Protein 3T4N (pdb70)

Structure (mmCIF, N/CA/C/O backbone):
data_3T4N
#
_entry.id   3T4N
#
_cell.length_a   88.599
_cell.length_b   251.214
_cell.length_c   79.589
_cell.angle_alpha   90.00
_cell.angle_beta   90.00
_cell.angle_gamma   90.00
#
_symmetry.space_group_name_H-M   'C 2 2 21'
#
loop_
_entity.id
_entity.type
_entity.pdbx_description
1 polymer 'Carbon catabolite-derepressing protein kinase'
2 polymer 'SNF1 protein kinase subunit beta-2'
3 polymer 'Nuclear protein SNF4'
4 non-polymer "ADENOSINE-5'-DIPHOSPHATE"
5 water water
#
loop_
_atom_site.group_PDB
_atom_site.id
_atom_site.type_symbol
_atom_site.label_atom_id
_atom_site.label_alt_id
_atom_site.label_comp_id
_atom_site.label_asym_id
_atom_site.label_entity_id
_atom_site.label_seq_id
_atom_site.pdbx_PDB_ins_code
_atom_site.Cartn_x
_atom_site.Cartn_y
_atom_site.Cartn_z
_atom_site.occupancy
_atom_site.B_iso_or_equiv
_atom_site.auth_seq_id
_atom_site.auth_comp_id
_atom_site.auth_asym_id
_atom_site.auth_atom_id
_atom_site.pdbx_PDB_model_num
ATOM 1 N N . SER A 1 11 ? -48.253 79.329 -4.916 1.00 37.69 465 SER A N 1
ATOM 2 C CA . SER A 1 11 ? -47.188 78.303 -5.130 1.00 37.55 465 SER A CA 1
ATOM 3 C C . SER A 1 11 ? -46.507 78.474 -6.485 1.00 37.34 465 SER A C 1
ATOM 4 O O . SER A 1 11 ? -47.179 78.634 -7.511 1.00 37.22 465 SER A O 1
ATOM 7 N N . THR A 1 12 ? -45.173 78.450 -6.478 1.00 36.82 466 THR A N 1
ATOM 8 C CA . THR A 1 12 ? -44.394 78.423 -7.714 1.00 35.92 466 THR A CA 1
ATOM 9 C C . THR A 1 12 ? -43.581 77.125 -7.814 1.00 35.44 466 THR A C 1
ATOM 10 O O . THR A 1 12 ? -42.500 77.095 -8.410 1.00 35.51 466 THR A O 1
ATOM 14 N N . VAL A 1 13 ? -44.107 76.059 -7.216 1.00 34.52 467 VAL A N 1
ATOM 15 C CA . VAL A 1 13 ? -43.521 74.728 -7.323 1.00 33.96 467 VAL A CA 1
ATOM 16 C C . VAL A 1 13 ? -44.097 74.046 -8.569 1.00 33.82 467 VAL A C 1
ATOM 17 O O . VAL A 1 13 ? -45.319 73.906 -8.691 1.00 33.93 467 VAL A O 1
ATOM 21 N N . SER A 1 14 ? -43.229 73.643 -9.496 1.00 33.02 468 SER A N 1
ATOM 22 C CA . SER A 1 14 ? -43.689 73.028 -10.751 1.00 32.79 468 SER A CA 1
ATOM 23 C C . SER A 1 14 ? -42.813 71.872 -11.170 1.00 31.67 468 SER A C 1
ATOM 24 O O . SER A 1 14 ? -41.701 71.713 -10.679 1.00 31.92 468 SER A O 1
ATOM 27 N N . ILE A 1 15 ? -43.328 71.089 -12.110 1.00 30.57 469 ILE A N 1
ATOM 28 C CA . ILE A 1 15 ? -42.539 70.130 -12.851 1.00 29.38 469 ILE A CA 1
ATOM 29 C C . ILE A 1 15 ? -41.992 70.827 -14.091 1.00 28.38 469 ILE A C 1
ATOM 30 O O . ILE A 1 15 ? -42.750 71.408 -14.864 1.00 29.29 469 ILE A O 1
ATOM 35 N N . LEU A 1 16 ? -40.675 70.788 -14.260 1.00 26.69 470 LEU A N 1
ATOM 36 C CA . LEU A 1 16 ? -40.002 71.361 -15.431 1.00 25.06 470 LEU A CA 1
ATOM 37 C C . LEU A 1 16 ? -40.392 70.614 -16.708 1.00 23.87 470 LEU A C 1
ATOM 38 O O . LEU A 1 16 ? -40.044 69.448 -16.871 1.00 23.50 470 LEU A O 1
ATOM 43 N N . PRO A 1 17 ? -41.135 71.280 -17.608 1.00 23.47 471 PRO A N 1
ATOM 44 C CA . PRO A 1 17 ? -41.674 70.623 -18.812 1.00 23.39 471 PRO A CA 1
ATOM 45 C C . PRO A 1 17 ? -40.575 70.002 -19.687 1.00 23.55 471 PRO A C 1
ATOM 46 O O . PRO A 1 17 ? -40.717 68.865 -20.147 1.00 23.60 471 PRO A O 1
ATOM 50 N N . THR A 1 18 ? -39.471 70.719 -19.881 1.00 23.21 472 THR A N 1
ATOM 51 C CA . THR A 1 18 ? -38.357 70.180 -20.675 1.00 23.73 472 THR A CA 1
ATOM 52 C C . THR A 1 18 ? -37.686 68.939 -20.070 1.00 23.83 472 THR A C 1
ATOM 53 O O . THR A 1 18 ? -36.909 68.274 -20.747 1.00 23.29 472 THR A O 1
ATOM 57 N N . SER A 1 19 ? -38.008 68.611 -18.811 1.00 23.95 473 SER A N 1
ATOM 58 C CA . SER A 1 19 ? -37.432 67.429 -18.156 1.00 23.71 473 SER A CA 1
ATOM 59 C C . SER A 1 19 ? -38.240 66.178 -18.441 1.00 23.84 473 SER A C 1
ATOM 60 O O . SER A 1 19 ? -37.777 65.057 -18.217 1.00 24.13 473 SER A O 1
ATOM 63 N N . LEU A 1 20 ? -39.460 66.350 -18.925 1.00 23.96 474 LEU A N 1
ATOM 64 C CA . LEU A 1 20 ? -40.261 65.175 -19.276 1.00 24.25 474 LEU A CA 1
ATOM 65 C C . LEU A 1 20 ? -39.726 64.525 -20.552 1.00 24.49 474 LEU A C 1
ATOM 66 O O . LEU A 1 20 ? -39.322 65.226 -21.482 1.00 24.03 474 LEU A O 1
ATOM 71 N N . PRO A 1 21 ? -39.684 63.183 -20.579 1.00 25.13 475 PRO A N 1
ATOM 72 C CA . PRO A 1 21 ? -39.021 62.479 -21.672 1.00 26.03 475 PRO A CA 1
ATOM 73 C C . PRO A 1 21 ? -39.609 62.823 -23.038 1.00 26.99 475 PRO A C 1
ATOM 74 O O . PRO A 1 21 ? -38.852 62.984 -24.013 1.00 27.15 475 PRO A O 1
ATOM 78 N N . GLN A 1 22 ? -40.936 62.963 -23.095 1.00 27.45 476 GLN A N 1
ATOM 79 C CA . GLN A 1 22 ? -41.626 63.308 -24.340 1.00 27.83 476 GLN A CA 1
ATOM 80 C C . GLN A 1 22 ? -41.145 64.637 -24.905 1.00 28.18 476 GLN A C 1
ATOM 81 O O . GLN A 1 22 ? -40.968 64.770 -26.113 1.00 28.34 476 GLN A O 1
ATOM 87 N N . ILE A 1 23 ? -40.959 65.632 -24.041 1.00 28.69 477 ILE A N 1
ATOM 88 C CA . ILE A 1 23 ? -40.530 66.941 -24.515 1.00 29.01 477 ILE A CA 1
ATOM 89 C C . ILE A 1 23 ? -39.032 66.942 -24.820 1.00 29.99 477 ILE A C 1
ATOM 90 O O . ILE A 1 23 ? -38.588 67.595 -25.765 1.00 30.07 477 ILE A O 1
ATOM 95 N N . HIS A 1 24 ? -38.259 66.202 -24.026 1.00 30.68 478 HIS A N 1
ATOM 96 C CA . HIS A 1 24 ? -36.821 66.152 -24.219 1.00 31.58 478 HIS A CA 1
ATOM 97 C C . HIS A 1 24 ? -36.478 65.496 -25.554 1.00 32.61 478 HIS A C 1
ATOM 98 O O . HIS A 1 24 ? -35.691 66.034 -26.320 1.00 32.58 478 HIS A O 1
ATOM 105 N N . ARG A 1 25 ? -37.087 64.341 -25.810 1.00 34.07 479 ARG A N 1
ATOM 106 C CA . ARG A 1 25 ? -36.987 63.636 -27.086 1.00 35.61 479 ARG A CA 1
ATOM 107 C C . ARG A 1 25 ? -37.410 64.508 -28.269 1.00 36.22 479 ARG A C 1
ATOM 108 O O . ARG A 1 25 ? -36.709 64.555 -29.290 1.00 36.32 479 ARG A O 1
ATOM 116 N N . ALA A 1 26 ? -38.541 65.197 -28.130 1.00 36.66 480 ALA A N 1
ATOM 117 C CA . ALA A 1 26 ? -39.046 66.058 -29.203 1.00 37.38 480 ALA A CA 1
ATOM 118 C C . ALA A 1 26 ? -38.074 67.191 -29.525 1.00 37.98 480 ALA A C 1
ATOM 119 O O . ALA A 1 26 ? -37.868 67.515 -30.687 1.00 38.04 480 ALA A O 1
ATOM 121 N N . ASN A 1 27 ? -37.489 67.790 -28.491 1.00 38.94 481 ASN A N 1
ATOM 122 C CA . ASN A 1 27 ? -36.515 68.863 -28.667 1.00 39.97 481 ASN A CA 1
ATOM 123 C C . ASN A 1 27 ? -35.210 68.377 -29.308 1.00 40.81 481 ASN A C 1
ATOM 124 O O . ASN A 1 27 ? -34.588 69.097 -30.091 1.00 40.68 481 ASN A O 1
ATOM 129 N N . MET A 1 28 ? -34.809 67.157 -28.969 1.00 42.03 482 MET A N 1
ATOM 130 C CA . MET A 1 28 ? -33.629 66.544 -29.565 1.00 43.64 482 MET A CA 1
ATOM 131 C C . MET A 1 28 ? -33.877 66.220 -31.041 1.00 44.94 482 MET A C 1
ATOM 132 O O . MET A 1 28 ? -33.007 66.451 -31.875 1.00 45.26 482 MET A O 1
ATOM 137 N N . LEU A 1 29 ? -35.067 65.700 -31.350 1.00 46.80 483 LEU A N 1
ATOM 138 C CA . LEU A 1 29 ? -35.509 65.469 -32.733 1.00 48.58 483 LEU A CA 1
ATOM 139 C C . LEU A 1 29 ? -35.493 66.739 -33.574 1.00 49.69 483 LEU A C 1
ATOM 140 O O . LEU A 1 29 ? -34.963 66.743 -34.678 1.00 49.86 483 LEU A O 1
ATOM 145 N N . ALA A 1 30 ? -36.087 67.806 -33.046 1.00 51.33 484 ALA A N 1
ATOM 146 C CA . ALA A 1 30 ? -36.090 69.105 -33.712 1.00 53.14 484 ALA A CA 1
ATOM 147 C C . ALA A 1 30 ? -34.672 69.623 -33.970 1.00 54.45 484 ALA A C 1
ATOM 148 O O . ALA A 1 30 ? -34.423 70.255 -34.997 1.00 54.77 484 ALA A O 1
ATOM 150 N N . GLN A 1 31 ? -33.752 69.347 -33.045 1.00 56.12 485 GLN A N 1
ATOM 151 C CA . GLN A 1 31 ? -32.340 69.716 -33.210 1.00 57.80 485 GLN A CA 1
ATOM 152 C C . GLN A 1 31 ? -31.685 68.988 -34.380 1.00 58.73 485 GLN A C 1
ATOM 153 O O . GLN A 1 31 ? -30.789 69.531 -35.024 1.00 59.12 485 GLN A O 1
ATOM 159 N N . GLY A 1 32 ? -32.134 67.763 -34.645 1.00 59.80 486 GLY A N 1
ATOM 160 C CA . GLY A 1 32 ? -31.612 66.962 -35.748 1.00 61.15 486 GLY A CA 1
ATOM 161 C C . GLY A 1 32 ? -30.787 65.775 -35.290 1.00 62.30 486 GLY A C 1
ATOM 162 O O . GLY A 1 32 ? -30.453 64.896 -36.094 1.00 62.49 486 GLY A O 1
ATOM 163 N N . SER A 1 33 ? -30.458 65.751 -33.997 1.00 63.17 487 SER A N 1
ATOM 164 C CA . SER A 1 33 ? -29.688 64.662 -33.391 1.00 64.01 487 SER A CA 1
ATOM 165 C C . SER A 1 33 ? -30.220 63.290 -33.814 1.00 64.37 487 SER A C 1
ATOM 166 O O . SER A 1 33 ? -31.428 63.051 -33.750 1.00 64.66 487 SER A O 1
ATOM 169 N N . PRO A 1 34 ? -29.320 62.394 -34.266 1.00 64.78 488 PRO A N 1
ATOM 170 C CA . PRO A 1 34 ? -29.701 61.062 -34.747 1.00 65.07 488 PRO A CA 1
ATOM 171 C C . PRO A 1 34 ? -30.258 60.172 -33.641 1.00 65.36 488 PRO A C 1
ATOM 172 O O . PRO A 1 34 ? -31.149 59.355 -33.894 1.00 65.64 488 PRO A O 1
ATOM 176 N N . ALA A 1 35 ? -29.730 60.344 -32.430 1.00 65.43 489 ALA A N 1
ATOM 177 C CA . ALA A 1 35 ? -30.079 59.524 -31.276 1.00 65.45 489 ALA A CA 1
ATOM 178 C C . ALA A 1 35 ? -31.560 59.610 -30.904 1.00 65.50 489 ALA A C 1
ATOM 179 O O . ALA A 1 35 ? -32.101 58.704 -30.267 1.00 65.46 489 ALA A O 1
ATOM 181 N N . ALA A 1 36 ? -32.202 60.701 -31.309 1.00 65.64 490 ALA A N 1
ATOM 182 C CA . ALA A 1 36 ? -33.610 60.950 -31.002 1.00 65.88 490 ALA A CA 1
ATOM 183 C C . ALA A 1 36 ? -34.533 59.886 -31.587 1.00 66.00 490 ALA A C 1
ATOM 184 O O . ALA A 1 36 ? -35.545 59.519 -30.980 1.00 65.91 490 ALA A O 1
ATOM 186 N N . SER A 1 37 ? -34.172 59.394 -32.768 1.00 66.21 491 SER A N 1
ATOM 187 C CA . SER A 1 37 ? -34.948 58.362 -33.438 1.00 66.38 491 SER A CA 1
ATOM 188 C C . SER A 1 37 ? -34.422 56.968 -33.110 1.00 66.31 491 SER A C 1
ATOM 189 O O . SER A 1 37 ? -35.190 56.008 -33.098 1.00 66.56 491 SER A O 1
ATOM 192 N N . LYS A 1 38 ? -33.124 56.871 -32.823 1.00 66.15 492 LYS A N 1
ATOM 193 C CA . LYS A 1 38 ? -32.446 55.577 -32.675 1.00 66.05 492 LYS A CA 1
ATOM 194 C C . LYS A 1 38 ? -32.415 55.022 -31.246 1.00 65.97 492 LYS A C 1
ATOM 195 O O . LYS A 1 38 ? -32.479 53.804 -31.050 1.00 65.90 492 LYS A O 1
ATOM 201 N N . ILE A 1 39 ? -32.315 55.907 -30.257 1.00 65.83 493 ILE A N 1
ATOM 202 C CA . ILE A 1 39 ? -32.254 55.482 -28.857 1.00 65.71 493 ILE A CA 1
ATOM 203 C C . ILE A 1 39 ? -33.645 55.467 -28.213 1.00 65.76 493 ILE A C 1
ATOM 204 O O . ILE A 1 39 ? -34.289 56.507 -28.055 1.00 65.60 493 ILE A O 1
ATOM 209 N N . SER A 1 40 ? -34.097 54.271 -27.851 1.00 65.92 494 SER A N 1
ATOM 210 C CA . SER A 1 40 ? -35.426 54.092 -27.282 1.00 66.35 494 SER A CA 1
ATOM 211 C C . SER A 1 40 ? -35.379 54.071 -25.754 1.00 66.56 494 SER A C 1
ATOM 212 O O . SER A 1 40 ? -34.405 53.585 -25.170 1.00 66.37 494 SER A O 1
ATOM 215 N N . PRO A 1 41 ? -36.435 54.595 -25.103 1.00 66.88 495 PRO A N 1
ATOM 216 C CA . PRO A 1 41 ? -36.512 54.580 -23.648 1.00 67.21 495 PRO A CA 1
ATOM 217 C C . PRO A 1 41 ? -36.367 53.168 -23.103 1.00 67.61 495 PRO A C 1
ATOM 218 O O . PRO A 1 41 ? -36.706 52.199 -23.786 1.00 67.58 495 PRO A O 1
ATOM 222 N N . LEU A 1 42 ? -35.849 53.052 -21.887 1.00 68.20 496 LEU A N 1
ATOM 223 C CA . LEU A 1 42 ? -35.775 51.757 -21.242 1.00 68.84 496 LEU A CA 1
ATOM 224 C C . LEU A 1 42 ? -37.183 51.304 -20.880 1.00 69.24 496 LEU A C 1
ATOM 225 O O . LEU A 1 42 ? -37.985 52.077 -20.347 1.00 69.22 496 LEU A O 1
ATOM 230 N N . VAL A 1 43 ? -37.480 50.053 -21.211 1.00 69.75 497 VAL A N 1
ATOM 231 C CA . VAL A 1 43 ? -38.747 49.440 -20.862 1.00 70.15 497 VAL A CA 1
ATOM 232 C C . VAL A 1 43 ? -38.450 48.279 -19.924 1.00 70.51 497 VAL A C 1
ATOM 233 O O . VAL A 1 43 ? -37.758 47.326 -20.293 1.00 70.57 497 VAL A O 1
ATOM 237 N N . THR A 1 44 ? -38.946 48.390 -18.697 1.00 70.94 498 THR A N 1
ATOM 238 C CA . THR A 1 44 ? -38.796 47.331 -17.711 1.00 71.50 498 THR A CA 1
ATOM 239 C C . THR A 1 44 ? -40.135 46.616 -17.555 1.00 71.74 498 THR A C 1
ATOM 240 O O . THR A 1 44 ? -41.110 47.198 -17.065 1.00 71.76 498 THR A O 1
ATOM 244 N N . LYS A 1 45 ? -40.176 45.359 -17.995 1.00 71.96 499 LYS A N 1
ATOM 245 C CA . LYS A 1 45 ? -41.388 44.548 -17.922 1.00 72.17 499 LYS A CA 1
ATOM 246 C C . LYS A 1 45 ? -41.588 44.026 -16.500 1.00 71.99 499 LYS A C 1
ATOM 247 O O . LYS A 1 45 ? -41.179 42.908 -16.176 1.00 72.20 499 LYS A O 1
ATOM 253 N N . LYS A 1 46 ? -42.209 44.848 -15.655 1.00 71.70 500 LYS A N 1
ATOM 254 C CA . LYS A 1 46 ? -42.485 44.488 -14.264 1.00 71.39 500 LYS A CA 1
ATOM 255 C C . LYS A 1 46 ? -43.613 43.455 -14.192 1.00 71.03 500 LYS A C 1
ATOM 256 O O . LYS A 1 46 ? -44.763 43.788 -13.884 1.00 71.14 500 LYS A O 1
ATOM 262 N N . SER A 1 47 ? -43.268 42.203 -14.491 1.00 70.37 501 SER A N 1
ATOM 263 C CA . SER A 1 47 ? -44.233 41.105 -14.514 1.00 69.67 501 SER A CA 1
ATOM 264 C C . SER A 1 47 ? -44.563 40.629 -13.100 1.00 68.91 501 SER A C 1
ATOM 265 O O . SER A 1 47 ? -43.668 40.474 -12.262 1.00 69.00 501 SER A O 1
ATOM 268 N N . LYS A 1 48 ? -45.849 40.403 -12.842 1.00 67.75 502 LYS A N 1
ATOM 269 C CA . LYS A 1 48 ? -46.296 39.952 -11.527 1.00 66.64 502 LYS A CA 1
ATOM 270 C C . LYS A 1 48 ? -46.029 38.467 -11.303 1.00 65.48 502 LYS A C 1
ATOM 271 O O . LYS A 1 48 ? -46.519 37.606 -12.045 1.00 65.46 502 LYS A O 1
ATOM 277 N N . THR A 1 49 ? -45.236 38.189 -10.273 1.00 63.81 503 THR A N 1
ATOM 278 C CA . THR A 1 49 ? -44.837 36.834 -9.920 1.00 62.11 503 THR A CA 1
ATOM 279 C C . THR A 1 49 ? -45.952 36.140 -9.151 1.00 60.79 503 THR A C 1
ATOM 280 O O . THR A 1 49 ? -46.580 36.741 -8.280 1.00 60.52 503 THR A O 1
ATOM 284 N N . ARG A 1 50 ? -46.205 34.878 -9.489 1.00 59.26 504 ARG A N 1
ATOM 285 C CA . ARG A 1 50 ? -47.080 34.044 -8.679 1.00 57.82 504 ARG A CA 1
ATOM 286 C C . ARG A 1 50 ? -46.247 33.366 -7.594 1.00 56.35 504 ARG A C 1
ATOM 287 O O . ARG A 1 50 ? -45.345 32.577 -7.884 1.00 56.08 504 ARG A O 1
ATOM 295 N N . TRP A 1 51 ? -46.547 33.708 -6.346 1.00 54.56 505 TRP A N 1
ATOM 296 C CA . TRP A 1 51 ? -45.852 33.149 -5.199 1.00 52.87 505 TRP A CA 1
ATOM 297 C C . TRP A 1 51 ? -46.611 31.933 -4.689 1.00 51.85 505 TRP A C 1
ATOM 298 O O . TRP A 1 51 ? -47.834 31.862 -4.813 1.00 51.55 505 TRP A O 1
ATOM 309 N N . HIS A 1 52 ? -45.875 30.976 -4.133 1.00 50.58 506 HIS A N 1
ATOM 310 C CA . HIS A 1 52 ? -46.469 29.788 -3.526 1.00 49.85 506 HIS A CA 1
ATOM 311 C C . HIS A 1 52 ? -45.773 29.502 -2.214 1.00 49.16 506 HIS A C 1
ATOM 312 O O . HIS A 1 52 ? -44.620 29.878 -2.018 1.00 48.86 506 HIS A O 1
ATOM 319 N N . PHE A 1 53 ? -46.470 28.817 -1.321 1.00 48.63 507 PHE A N 1
ATOM 320 C CA . PHE A 1 53 ? -45.812 28.210 -0.184 1.00 48.48 507 PHE A CA 1
ATOM 321 C C . PHE A 1 53 ? -45.152 26.912 -0.632 1.00 48.56 507 PHE A C 1
ATOM 322 O O . PHE A 1 53 ? -45.753 26.118 -1.357 1.00 48.30 507 PHE A O 1
ATOM 330 N N . GLY A 1 54 ? -43.901 26.730 -0.218 1.00 48.86 508 GLY A N 1
ATOM 331 C CA . GLY A 1 54 ? -43.133 25.518 -0.494 1.00 49.26 508 GLY A CA 1
ATOM 332 C C . GLY A 1 54 ? -43.051 25.125 -1.955 1.00 49.59 508 GLY A C 1
ATOM 333 O O . GLY A 1 54 ? -43.042 25.984 -2.840 1.00 49.48 508 GLY A O 1
ATOM 334 N N . ILE A 1 55 ? -42.991 23.819 -2.205 1.00 50.00 509 ILE A N 1
ATOM 335 C CA . ILE A 1 55 ? -42.904 23.299 -3.571 1.00 50.52 509 ILE A CA 1
ATOM 336 C C . ILE A 1 55 ? -43.929 22.208 -3.855 1.00 50.82 509 ILE A C 1
ATOM 337 O O . ILE A 1 55 ? -44.353 21.484 -2.952 1.00 50.77 509 ILE A O 1
ATOM 342 N N . ARG A 1 56 ? -44.320 22.102 -5.119 1.00 51.34 510 ARG A N 1
ATOM 343 C CA . ARG A 1 56 ? -45.291 21.106 -5.548 1.00 51.95 510 ARG A CA 1
ATOM 344 C C . ARG A 1 56 ? -44.605 19.913 -6.197 1.00 52.22 510 ARG A C 1
ATOM 345 O O . ARG A 1 56 ? -43.559 20.055 -6.837 1.00 52.21 510 ARG A O 1
ATOM 353 N N . SER A 1 57 ? -45.202 18.738 -6.017 1.00 52.51 511 SER A N 1
ATOM 354 C CA . SER A 1 57 ? -44.763 17.524 -6.703 1.00 52.88 511 SER A CA 1
ATOM 355 C C . SER A 1 57 ? -45.952 16.668 -7.118 1.00 53.14 511 SER A C 1
ATOM 356 O O . SER A 1 57 ? -46.955 16.587 -6.401 1.00 52.92 511 SER A O 1
ATOM 359 N N . ARG A 1 58 ? -45.827 16.035 -8.283 1.00 53.65 512 ARG A N 1
ATOM 360 C CA . ARG A 1 58 ? -46.850 15.120 -8.781 1.00 54.16 512 ARG A CA 1
ATOM 361 C C . ARG A 1 58 ? -46.625 13.676 -8.323 1.00 53.86 512 ARG A C 1
ATOM 362 O O . ARG A 1 58 ? -47.558 12.869 -8.322 1.00 54.28 512 ARG A O 1
ATOM 370 N N . SER A 1 59 ? -45.394 13.354 -7.927 1.00 53.47 513 SER A N 1
ATOM 371 C CA . SER A 1 59 ? -45.084 12.052 -7.320 1.00 52.93 513 SER A CA 1
ATOM 372 C C . SER A 1 59 ? -45.912 11.828 -6.049 1.00 52.47 513 SER A C 1
ATOM 373 O O . SER A 1 59 ? -46.426 12.785 -5.456 1.00 52.76 513 SER A O 1
ATOM 376 N N . TYR A 1 60 ? -46.022 10.566 -5.638 1.00 51.50 514 TYR A N 1
ATOM 377 C CA . TYR A 1 60 ? -46.875 10.162 -4.518 1.00 50.40 514 TYR A CA 1
ATOM 378 C C . TYR A 1 60 ? -46.130 10.173 -3.180 1.00 49.54 514 TYR A C 1
ATOM 379 O O . TYR A 1 60 ? -44.899 10.222 -3.163 1.00 49.36 514 TYR A O 1
ATOM 388 N N . PRO A 1 61 ? -46.876 10.139 -2.054 1.00 48.82 515 PRO A N 1
ATOM 389 C CA . PRO A 1 61 ? -46.329 10.462 -0.732 1.00 48.31 515 PRO A CA 1
ATOM 390 C C . PRO A 1 61 ? -44.998 9.793 -0.368 1.00 47.98 515 PRO A C 1
ATOM 391 O O . PRO A 1 61 ? -44.036 10.498 -0.055 1.00 47.91 515 PRO A O 1
ATOM 395 N N . LEU A 1 62 ? -44.938 8.462 -0.423 1.00 47.43 516 LEU A N 1
ATOM 396 C CA . LEU A 1 62 ? -43.726 7.726 -0.044 1.00 46.86 516 LEU A CA 1
ATOM 397 C C . LEU A 1 62 ? -42.559 8.059 -0.968 1.00 46.44 516 LEU A C 1
ATOM 398 O O . LEU A 1 62 ? -41.417 8.178 -0.525 1.00 46.17 516 LEU A O 1
ATOM 403 N N . ASP A 1 63 ? -42.861 8.217 -2.253 1.00 46.15 517 ASP A N 1
ATOM 404 C CA . ASP A 1 63 ? -41.872 8.628 -3.237 1.00 46.05 517 ASP A CA 1
ATOM 405 C C . ASP A 1 63 ? -41.321 10.024 -2.909 1.00 46.20 517 ASP A C 1
ATOM 406 O O . ASP A 1 63 ? -40.100 10.213 -2.856 1.00 46.27 517 ASP A O 1
ATOM 411 N N . VAL A 1 64 ? -42.218 10.984 -2.669 1.00 46.21 518 VAL A N 1
ATOM 412 C CA . VAL A 1 64 ? -41.821 12.370 -2.367 1.00 46.37 518 VAL A CA 1
ATOM 413 C C . VAL A 1 64 ? -41.030 12.458 -1.060 1.00 46.51 518 VAL A C 1
ATOM 414 O O . VAL A 1 64 ? -39.970 13.090 -1.010 1.00 46.42 518 VAL A O 1
ATOM 418 N N . MET A 1 65 ? -41.545 11.811 -0.014 1.00 46.71 519 MET A N 1
ATOM 419 C CA . MET A 1 65 ? -40.880 11.785 1.291 1.00 47.01 519 MET A CA 1
ATOM 420 C C . MET A 1 65 ? -39.489 11.169 1.216 1.00 47.19 519 MET A C 1
ATOM 421 O O . MET A 1 65 ? -38.560 11.645 1.869 1.00 47.40 519 MET A O 1
ATOM 426 N N . GLY A 1 66 ? -39.358 10.115 0.413 1.00 47.38 520 GLY A N 1
ATOM 427 C CA . GLY A 1 66 ? -38.086 9.429 0.223 1.00 47.49 520 GLY A CA 1
ATOM 428 C C . GLY A 1 66 ? -37.046 10.332 -0.402 1.00 47.65 520 GLY A C 1
ATOM 429 O O . GLY A 1 66 ? -35.901 10.371 0.048 1.00 47.65 520 GLY A O 1
ATOM 430 N N . GLU A 1 67 ? -37.454 11.068 -1.434 1.00 47.83 521 GLU A N 1
ATOM 431 C CA . GLU A 1 67 ? -36.574 12.019 -2.116 1.00 48.08 521 GLU A CA 1
ATOM 432 C C . GLU A 1 67 ? -36.072 13.125 -1.187 1.00 47.72 521 GLU A C 1
ATOM 433 O O . GLU A 1 67 ? -34.896 13.493 -1.231 1.00 47.83 521 GLU A O 1
ATOM 439 N N . ILE A 1 68 ? -36.962 13.640 -0.342 1.00 47.39 522 ILE A N 1
ATOM 440 C CA . ILE A 1 68 ? -36.606 14.703 0.598 1.00 47.14 522 ILE A CA 1
ATOM 441 C C . ILE A 1 68 ? -35.565 14.202 1.597 1.00 47.09 522 ILE A C 1
ATOM 442 O O . ILE A 1 68 ? -34.516 14.828 1.772 1.00 46.92 522 ILE A O 1
ATOM 447 N N . TYR A 1 69 ? -35.850 13.062 2.228 1.00 47.09 523 TYR A N 1
ATOM 448 C CA . TYR A 1 69 ? -34.917 12.438 3.169 1.00 47.08 523 TYR A CA 1
ATOM 449 C C . TYR A 1 69 ? -33.561 12.148 2.533 1.00 47.59 523 TYR A C 1
ATOM 450 O O . TYR A 1 69 ? -32.519 12.374 3.160 1.00 47.87 523 TYR A O 1
ATOM 459 N N . ILE A 1 70 ? -33.581 11.660 1.291 1.00 48.00 524 ILE A N 1
ATOM 460 C CA . ILE A 1 70 ? -32.362 11.436 0.514 1.00 48.68 524 ILE A CA 1
ATOM 461 C C . ILE A 1 70 ? -31.564 12.739 0.389 1.00 49.03 524 ILE A C 1
ATOM 462 O O . ILE A 1 70 ? -30.396 12.790 0.779 1.00 49.03 524 ILE A O 1
ATOM 467 N N . ALA A 1 71 ? -32.213 13.786 -0.124 1.00 49.48 525 ALA A N 1
ATOM 468 C CA . ALA A 1 71 ? -31.605 15.117 -0.240 1.00 50.05 525 ALA A CA 1
ATOM 469 C C . ALA A 1 71 ? -31.101 15.638 1.108 1.00 50.46 525 ALA A C 1
ATOM 470 O O . ALA A 1 71 ? -29.979 16.131 1.205 1.00 50.54 525 ALA A O 1
ATOM 472 N N . LEU A 1 72 ? -31.929 15.505 2.143 1.00 51.09 526 LEU A N 1
ATOM 473 C CA . LEU A 1 72 ? -31.550 15.854 3.514 1.00 51.68 526 LEU A CA 1
ATOM 474 C C . LEU A 1 72 ? -30.266 15.160 3.954 1.00 52.24 526 LEU A C 1
ATOM 475 O O . LEU A 1 72 ? -29.396 15.790 4.557 1.00 52.26 526 LEU A O 1
ATOM 480 N N . LYS A 1 73 ? -30.155 13.866 3.649 1.00 52.97 527 LYS A N 1
ATOM 481 C CA . LYS A 1 73 ? -28.992 13.077 4.054 1.00 53.76 527 LYS A CA 1
ATOM 482 C C . LYS A 1 73 ? -27.715 13.539 3.369 1.00 54.26 527 LYS A C 1
ATOM 483 O O . LYS A 1 73 ? -26.680 13.653 4.021 1.00 54.59 527 LYS A O 1
ATOM 489 N N . ASN A 1 74 ? -27.792 13.807 2.067 1.00 54.91 528 ASN A N 1
ATOM 490 C CA . ASN A 1 74 ? -26.629 14.260 1.297 1.00 55.64 528 ASN A CA 1
ATOM 491 C C . ASN A 1 74 ? -26.165 15.669 1.668 1.00 55.77 528 ASN A C 1
ATOM 492 O O . ASN A 1 74 ? -24.990 16.009 1.500 1.00 55.91 528 ASN A O 1
ATOM 497 N N . LEU A 1 75 ? -27.090 16.484 2.170 1.00 55.89 529 LEU A N 1
ATOM 498 C CA . LEU A 1 75 ? -26.772 17.860 2.558 1.00 56.00 529 LEU A CA 1
ATOM 499 C C . LEU A 1 75 ? -26.217 17.959 3.980 1.00 56.10 529 LEU A C 1
ATOM 500 O O . LEU A 1 75 ? -25.640 18.982 4.354 1.00 56.24 529 LEU A O 1
ATOM 505 N N . GLY A 1 76 ? -26.388 16.894 4.761 1.00 56.13 530 GLY A N 1
ATOM 506 C CA . GLY A 1 76 ? -25.796 16.806 6.095 1.00 56.15 530 GLY A CA 1
ATOM 507 C C . GLY A 1 76 ? -26.745 17.066 7.249 1.00 56.25 530 GLY A C 1
ATOM 508 O O . GLY A 1 76 ? -26.308 17.358 8.363 1.00 56.15 530 GLY A O 1
ATOM 509 N N . ALA A 1 77 ? -28.043 16.955 6.990 1.00 56.47 531 ALA A N 1
ATOM 510 C CA . ALA A 1 77 ? -29.047 17.148 8.031 1.00 56.92 531 ALA A CA 1
ATOM 511 C C . ALA A 1 77 ? -29.267 15.873 8.842 1.00 57.20 531 ALA A C 1
ATOM 512 O O . ALA A 1 77 ? -28.945 14.772 8.392 1.00 57.31 531 ALA A O 1
ATOM 514 N N . GLU A 1 78 ? -29.800 16.046 10.046 1.00 57.57 532 GLU A N 1
ATOM 515 C CA . GLU A 1 78 ? -30.239 14.941 10.891 1.00 57.88 532 GLU A CA 1
ATOM 516 C C . GLU A 1 78 ? -31.698 15.183 11.262 1.00 58.01 532 GLU A C 1
ATOM 517 O O . GLU A 1 78 ? -32.152 16.323 11.274 1.00 58.07 532 GLU A O 1
ATOM 523 N N . TRP A 1 79 ? -32.431 14.115 11.551 1.00 58.32 533 TRP A N 1
ATOM 524 C CA . TRP A 1 79 ? -33.868 14.214 11.806 1.00 58.66 533 TRP A CA 1
ATOM 525 C C . TRP A 1 79 ? -34.301 13.266 12.910 1.00 59.17 533 TRP A C 1
ATOM 526 O O . TRP A 1 79 ? -33.611 12.291 13.207 1.00 59.20 533 TRP A O 1
ATOM 537 N N . ALA A 1 80 ? -35.449 13.561 13.511 1.00 59.93 534 ALA A N 1
ATOM 538 C CA . ALA A 1 80 ? -36.032 12.697 14.528 1.00 60.67 534 ALA A CA 1
ATOM 539 C C . ALA A 1 80 ? -36.738 11.503 13.886 1.00 61.34 534 ALA A C 1
ATOM 540 O O . ALA A 1 80 ? -37.090 11.531 12.703 1.00 61.33 534 ALA A O 1
ATOM 542 N N . LYS A 1 81 ? -36.917 10.449 14.677 1.00 62.20 535 LYS A N 1
ATOM 543 C CA . LYS A 1 81 ? -37.699 9.285 14.277 1.00 62.95 535 LYS A CA 1
ATOM 544 C C . LYS A 1 81 ? -39.186 9.651 14.333 1.00 63.12 535 LYS A C 1
ATOM 545 O O . LYS A 1 81 ? -39.687 10.053 15.387 1.00 63.22 535 LYS A O 1
ATOM 551 N N . PRO A 1 82 ? -39.887 9.551 13.189 1.00 63.42 536 PRO A N 1
ATOM 552 C CA . PRO A 1 82 ? -41.324 9.812 13.174 1.00 63.81 536 PRO A CA 1
ATOM 553 C C . PRO A 1 82 ? -42.150 8.600 13.607 1.00 64.36 536 PRO A C 1
ATOM 554 O O . PRO A 1 82 ? -41.863 7.470 13.200 1.00 64.47 536 PRO A O 1
ATOM 558 N N . SER A 1 83 ? -43.166 8.843 14.430 1.00 64.94 537 SER A N 1
ATOM 559 C CA . SER A 1 83 ? -44.103 7.798 14.828 1.00 65.45 537 SER A CA 1
ATOM 560 C C . SER A 1 83 ? -45.148 7.596 13.731 1.00 65.72 537 SER A C 1
ATOM 561 O O . SER A 1 83 ? -45.164 8.330 12.738 1.00 65.90 537 SER A O 1
ATOM 564 N N . GLU A 1 84 ? -46.020 6.607 13.918 1.00 65.90 538 GLU A N 1
ATOM 565 C CA . GLU A 1 84 ? -47.051 6.274 12.933 1.00 66.05 538 GLU A CA 1
ATOM 566 C C . GLU A 1 84 ? -48.081 7.385 12.743 1.00 65.78 538 GLU A C 1
ATOM 567 O O . GLU A 1 84 ? -48.717 7.470 11.692 1.00 65.91 538 GLU A O 1
ATOM 573 N N . GLU A 1 85 ? -48.236 8.230 13.761 1.00 65.54 539 GLU A N 1
ATOM 574 C CA . GLU A 1 85 ? -49.210 9.324 13.732 1.00 65.25 539 GLU A CA 1
ATOM 575 C C . GLU A 1 85 ? -48.693 10.615 13.067 1.00 65.00 539 GLU A C 1
ATOM 576 O O . GLU A 1 85 ? -49.475 11.540 12.820 1.00 65.07 539 GLU A O 1
ATOM 578 N N . ASP A 1 86 ? -47.389 10.676 12.787 1.00 64.44 540 ASP A N 1
ATOM 579 C CA . ASP A 1 86 ? -46.788 11.844 12.127 1.00 63.95 540 ASP A CA 1
ATOM 580 C C . ASP A 1 86 ? -45.735 11.467 11.072 1.00 63.42 540 ASP A C 1
ATOM 581 O O . ASP A 1 86 ? -44.627 12.014 11.050 1.00 63.42 540 ASP A O 1
ATOM 586 N N . LEU A 1 87 ? -46.102 10.544 10.187 1.00 62.66 541 LEU A N 1
ATOM 587 C CA . LEU A 1 87 ? -45.189 10.038 9.159 1.00 61.87 541 LEU A CA 1
ATOM 588 C C . LEU A 1 87 ? -44.822 11.080 8.101 1.00 61.36 541 LEU A C 1
ATOM 589 O O . LEU A 1 87 ? -43.732 11.031 7.529 1.00 61.13 541 LEU A O 1
ATOM 594 N N . TRP A 1 88 ? -45.733 12.016 7.850 1.00 60.80 542 TRP A N 1
ATOM 595 C CA . TRP A 1 88 ? -45.563 13.009 6.786 1.00 60.28 542 TRP A CA 1
ATOM 596 C C . TRP A 1 88 ? -44.990 14.328 7.306 1.00 59.85 542 TRP A C 1
ATOM 597 O O . TRP A 1 88 ? -45.153 15.385 6.688 1.00 59.83 542 TRP A O 1
ATOM 608 N N . THR A 1 89 ? -44.303 14.238 8.441 1.00 59.30 543 THR A N 1
ATOM 609 C CA . THR A 1 89 ? -43.666 15.376 9.080 1.00 58.81 543 THR A CA 1
ATOM 610 C C . THR A 1 89 ? -42.209 15.039 9.343 1.00 58.48 543 THR A C 1
ATOM 611 O O . THR A 1 89 ? -41.899 14.043 9.998 1.00 58.51 543 THR A O 1
ATOM 615 N N . ILE A 1 90 ? -41.318 15.873 8.826 1.00 58.08 544 ILE A N 1
ATOM 616 C CA . ILE A 1 90 ? -39.903 15.728 9.098 1.00 57.75 544 ILE A CA 1
ATOM 617 C C . ILE A 1 90 ? -39.513 16.785 10.114 1.00 57.94 544 ILE A C 1
ATOM 618 O O . ILE A 1 90 ? -39.681 17.982 9.873 1.00 57.96 544 ILE A O 1
ATOM 623 N N . LYS A 1 91 ? -39.025 16.329 11.261 1.00 58.11 545 LYS A N 1
ATOM 624 C CA . LYS A 1 91 ? -38.502 17.210 12.292 1.00 58.42 545 LYS A CA 1
ATOM 625 C C . LYS A 1 91 ? -36.988 17.116 12.233 1.00 58.51 545 LYS A C 1
ATOM 626 O O . LYS A 1 91 ? -36.387 16.210 12.812 1.00 58.55 545 LYS A O 1
ATOM 632 N N . LEU A 1 92 ? -36.384 18.054 11.508 1.00 58.81 546 LEU A N 1
ATOM 633 C CA . LEU A 1 92 ? -34.970 17.979 11.159 1.00 58.99 546 LEU A CA 1
ATOM 634 C C . LEU A 1 92 ? -34.113 19.036 11.846 1.00 59.29 546 LEU A C 1
ATOM 635 O O . LEU A 1 92 ? -34.618 20.047 12.334 1.00 59.18 546 LEU A O 1
ATOM 640 N N . ARG A 1 93 ? -32.808 18.781 11.859 1.00 59.75 547 ARG A N 1
ATOM 641 C CA . ARG A 1 93 ? -31.823 19.678 12.439 1.00 60.32 547 ARG A CA 1
ATOM 642 C C . ARG A 1 93 ? -30.604 19.744 11.518 1.00 60.68 547 ARG A C 1
ATOM 643 O O . ARG A 1 93 ? -30.189 18.733 10.948 1.00 60.68 547 ARG A O 1
ATOM 651 N N . TRP A 1 94 ? -30.033 20.938 11.386 1.00 61.20 548 TRP A N 1
ATOM 652 C CA . TRP A 1 94 ? -29.052 21.221 10.346 1.00 61.77 548 TRP A CA 1
ATOM 653 C C . TRP A 1 94 ? -27.988 22.199 10.860 1.00 62.39 548 TRP A C 1
ATOM 654 O O . TRP A 1 94 ? -28.310 23.199 11.507 1.00 62.46 548 TRP A O 1
ATOM 665 N N . LYS A 1 95 ? -26.727 21.909 10.550 1.00 63.16 549 LYS A N 1
ATOM 666 C CA . LYS A 1 95 ? -25.578 22.627 11.111 1.00 63.91 549 LYS A CA 1
ATOM 667 C C . LYS A 1 95 ? -25.429 24.096 10.679 1.00 64.34 549 LYS A C 1
ATOM 668 O O . LYS A 1 95 ? -25.395 24.987 11.528 1.00 64.53 549 LYS A O 1
ATOM 674 N N . TYR A 1 96 ? -25.342 24.338 9.371 1.00 64.73 550 TYR A N 1
ATOM 675 C CA . TYR A 1 96 ? -24.919 25.639 8.815 1.00 64.99 550 TYR A CA 1
ATOM 676 C C . TYR A 1 96 ? -23.494 25.984 9.245 1.00 65.07 550 TYR A C 1
ATOM 677 O O . TYR A 1 96 ? -22.525 25.526 8.641 1.00 65.18 550 TYR A O 1
ATOM 686 N N . ILE A 1 108 ? -23.140 30.286 21.540 1.00 68.36 562 ILE A N 1
ATOM 687 C CA . ILE A 1 108 ? -23.770 30.454 20.229 1.00 68.21 562 ILE A CA 1
ATOM 688 C C . ILE A 1 108 ? -24.476 29.171 19.749 1.00 67.94 562 ILE A C 1
ATOM 689 O O . ILE A 1 108 ? -23.825 28.143 19.530 1.00 68.01 562 ILE A O 1
ATOM 694 N N . PRO A 1 109 ? -25.819 29.226 19.614 1.00 67.52 563 PRO A N 1
ATOM 695 C CA . PRO A 1 109 ? -26.600 28.146 19.001 1.00 66.94 563 PRO A CA 1
ATOM 696 C C . PRO A 1 109 ? -26.242 27.956 17.527 1.00 66.30 563 PRO A C 1
ATOM 697 O O . PRO A 1 109 ? -26.291 28.911 16.747 1.00 66.28 563 PRO A O 1
ATOM 701 N N . ASP A 1 110 ? -25.886 26.727 17.163 1.00 65.54 564 ASP A N 1
ATOM 702 C CA . ASP A 1 110 ? -25.356 26.428 15.836 1.00 64.74 564 ASP A CA 1
ATOM 703 C C . ASP A 1 110 ? -26.312 25.605 14.970 1.00 63.76 564 ASP A C 1
ATOM 704 O O . ASP A 1 110 ? -26.298 25.720 13.747 1.00 63.73 564 ASP A O 1
ATOM 709 N N . LEU A 1 111 ? -27.134 24.775 15.604 1.00 62.37 565 LEU A N 1
ATOM 710 C CA . LEU A 1 111 ? -28.027 23.874 14.877 1.00 60.96 565 LEU A CA 1
ATOM 711 C C . LEU A 1 111 ? -29.356 24.545 14.536 1.00 59.73 565 LEU A C 1
ATOM 712 O O . LEU A 1 111 ? -30.076 24.995 15.426 1.00 59.50 565 LEU A O 1
ATOM 717 N N . MET A 1 112 ? -29.676 24.607 13.247 1.00 58.24 566 MET A N 1
ATOM 718 C CA . MET A 1 112 ? -30.953 25.160 12.801 1.00 56.99 566 MET A CA 1
ATOM 719 C C . MET A 1 112 ? -32.030 24.079 12.749 1.00 56.06 566 MET A C 1
ATOM 720 O O . MET A 1 112 ? -31.797 22.982 12.238 1.00 55.70 566 MET A O 1
ATOM 725 N N . LYS A 1 113 ? -33.206 24.404 13.278 1.00 54.97 567 LYS A N 1
ATOM 726 C CA . LYS A 1 113 ? -34.339 23.489 13.272 1.00 54.13 567 LYS A CA 1
ATOM 727 C C . LYS A 1 113 ? -35.344 23.847 12.182 1.00 53.50 567 LYS A C 1
ATOM 728 O O . LYS A 1 113 ? -35.667 25.022 11.967 1.00 53.27 567 LYS A O 1
ATOM 734 N N . MET A 1 114 ? -35.824 22.815 11.497 1.00 52.56 568 MET A N 1
ATOM 735 C CA . MET A 1 114 ? -36.844 22.953 10.475 1.00 51.94 568 MET A CA 1
ATOM 736 C C . MET A 1 114 ? -37.927 21.910 10.693 1.00 51.34 568 MET A C 1
ATOM 737 O O . MET A 1 114 ? -37.678 20.846 11.262 1.00 51.01 568 MET A O 1
ATOM 742 N N . VAL A 1 115 ? -39.133 22.230 10.239 1.00 50.70 569 VAL A N 1
ATOM 743 C CA . VAL A 1 115 ? -40.206 21.259 10.165 1.00 50.03 569 VAL A CA 1
ATOM 744 C C . VAL A 1 115 ? -40.668 21.214 8.716 1.00 49.88 569 VAL A C 1
ATOM 745 O O . VAL A 1 115 ? -41.095 22.231 8.159 1.00 49.48 569 VAL A O 1
ATOM 749 N N . ILE A 1 116 ? -40.536 20.041 8.100 1.00 49.57 570 ILE A N 1
ATOM 750 C CA . ILE A 1 116 ? -41.047 19.819 6.752 1.00 49.35 570 ILE A CA 1
ATOM 751 C C . ILE A 1 116 ? -42.328 19.003 6.834 1.00 49.40 570 ILE A C 1
ATOM 752 O O . ILE A 1 116 ? -42.378 17.972 7.500 1.00 49.57 570 ILE A O 1
ATOM 757 N N . GLN A 1 117 ? -43.366 19.478 6.158 1.00 49.40 571 GLN A N 1
ATOM 758 C CA . GLN A 1 117 ? -44.665 18.837 6.208 1.00 49.53 571 GLN A CA 1
ATOM 759 C C . GLN A 1 117 ? -45.202 18.600 4.802 1.00 49.62 571 GLN A C 1
ATOM 760 O O . GLN A 1 117 ? -45.138 19.485 3.946 1.00 49.51 571 GLN A O 1
ATOM 766 N N . LEU A 1 118 ? -45.723 17.396 4.572 1.00 49.84 572 LEU A N 1
ATOM 767 C CA . LEU A 1 118 ? -46.328 17.052 3.293 1.00 50.03 572 LEU A CA 1
ATOM 768 C C . LEU A 1 118 ? -47.842 17.222 3.343 1.00 50.26 572 LEU A C 1
ATOM 769 O O . LEU A 1 118 ? -48.508 16.754 4.272 1.00 50.06 572 LEU A O 1
ATOM 774 N N . PHE A 1 119 ? -48.373 17.902 2.333 1.00 50.58 573 PHE A N 1
ATOM 775 C CA . PHE A 1 119 ? -49.805 18.095 2.205 1.00 51.20 573 PHE A CA 1
ATOM 776 C C . PHE A 1 119 ? -50.289 17.588 0.865 1.00 52.03 573 PHE A C 1
ATOM 777 O O . PHE A 1 119 ? -49.552 17.604 -0.124 1.00 52.13 573 PHE A O 1
ATOM 785 N N . GLN A 1 120 ? -51.541 17.148 0.842 1.00 53.07 574 GLN A N 1
ATOM 786 C CA . GLN A 1 120 ? -52.211 16.821 -0.401 1.00 54.32 574 GLN A CA 1
ATOM 787 C C . GLN A 1 120 ? -53.036 18.020 -0.863 1.00 55.05 574 GLN A C 1
ATOM 788 O O . GLN A 1 120 ? -53.884 18.523 -0.120 1.00 55.11 574 GLN A O 1
ATOM 794 N N . ILE A 1 121 ? -52.771 18.483 -2.080 1.00 56.16 575 ILE A N 1
ATOM 795 C CA . ILE A 1 121 ? -53.601 19.506 -2.707 1.00 57.39 575 ILE A CA 1
ATOM 796 C C . ILE A 1 121 ? -54.780 18.796 -3.362 1.00 58.29 575 ILE A C 1
ATOM 797 O O . ILE A 1 121 ? -55.910 18.874 -2.876 1.00 58.62 575 ILE A O 1
ATOM 802 N N . GLU A 1 122 ? -54.488 18.097 -4.458 1.00 59.26 576 GLU A N 1
ATOM 803 C CA . GLU A 1 122 ? -55.465 17.304 -5.193 1.00 60.28 576 GLU A CA 1
ATOM 804 C C . GLU A 1 122 ? -55.012 15.843 -5.239 1.00 60.52 576 GLU A C 1
ATOM 805 O O . GLU A 1 122 ? -53.987 15.484 -4.651 1.00 60.74 576 GLU A O 1
ATOM 811 N N . THR A 1 123 ? -55.773 15.012 -5.948 1.00 60.76 577 THR A N 1
ATOM 812 C CA . THR A 1 123 ? -55.509 13.571 -6.051 1.00 60.74 577 THR A CA 1
ATOM 813 C C . THR A 1 123 ? -54.046 13.230 -6.376 1.00 60.59 577 THR A C 1
ATOM 814 O O . THR A 1 123 ? -53.420 12.421 -5.679 1.00 60.78 577 THR A O 1
ATOM 818 N N . ASN A 1 124 ? -53.515 13.858 -7.423 1.00 60.27 578 ASN A N 1
ATOM 819 C CA . ASN A 1 124 ? -52.172 13.565 -7.928 1.00 59.95 578 ASN A CA 1
ATOM 820 C C . ASN A 1 124 ? -51.163 14.679 -7.591 1.00 59.38 578 ASN A C 1
ATOM 821 O O . ASN A 1 124 ? -50.009 14.638 -8.029 1.00 59.35 578 ASN A O 1
ATOM 826 N N . ASN A 1 125 ? -51.598 15.656 -6.795 1.00 58.51 579 ASN A N 1
ATOM 827 C CA . ASN A 1 125 ? -50.800 16.856 -6.519 1.00 57.50 579 ASN A CA 1
ATOM 828 C C . ASN A 1 125 ? -50.474 17.039 -5.037 1.00 56.46 579 ASN A C 1
ATOM 829 O O . ASN A 1 125 ? -51.369 17.074 -4.191 1.00 56.12 579 ASN A O 1
ATOM 834 N N . TYR A 1 126 ? -49.186 17.164 -4.732 1.00 55.39 580 TYR A N 1
ATOM 835 C CA . TYR A 1 126 ? -48.740 17.323 -3.348 1.00 54.53 580 TYR A CA 1
ATOM 836 C C . TYR A 1 126 ? -47.873 18.566 -3.146 1.00 53.89 580 TYR A C 1
ATOM 837 O O . TYR A 1 126 ? -47.115 18.957 -4.031 1.00 53.81 580 TYR A O 1
ATOM 846 N N . LEU A 1 127 ? -48.005 19.184 -1.975 1.00 53.11 581 LEU A N 1
ATOM 847 C CA . LEU A 1 127 ? -47.231 20.370 -1.621 1.00 52.10 581 LEU A CA 1
ATOM 848 C C . LEU A 1 127 ? -46.322 20.086 -0.433 1.00 51.66 581 LEU A C 1
ATOM 849 O O . LEU A 1 127 ? -46.771 19.600 0.610 1.00 51.35 581 LEU A O 1
ATOM 854 N N . VAL A 1 128 ? -45.043 20.403 -0.603 1.00 51.21 582 VAL A N 1
ATOM 855 C CA . VAL A 1 128 ? -44.059 20.255 0.454 1.00 50.88 582 VAL A CA 1
ATOM 856 C C . VAL A 1 128 ? -43.907 21.599 1.160 1.00 50.76 582 VAL A C 1
ATOM 857 O O . VAL A 1 128 ? -43.602 22.611 0.530 1.00 50.73 582 VAL A O 1
ATOM 861 N N . ASP A 1 129 ? -44.133 21.593 2.468 1.00 50.62 583 ASP A N 1
ATOM 862 C CA . ASP A 1 129 ? -44.118 22.802 3.282 1.00 50.54 583 ASP A CA 1
ATOM 863 C C . ASP A 1 129 ? -42.864 22.823 4.153 1.00 50.47 583 ASP A C 1
ATOM 864 O O . ASP A 1 129 ? -42.545 21.835 4.813 1.00 50.40 583 ASP A O 1
ATOM 869 N N . PHE A 1 130 ? -42.153 23.947 4.142 1.00 50.30 584 PHE A N 1
ATOM 870 C CA . PHE A 1 130 ? -40.943 24.108 4.948 1.00 50.31 584 PHE A CA 1
ATOM 871 C C . PHE A 1 130 ? -41.170 25.199 5.986 1.00 50.67 584 PHE A C 1
ATOM 872 O O . PHE A 1 130 ? -41.661 26.276 5.655 1.00 50.79 584 PHE A O 1
ATOM 880 N N . LYS A 1 131 ? -40.802 24.926 7.233 1.00 51.21 585 LYS A N 1
ATOM 881 C CA . LYS A 1 131 ? -41.020 25.871 8.324 1.00 51.89 585 LYS A CA 1
ATOM 882 C C . LYS A 1 131 ? -39.786 26.013 9.210 1.00 52.32 585 LYS A C 1
ATOM 883 O O . LYS A 1 131 ? -39.282 25.027 9.752 1.00 52.31 585 LYS A O 1
ATOM 889 N N . PHE A 1 132 ? -39.307 27.247 9.351 1.00 52.91 586 PHE A N 1
ATOM 890 C CA . PHE A 1 132 ? -38.223 27.549 10.278 1.00 53.43 586 PHE A CA 1
ATOM 891 C C . PHE A 1 132 ? -38.715 27.378 11.707 1.00 53.76 586 PHE A C 1
ATOM 892 O O . PHE A 1 132 ? -39.779 27.881 12.066 1.00 53.80 586 PHE A O 1
ATOM 900 N N . ASP A 1 133 ? -37.924 26.684 12.519 1.00 54.35 587 ASP A N 1
ATOM 901 C CA . ASP A 1 133 ? -38.367 26.275 13.848 1.00 55.05 587 ASP A CA 1
ATOM 902 C C . ASP A 1 133 ? -37.392 26.669 14.967 1.00 55.26 587 ASP A C 1
ATOM 903 O O . ASP A 1 133 ? -37.542 26.244 16.115 1.00 55.41 587 ASP A O 1
ATOM 908 N N . GLY A 1 134 ? -36.405 27.492 14.632 1.00 55.56 588 GLY A N 1
ATOM 909 C CA . GLY A 1 134 ? -35.480 28.020 15.629 1.00 55.93 588 GLY A CA 1
ATOM 910 C C . GLY A 1 134 ? -34.082 27.444 15.570 1.00 56.21 588 GLY A C 1
ATOM 911 O O . GLY A 1 134 ? -33.715 26.752 14.618 1.00 56.28 588 GLY A O 1
ATOM 912 N N . TRP A 1 135 ? -33.302 27.739 16.603 1.00 56.57 589 TRP A N 1
ATOM 913 C CA . TRP A 1 135 ? -31.930 27.272 16.704 1.00 57.14 589 TRP A CA 1
ATOM 914 C C . TRP A 1 135 ? -31.708 26.474 17.991 1.00 57.77 589 TRP A C 1
ATOM 915 O O . TRP A 1 135 ? -32.417 26.666 18.982 1.00 57.62 589 TRP A O 1
ATOM 926 N N . GLU A 1 136 ? -30.724 25.576 17.955 1.00 58.72 590 GLU A N 1
ATOM 927 C CA . GLU A 1 136 ? -30.316 24.787 19.120 1.00 59.75 590 GLU A CA 1
ATOM 928 C C . GLU A 1 136 ? -28.796 24.727 19.264 1.00 60.27 590 GLU A C 1
ATOM 929 O O . GLU A 1 136 ? -28.058 25.048 18.326 1.00 60.44 590 GLU A O 1
ATOM 935 N N . SER A 1 137 ? -28.335 24.314 20.442 1.00 61.00 591 SER A N 1
ATOM 936 C CA . SER A 1 137 ? -26.902 24.178 20.713 1.00 61.55 591 SER A CA 1
ATOM 937 C C . SER A 1 137 ? -26.463 22.718 20.643 1.00 61.66 591 SER A C 1
ATOM 938 O O . SER A 1 137 ? -27.257 21.806 20.885 1.00 61.94 591 SER A O 1
ATOM 941 N N . SER A 1 154 ? -40.194 37.526 17.343 1.00 51.20 608 SER A N 1
ATOM 942 C CA . SER A 1 154 ? -40.205 38.978 17.539 1.00 50.95 608 SER A CA 1
ATOM 943 C C . SER A 1 154 ? -39.024 39.682 16.863 1.00 50.41 608 SER A C 1
ATOM 944 O O . SER A 1 154 ? -39.162 40.808 16.380 1.00 50.63 608 SER A O 1
ATOM 947 N N . THR A 1 155 ? -37.863 39.030 16.856 1.00 49.72 609 THR A N 1
ATOM 948 C CA . THR A 1 155 ? -36.654 39.600 16.256 1.00 49.16 609 THR A CA 1
ATOM 949 C C . THR A 1 155 ? -35.747 38.490 15.750 1.00 48.49 609 THR A C 1
ATOM 950 O O . THR A 1 155 ? -34.952 37.932 16.515 1.00 48.54 609 THR A O 1
ATOM 954 N N . PHE A 1 156 ? -35.870 38.170 14.464 1.00 47.53 610 PHE A N 1
ATOM 955 C CA . PHE A 1 156 ? -35.012 37.159 13.856 1.00 46.69 610 PHE A CA 1
ATOM 956 C C . PHE A 1 156 ? -34.897 37.262 12.328 1.00 45.57 610 PHE A C 1
ATOM 957 O O . PHE A 1 156 ? -35.775 37.805 11.646 1.00 45.30 610 PHE A O 1
ATOM 965 N N . SER A 1 157 ? -33.796 36.722 11.820 1.00 43.96 611 SER A N 1
ATOM 966 C CA . SER A 1 157 ? -33.512 36.676 10.398 1.00 42.79 611 SER A CA 1
ATOM 967 C C . SER A 1 157 ? -33.878 35.301 9.857 1.00 41.75 611 SER A C 1
ATOM 968 O O . SER A 1 157 ? -33.461 34.280 10.404 1.00 41.64 611 SER A O 1
ATOM 971 N N . ALA A 1 158 ? -34.666 35.285 8.787 1.00 40.67 612 ALA A N 1
ATOM 972 C CA . ALA A 1 158 ? -34.991 34.046 8.083 1.00 39.63 612 ALA A CA 1
ATOM 973 C C . ALA A 1 158 ? -33.928 33.679 7.033 1.00 39.05 612 ALA A C 1
ATOM 974 O O . ALA A 1 158 ? -33.995 32.610 6.430 1.00 38.96 612 ALA A O 1
ATOM 976 N N . TYR A 1 159 ? -32.944 34.552 6.827 1.00 38.30 613 TYR A N 1
ATOM 977 C CA . TYR A 1 159 ? -31.987 34.374 5.720 1.00 38.11 613 TYR A CA 1
ATOM 978 C C . TYR A 1 159 ? -31.157 33.071 5.739 1.00 37.72 613 TYR A C 1
ATOM 979 O O . TYR A 1 159 ? -31.059 32.409 4.709 1.00 37.48 613 TYR A O 1
ATOM 988 N N . PRO A 1 160 ? -30.591 32.690 6.903 1.00 37.63 614 PRO A N 1
ATOM 989 C CA . PRO A 1 160 ? -29.944 31.370 6.970 1.00 37.81 614 PRO A CA 1
ATOM 990 C C . PRO A 1 160 ? -30.893 30.243 6.541 1.00 37.78 614 PRO A C 1
ATOM 991 O O . PRO A 1 160 ? -30.508 29.379 5.747 1.00 37.93 614 PRO A O 1
ATOM 995 N N . PHE A 1 161 ? -32.130 30.281 7.038 1.00 37.72 615 PHE A N 1
ATOM 996 C CA . PHE A 1 161 ? -33.172 29.331 6.637 1.00 37.44 615 PHE A CA 1
ATOM 997 C C . PHE A 1 161 ? -33.486 29.420 5.139 1.00 37.45 615 PHE A C 1
ATOM 998 O O . PHE A 1 161 ? -33.632 28.398 4.469 1.00 37.47 615 PHE A O 1
ATOM 1006 N N . LEU A 1 162 ? -33.582 30.641 4.617 1.00 37.32 616 LEU A N 1
ATOM 1007 C CA . LEU A 1 162 ? -33.857 30.839 3.195 1.00 37.40 616 LEU A CA 1
ATOM 1008 C C . LEU A 1 162 ? -32.763 30.244 2.310 1.00 37.53 616 LEU A C 1
ATOM 1009 O O . LEU A 1 162 ? -33.053 29.632 1.282 1.00 36.96 616 LEU A O 1
ATOM 1014 N N . HIS A 1 163 ? -31.514 30.429 2.728 1.00 38.24 617 HIS A N 1
ATOM 1015 C CA . HIS A 1 163 ? -30.364 29.925 1.992 1.00 39.15 617 HIS A CA 1
ATOM 1016 C C . HIS A 1 163 ? -30.302 28.395 1.992 1.00 39.53 617 HIS A C 1
ATOM 1017 O O . HIS A 1 163 ? -30.060 27.787 0.949 1.00 39.60 617 HIS A O 1
ATOM 1024 N N . LEU A 1 164 ? -30.525 27.782 3.154 1.00 40.25 618 LEU A N 1
ATOM 1025 C CA . LEU A 1 164 ? -30.512 26.318 3.274 1.00 40.89 618 LEU A CA 1
ATOM 1026 C C . LEU A 1 164 ? -31.639 25.663 2.489 1.00 41.35 618 LEU A C 1
ATOM 1027 O O . LEU A 1 164 ? -31.433 24.625 1.856 1.00 41.30 618 LEU A O 1
ATOM 1032 N N . THR A 1 165 ? -32.824 26.265 2.522 1.00 41.85 619 THR A N 1
ATOM 1033 C CA . THR A 1 165 ? -33.935 25.762 1.716 1.00 42.70 619 THR A CA 1
ATOM 1034 C C . THR A 1 165 ? -33.630 25.880 0.219 1.00 43.39 619 THR A C 1
ATOM 1035 O O . THR A 1 165 ? -34.017 25.016 -0.566 1.00 43.40 619 THR A O 1
ATOM 1039 N N . THR A 1 166 ? -32.913 26.934 -0.166 1.00 44.19 620 THR A N 1
ATOM 1040 C CA . THR A 1 166 ? -32.452 27.078 -1.547 1.00 45.15 620 THR A CA 1
ATOM 1041 C C . THR A 1 166 ? -31.546 25.901 -1.942 1.00 45.79 620 THR A C 1
ATOM 1042 O O . THR A 1 166 ? -31.714 25.329 -3.017 1.00 45.86 620 THR A O 1
ATOM 1046 N N . LYS A 1 167 ? -30.606 25.545 -1.064 1.00 46.69 621 LYS A N 1
ATOM 1047 C CA . LYS A 1 167 ? -29.767 24.356 -1.239 1.00 47.87 621 LYS A CA 1
ATOM 1048 C C . LYS A 1 167 ? -30.606 23.089 -1.396 1.00 48.29 621 LYS A C 1
ATOM 1049 O O . LYS A 1 167 ? -30.387 22.303 -2.315 1.00 48.40 621 LYS A O 1
ATOM 1055 N N . LEU A 1 168 ? -31.566 22.914 -0.491 1.00 48.98 622 LEU A N 1
ATOM 1056 C CA . LEU A 1 168 ? -32.451 21.754 -0.480 1.00 49.75 622 LEU A CA 1
ATOM 1057 C C . LEU A 1 168 ? -33.313 21.647 -1.739 1.00 50.37 622 LEU A C 1
ATOM 1058 O O . LEU A 1 168 ? -33.413 20.571 -2.319 1.00 50.41 622 LEU A O 1
ATOM 1063 N N . ILE A 1 169 ? -33.927 22.757 -2.149 1.00 51.26 623 ILE A N 1
ATOM 1064 C CA . ILE A 1 169 ? -34.760 22.797 -3.356 1.00 52.25 623 ILE A CA 1
ATOM 1065 C C . ILE A 1 169 ? -33.940 22.419 -4.596 1.00 53.23 623 ILE A C 1
ATOM 1066 O O . ILE A 1 169 ? -34.417 21.690 -5.468 1.00 53.15 623 ILE A O 1
ATOM 1071 N N . MET A 1 170 ? -32.705 22.909 -4.658 1.00 54.43 624 MET A N 1
ATOM 1072 C CA . MET A 1 170 ? -31.809 22.597 -5.765 1.00 55.92 624 MET A CA 1
ATOM 1073 C C . MET A 1 170 ? -31.407 21.128 -5.778 1.00 56.79 624 MET A C 1
ATOM 1074 O O . MET A 1 170 ? -31.474 20.478 -6.819 1.00 57.11 624 MET A O 1
ATOM 1079 N N . GLU A 1 171 ? -31.007 20.613 -4.619 1.00 57.86 625 GLU A N 1
ATOM 1080 C CA . GLU A 1 171 ? -30.698 19.197 -4.455 1.00 59.08 625 GLU A CA 1
ATOM 1081 C C . GLU A 1 171 ? -31.869 18.318 -4.907 1.00 59.72 625 GLU A C 1
ATOM 1082 O O . GLU A 1 171 ? -31.662 17.281 -5.534 1.00 59.93 625 GLU A O 1
ATOM 1088 N N . LEU A 1 172 ? -33.092 18.745 -4.601 1.00 60.58 626 LEU A N 1
ATOM 1089 C CA . LEU A 1 172 ? -34.296 18.044 -5.047 1.00 61.50 626 LEU A CA 1
ATOM 1090 C C . LEU A 1 172 ? -34.480 18.090 -6.563 1.00 62.27 626 LEU A C 1
ATOM 1091 O O . LEU A 1 172 ? -34.985 17.135 -7.161 1.00 62.35 626 LEU A O 1
ATOM 1096 N N . ALA A 1 173 ? -34.070 19.199 -7.176 1.00 63.20 627 ALA A N 1
ATOM 1097 C CA . ALA A 1 173 ? -34.161 19.365 -8.623 1.00 64.17 627 ALA A CA 1
ATOM 1098 C C . ALA A 1 173 ? -33.117 18.518 -9.354 1.00 64.87 627 ALA A C 1
ATOM 1099 O O . ALA A 1 173 ? -33.434 17.870 -10.355 1.00 64.95 627 ALA A O 1
ATOM 1101 N N . VAL A 1 174 ? -31.885 18.525 -8.840 1.00 65.74 628 VAL A N 1
ATOM 1102 C CA . VAL A 1 174 ? -30.774 17.735 -9.391 1.00 66.59 628 VAL A CA 1
ATOM 1103 C C . VAL A 1 174 ? -31.113 16.239 -9.425 1.00 67.15 628 VAL A C 1
ATOM 1104 O O . VAL A 1 174 ? -30.853 15.558 -10.422 1.00 67.39 628 VAL A O 1
ATOM 1108 N N . ASN A 1 175 ? -31.709 15.745 -8.340 1.00 67.71 629 ASN A N 1
ATOM 1109 C CA . ASN A 1 175 ? -32.063 14.331 -8.209 1.00 68.24 629 ASN A CA 1
ATOM 1110 C C . ASN A 1 175 ? -33.228 13.883 -9.101 1.00 68.59 629 ASN A C 1
ATOM 1111 O O . ASN A 1 175 ? -33.496 12.683 -9.221 1.00 68.75 629 ASN A O 1
ATOM 1116 N N . SER A 1 176 ? -33.912 14.844 -9.721 1.0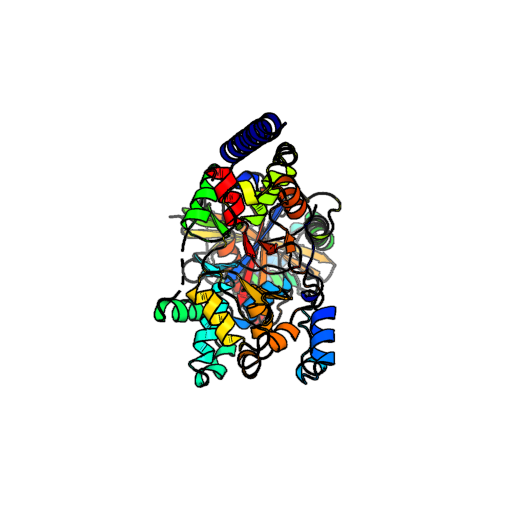0 68.90 630 SER A N 1
ATOM 1117 C CA . SER A 1 176 ? -35.012 14.548 -10.641 1.00 69.27 630 SER A CA 1
ATOM 1118 C C . SER A 1 176 ? -34.626 14.829 -12.093 1.00 69.36 630 SER A C 1
ATOM 1119 O O . SER A 1 176 ? -33.717 14.198 -12.641 1.00 69.43 630 SER A O 1
ATOM 1122 N N . MET B 2 1 ? -35.753 14.945 22.201 1.00 69.30 303 MET B N 1
ATOM 1123 C CA . MET B 2 1 ? -35.773 14.113 20.961 1.00 69.28 303 MET B CA 1
ATOM 1124 C C . MET B 2 1 ? -34.382 13.639 20.552 1.00 68.78 303 MET B C 1
ATOM 1125 O O . MET B 2 1 ? -33.394 14.367 20.704 1.00 68.78 303 MET B O 1
ATOM 1130 N N . GLU B 2 2 ? -34.321 12.414 20.034 1.00 68.12 304 GLU B N 1
ATOM 1131 C CA . GLU B 2 2 ? -33.091 11.858 19.477 1.00 67.36 304 GLU B CA 1
ATOM 1132 C C . GLU B 2 2 ? -33.025 12.130 17.977 1.00 66.80 304 GLU B C 1
ATOM 1133 O O . GLU B 2 2 ? -34.049 12.105 17.288 1.00 66.73 304 GLU B O 1
ATOM 1135 N N . TYR B 2 3 ? -31.815 12.387 17.485 1.00 66.02 305 TYR B N 1
ATOM 1136 C CA . TYR B 2 3 ? -31.589 12.711 16.080 1.00 65.24 305 TYR B CA 1
ATOM 1137 C C . TYR B 2 3 ? -30.557 11.786 15.445 1.00 64.66 305 TYR B C 1
ATOM 1138 O O . TYR B 2 3 ? -29.545 11.447 16.066 1.00 64.59 305 TYR B O 1
ATOM 1147 N N . THR B 2 4 ? -30.817 11.390 14.202 1.00 63.81 306 THR B N 1
ATOM 1148 C CA . THR B 2 4 ? -29.895 10.546 13.445 1.00 63.11 306 THR B CA 1
ATOM 1149 C C . THR B 2 4 ? -29.996 10.800 11.938 1.00 62.47 306 THR B C 1
ATOM 1150 O O . THR B 2 4 ? -30.920 11.474 11.473 1.00 62.30 306 THR B O 1
ATOM 1154 N N . THR B 2 5 ? -29.046 10.251 11.186 1.00 61.69 307 THR B N 1
ATOM 1155 C CA . THR B 2 5 ? -29.060 10.348 9.728 1.00 61.05 307 THR B CA 1
ATOM 1156 C C . THR B 2 5 ? -29.596 9.070 9.079 1.00 60.52 307 THR B C 1
ATOM 1157 O O . THR B 2 5 ? -29.260 8.757 7.932 1.00 60.48 307 THR B O 1
ATOM 1161 N N . ASP B 2 6 ? -30.429 8.339 9.816 1.00 59.87 308 ASP B N 1
ATOM 1162 C CA . ASP B 2 6 ? -31.062 7.130 9.298 1.00 59.32 308 ASP B CA 1
ATOM 1163 C C . ASP B 2 6 ? -32.455 7.439 8.762 1.00 58.67 308 ASP B C 1
ATOM 1164 O O . ASP B 2 6 ? -33.383 7.724 9.529 1.00 58.41 308 ASP B O 1
ATOM 1169 N N . ILE B 2 7 ? -32.586 7.388 7.440 1.00 58.00 309 ILE B N 1
ATOM 1170 C CA . ILE B 2 7 ? -33.873 7.568 6.782 1.00 57.34 309 ILE B CA 1
ATOM 1171 C C . ILE B 2 7 ? -34.841 6.520 7.326 1.00 57.09 309 ILE B C 1
ATOM 1172 O O . ILE B 2 7 ? -34.546 5.324 7.275 1.00 57.24 309 ILE B O 1
ATOM 1177 N N . PRO B 2 8 ? -35.986 6.966 7.874 1.00 56.80 310 PRO B N 1
ATOM 1178 C CA . PRO B 2 8 ? -36.985 6.061 8.434 1.00 56.54 310 PRO B CA 1
ATOM 1179 C C . PRO B 2 8 ? -37.314 4.911 7.479 1.00 56.41 310 PRO B C 1
ATOM 1180 O O . PRO B 2 8 ? -37.512 5.134 6.274 1.00 56.40 310 PRO B O 1
ATOM 1184 N N . ALA B 2 9 ? -37.366 3.697 8.029 1.00 55.92 311 ALA B N 1
ATOM 1185 C CA . ALA B 2 9 ? -37.590 2.472 7.252 1.00 55.42 311 ALA B CA 1
ATOM 1186 C C . ALA B 2 9 ? -38.852 2.514 6.388 1.00 55.02 311 ALA B C 1
ATOM 1187 O O . ALA B 2 9 ? -38.877 1.940 5.301 1.00 54.78 311 ALA B O 1
ATOM 1189 N N . VAL B 2 10 ? -39.883 3.207 6.870 1.00 54.83 312 VAL B N 1
ATOM 1190 C CA . VAL B 2 10 ? -41.140 3.391 6.125 1.00 54.66 312 VAL B CA 1
ATOM 1191 C C . VAL B 2 10 ? -40.949 3.958 4.704 1.00 54.63 312 VAL B C 1
ATOM 1192 O O . VAL B 2 10 ? -41.808 3.772 3.835 1.00 54.58 312 VAL B O 1
ATOM 1196 N N . PHE B 2 11 ? -39.820 4.625 4.468 1.00 54.52 313 PHE B N 1
ATOM 1197 C CA . PHE B 2 11 ? -39.548 5.241 3.165 1.00 54.56 313 PHE B CA 1
ATOM 1198 C C . PHE B 2 11 ? -38.496 4.501 2.334 1.00 54.85 313 PHE B C 1
ATOM 1199 O O . PHE B 2 11 ? -38.302 4.814 1.156 1.00 54.91 313 PHE B O 1
ATOM 1207 N N . THR B 2 12 ? -37.826 3.529 2.948 1.00 55.17 314 THR B N 1
ATOM 1208 C CA . THR B 2 12 ? -36.818 2.720 2.259 1.00 55.47 314 THR B CA 1
ATOM 1209 C C . THR B 2 12 ? -37.214 1.246 2.146 1.00 55.66 314 THR B C 1
ATOM 1210 O O . THR B 2 12 ? -36.719 0.538 1.274 1.00 55.77 314 THR B O 1
ATOM 1214 N N . ASP B 2 13 ? -38.096 0.794 3.035 1.00 55.77 315 ASP B N 1
ATOM 1215 C CA . ASP B 2 13 ? -38.471 -0.618 3.125 1.00 55.84 315 ASP B CA 1
ATOM 1216 C C . ASP B 2 13 ? -39.973 -0.811 2.898 1.00 55.83 315 ASP B C 1
ATOM 1217 O O . ASP B 2 13 ? -40.783 -0.395 3.729 1.00 55.80 315 ASP B O 1
ATOM 1222 N N . PRO B 2 14 ? -40.351 -1.452 1.774 1.00 55.76 316 PRO B N 1
ATOM 1223 C CA . PRO B 2 14 ? -41.760 -1.695 1.455 1.00 55.87 316 PRO B CA 1
ATOM 1224 C C . PRO B 2 14 ? -42.516 -2.515 2.506 1.00 56.02 316 PRO B C 1
ATOM 1225 O O . PRO B 2 14 ? -43.749 -2.501 2.517 1.00 55.91 316 PRO B O 1
ATOM 1229 N N . SER B 2 15 ? -41.783 -3.204 3.380 1.00 56.44 317 SER B N 1
ATOM 1230 C CA . SER B 2 15 ? -42.375 -4.056 4.418 1.00 56.86 317 SER B CA 1
ATOM 1231 C C . SER B 2 15 ? -43.050 -3.261 5.529 1.00 57.04 317 SER B C 1
ATOM 1232 O O . SER B 2 15 ? -44.015 -3.732 6.131 1.00 57.10 317 SER B O 1
ATOM 1235 N N . VAL B 2 16 ? -42.535 -2.062 5.799 1.00 57.37 318 VAL B N 1
ATOM 1236 C CA . VAL B 2 16 ? -43.017 -1.230 6.907 1.00 57.57 318 VAL B CA 1
ATOM 1237 C C . VAL B 2 16 ? -44.416 -0.664 6.649 1.00 57.92 318 VAL B C 1
ATOM 1238 O O . VAL B 2 16 ? -45.309 -0.825 7.483 1.00 57.77 318 VAL B O 1
ATOM 1242 N N . MET B 2 17 ? -44.600 -0.005 5.503 1.00 58.42 319 MET B N 1
ATOM 1243 C CA . MET B 2 17 ? -45.907 0.544 5.134 1.00 59.05 319 MET B CA 1
ATOM 1244 C C . MET B 2 17 ? -46.920 -0.571 4.899 1.00 59.35 319 MET B C 1
ATOM 1245 O O . MET B 2 17 ? -48.074 -0.465 5.328 1.00 59.33 319 MET B O 1
ATOM 1250 N N . GLU B 2 18 ? -46.480 -1.630 4.218 1.00 59.90 320 GLU B N 1
ATOM 1251 C CA . GLU B 2 18 ? -47.291 -2.836 4.039 1.00 60.39 320 GLU B CA 1
ATOM 1252 C C . GLU B 2 18 ? -47.836 -3.307 5.384 1.00 60.85 320 GLU B C 1
ATOM 1253 O O . GLU B 2 18 ? -49.039 -3.516 5.532 1.00 60.69 320 GLU B O 1
ATOM 1259 N N . ARG B 2 19 ? -46.939 -3.454 6.356 1.00 61.67 321 ARG B N 1
ATOM 1260 C CA . ARG B 2 19 ? -47.304 -3.826 7.719 1.00 62.82 321 ARG B CA 1
ATOM 1261 C C . ARG B 2 19 ? -48.434 -2.945 8.267 1.00 63.29 321 ARG B C 1
ATOM 1262 O O . ARG B 2 19 ? -49.404 -3.462 8.825 1.00 63.37 321 ARG B O 1
ATOM 1270 N N . TYR B 2 20 ? -48.314 -1.628 8.087 1.00 63.90 322 TYR B N 1
ATOM 1271 C CA . TYR B 2 20 ? -49.338 -0.687 8.551 1.00 64.54 322 TYR B CA 1
ATOM 1272 C C . TYR B 2 20 ? -50.675 -0.892 7.848 1.00 65.02 322 TYR B C 1
ATOM 1273 O O . TYR B 2 20 ? -51.721 -0.876 8.494 1.00 65.29 322 TYR B O 1
ATOM 1282 N N . TYR B 2 21 ? -50.634 -1.086 6.531 1.00 65.61 323 TYR B N 1
ATOM 1283 C CA . TYR B 2 21 ? -51.848 -1.215 5.722 1.00 66.34 323 TYR B CA 1
ATOM 1284 C C . TYR B 2 21 ? -52.622 -2.502 6.004 1.00 66.96 323 TYR B C 1
ATOM 1285 O O . TYR B 2 21 ? -53.845 -2.529 5.874 1.00 67.06 323 TYR B O 1
ATOM 1287 N N . TYR B 2 22 ? -51.907 -3.559 6.388 1.00 67.76 324 TYR B N 1
ATOM 1288 C CA . TYR B 2 22 ? -52.530 -4.858 6.671 1.00 68.43 324 TYR B CA 1
ATOM 1289 C C . TYR B 2 22 ? -53.097 -4.964 8.086 1.00 69.05 324 TYR B C 1
ATOM 1290 O O . TYR B 2 22 ? -54.027 -5.737 8.328 1.00 69.13 324 TYR B O 1
ATOM 1299 N N . THR B 2 23 ? -52.540 -4.185 9.010 1.00 69.74 325 THR B N 1
ATOM 1300 C CA . THR B 2 23 ? -52.971 -4.219 10.409 1.00 70.47 325 THR B CA 1
ATOM 1301 C C . THR B 2 23 ? -54.042 -3.164 10.731 1.00 71.04 325 THR B C 1
ATOM 1302 O O . THR B 2 23 ? -54.114 -2.660 11.857 1.00 71.07 325 THR B O 1
ATOM 1306 N N . LEU B 2 24 ? -54.877 -2.851 9.738 1.00 71.69 326 LEU B N 1
ATOM 1307 C CA . LEU B 2 24 ? -55.960 -1.870 9.886 1.00 72.30 326 LEU B CA 1
ATOM 1308 C C . LEU B 2 24 ? -57.099 -2.376 10.777 1.00 72.61 326 LEU B C 1
ATOM 1309 O O . LEU B 2 24 ? -57.322 -3.587 10.886 1.00 72.78 326 LEU B O 1
ATOM 1314 N N . ASP B 2 25 ? -57.812 -1.441 11.404 1.00 72.84 327 ASP B N 1
ATOM 1315 C CA . ASP B 2 25 ? -58.947 -1.771 12.264 1.00 73.03 327 ASP B CA 1
ATOM 1316 C C . ASP B 2 25 ? -60.125 -0.830 12.020 1.00 73.19 327 ASP B C 1
ATOM 1317 O O . ASP B 2 25 ? -61.036 -1.144 11.249 1.00 73.33 327 ASP B O 1
ATOM 1319 N N . THR B 2 33 ? -56.656 5.584 10.078 1.00 73.60 335 THR B N 1
ATOM 1320 C CA . THR B 2 33 ? -56.964 5.555 8.651 1.00 73.51 335 THR B CA 1
ATOM 1321 C C . THR B 2 33 ? -56.302 6.735 7.939 1.00 73.24 335 THR B C 1
ATOM 1322 O O . THR B 2 33 ? -55.653 6.560 6.902 1.00 73.25 335 THR B O 1
ATOM 1326 N N . SER B 2 34 ? -56.466 7.928 8.508 1.00 72.77 336 SER B N 1
ATOM 1327 C CA . SER B 2 34 ? -55.893 9.149 7.947 1.00 72.34 336 SER B CA 1
ATOM 1328 C C . SER B 2 34 ? -54.367 9.225 8.086 1.00 71.86 336 SER B C 1
ATOM 1329 O O . SER B 2 34 ? -53.732 10.021 7.401 1.00 71.87 336 SER B O 1
ATOM 1332 N N . TRP B 2 35 ? -53.789 8.400 8.962 1.00 71.29 337 TRP B N 1
ATOM 1333 C CA . TRP B 2 35 ? -52.332 8.340 9.152 1.00 70.75 337 TRP B CA 1
ATOM 1334 C C . TRP B 2 35 ? -51.575 7.983 7.878 1.00 70.06 337 TRP B C 1
ATOM 1335 O O . TRP B 2 35 ? -50.448 8.440 7.668 1.00 69.95 337 TRP B O 1
ATOM 1346 N N . LEU B 2 36 ? -52.197 7.151 7.045 1.00 69.24 338 LEU B N 1
ATOM 1347 C CA . LEU B 2 36 ? -51.544 6.559 5.876 1.00 68.41 338 LEU B CA 1
ATOM 1348 C C . LEU B 2 36 ? -51.537 7.489 4.665 1.00 67.74 338 LEU B C 1
ATOM 1349 O O . LEU B 2 36 ? -50.820 7.247 3.689 1.00 67.72 338 LEU B O 1
ATOM 1354 N N . THR B 2 37 ? -52.348 8.541 4.737 1.00 66.79 339 THR B N 1
ATOM 1355 C CA . THR B 2 37 ? -52.390 9.582 3.717 1.00 65.84 339 THR B CA 1
ATOM 1356 C C . THR B 2 37 ? -51.977 10.915 4.356 1.00 64.97 339 THR B C 1
ATOM 1357 O O . THR B 2 37 ? -52.404 11.225 5.469 1.00 64.89 339 THR B O 1
ATOM 1361 N N . PRO B 2 38 ? -51.118 11.696 3.670 1.00 64.12 340 PRO B N 1
ATOM 1362 C CA . PRO B 2 38 ? -50.793 13.034 4.168 1.00 63.40 340 PRO B CA 1
ATOM 1363 C C . PRO B 2 38 ? -52.038 13.927 4.213 1.00 62.62 340 PRO B C 1
ATOM 1364 O O . PRO B 2 38 ? -52.929 13.764 3.375 1.00 62.34 340 PRO B O 1
ATOM 1368 N N . PRO B 2 39 ? -52.102 14.859 5.189 1.00 62.01 341 PRO B N 1
ATOM 1369 C CA . PRO B 2 39 ? -53.278 15.720 5.374 1.00 61.51 341 PRO B CA 1
ATOM 1370 C C . PRO B 2 39 ? -53.539 16.641 4.186 1.00 60.99 341 PRO B C 1
ATOM 1371 O O . PRO B 2 39 ? -52.615 16.954 3.436 1.00 60.70 341 PRO B O 1
ATOM 1375 N N . GLN B 2 40 ? -54.795 17.057 4.023 1.00 60.63 342 GLN B N 1
ATOM 1376 C CA . GLN B 2 40 ? -55.166 18.054 3.016 1.00 60.41 342 GLN B CA 1
ATOM 1377 C C . GLN B 2 40 ? -54.502 19.399 3.293 1.00 59.87 342 GLN B C 1
ATOM 1378 O O . GLN B 2 40 ? -54.205 19.728 4.442 1.00 59.62 342 GLN B O 1
ATOM 1384 N N . LEU B 2 41 ? -54.271 20.167 2.231 1.00 59.40 343 LEU B N 1
ATOM 1385 C CA . LEU B 2 41 ? -53.683 21.493 2.359 1.00 59.05 343 LEU B CA 1
ATOM 1386 C C . LEU B 2 41 ? -54.632 22.429 3.108 1.00 58.77 343 LEU B C 1
ATOM 1387 O O . LEU B 2 41 ? -55.796 22.555 2.733 1.00 58.83 343 LEU B O 1
ATOM 1392 N N . PRO B 2 42 ? -54.142 23.072 4.182 1.00 58.62 344 PRO B N 1
ATOM 1393 C CA . PRO B 2 42 ? -54.949 24.057 4.895 1.00 58.64 344 PRO B CA 1
ATOM 1394 C C . PRO B 2 42 ? -55.290 25.244 3.989 1.00 58.58 344 PRO B C 1
ATOM 1395 O O . PRO B 2 42 ? -54.502 25.577 3.102 1.00 58.35 344 PRO B O 1
ATOM 1399 N N . PRO B 2 43 ? -56.466 25.869 4.197 1.00 58.69 345 PRO B N 1
ATOM 1400 C CA . PRO B 2 43 ? -56.858 27.035 3.400 1.00 58.71 345 PRO B CA 1
ATOM 1401 C C . PRO B 2 43 ? -55.832 28.173 3.457 1.00 58.65 345 PRO B C 1
ATOM 1402 O O . PRO B 2 43 ? -55.643 28.873 2.463 1.00 58.37 345 PRO B O 1
ATOM 1406 N N . GLN B 2 44 ? -55.165 28.325 4.602 1.00 58.78 346 GLN B N 1
ATOM 1407 C CA . GLN B 2 44 ? -54.185 29.397 4.817 1.00 59.14 346 GLN B CA 1
ATOM 1408 C C . GLN B 2 44 ? -52.953 29.319 3.909 1.00 59.12 346 GLN B C 1
ATOM 1409 O O . GLN B 2 44 ? -52.269 30.322 3.719 1.00 59.16 346 GLN B O 1
ATOM 1415 N N . LEU B 2 45 ? -52.673 28.139 3.355 1.00 59.08 347 LEU B N 1
ATOM 1416 C CA . LEU B 2 45 ? -51.482 27.944 2.526 1.00 59.09 347 LEU B CA 1
ATOM 1417 C C . LEU B 2 45 ? -51.753 27.973 1.020 1.00 59.31 347 LEU B C 1
ATOM 1418 O O . LEU B 2 45 ? -50.844 27.733 0.222 1.00 59.35 347 LEU B O 1
ATOM 1423 N N . GLU B 2 46 ? -52.991 28.269 0.629 1.00 59.55 348 GLU B N 1
ATOM 1424 C CA . GLU B 2 46 ? -53.342 28.345 -0.790 1.00 60.04 348 GLU B CA 1
ATOM 1425 C C . GLU B 2 46 ? -52.789 29.618 -1.424 1.00 60.04 348 GLU B C 1
ATOM 1426 O O . GLU B 2 46 ? -52.789 30.680 -0.794 1.00 59.95 348 GLU B O 1
ATOM 1432 N N . ASN B 2 47 ? -52.322 29.503 -2.669 1.00 60.16 349 ASN B N 1
ATOM 1433 C CA . ASN B 2 47 ? -51.628 30.602 -3.355 1.00 60.23 349 ASN B CA 1
ATOM 1434 C C . ASN B 2 47 ? -52.495 31.839 -3.623 1.00 60.15 349 ASN B C 1
ATOM 1435 O O . ASN B 2 47 ? -51.982 32.965 -3.658 1.00 60.16 349 ASN B O 1
ATOM 1440 N N . VAL B 2 48 ? -53.799 31.623 -3.803 1.00 59.92 350 VAL B N 1
ATOM 1441 C CA . VAL B 2 48 ? -54.750 32.725 -3.989 1.00 59.62 350 VAL B CA 1
ATOM 1442 C C . VAL B 2 48 ? -54.716 33.699 -2.797 1.00 59.24 350 VAL B C 1
ATOM 1443 O O . VAL B 2 48 ? -54.671 34.913 -2.996 1.00 59.24 350 VAL B O 1
ATOM 1447 N N . ILE B 2 49 ? -54.697 33.156 -1.578 1.00 58.72 351 ILE B N 1
ATOM 1448 C CA . ILE B 2 49 ? -54.596 33.957 -0.350 1.00 58.12 351 ILE B CA 1
ATOM 1449 C C . ILE B 2 49 ? -53.229 34.639 -0.214 1.00 57.68 351 ILE B C 1
ATOM 1450 O O . ILE B 2 49 ? -53.152 35.809 0.169 1.00 57.35 351 ILE B O 1
ATOM 1455 N N . LEU B 2 50 ? -52.161 33.904 -0.529 1.00 57.13 352 LEU B N 1
ATOM 1456 C CA . LEU B 2 50 ? -50.802 34.444 -0.459 1.00 56.57 352 LEU B CA 1
ATOM 1457 C C . LEU B 2 50 ? -50.586 35.606 -1.430 1.00 56.36 352 LEU B C 1
ATOM 1458 O O . LEU B 2 50 ? -50.010 36.626 -1.054 1.00 56.20 352 LEU B O 1
ATOM 1463 N N . ASN B 2 51 ? -51.058 35.451 -2.666 1.00 56.17 353 ASN B N 1
ATOM 1464 C CA . ASN B 2 51 ? -50.893 36.493 -3.682 1.00 56.16 353 ASN B CA 1
ATOM 1465 C C . ASN B 2 51 ? -51.845 37.678 -3.520 1.00 56.35 353 ASN B C 1
ATOM 1466 O O . ASN B 2 51 ? -51.526 38.791 -3.952 1.00 56.39 353 ASN B O 1
ATOM 1471 N N . LYS B 2 52 ? -53.002 37.432 -2.899 1.00 56.45 354 LYS B N 1
ATOM 1472 C CA . LYS B 2 52 ? -53.903 38.505 -2.471 1.00 56.70 354 LYS B CA 1
ATOM 1473 C C . LYS B 2 52 ? -53.205 39.391 -1.450 1.00 56.57 354 LYS B C 1
ATOM 1474 O O . LYS B 2 52 ? -53.302 40.615 -1.517 1.00 56.53 354 LYS B O 1
ATOM 1480 N N . TYR B 2 53 ? -52.509 38.754 -0.508 1.00 56.46 355 TYR B N 1
ATOM 1481 C CA . TYR B 2 53 ? -51.712 39.451 0.500 1.00 56.55 355 TYR B CA 1
ATOM 1482 C C . TYR B 2 53 ? -50.669 40.376 -0.147 1.00 56.68 355 TYR B C 1
ATOM 1483 O O . TYR B 2 53 ? -50.517 41.531 0.264 1.00 56.64 355 TYR B O 1
ATOM 1492 N N . TYR B 2 54 ? -49.970 39.852 -1.155 1.00 56.79 356 TYR B N 1
ATOM 1493 C CA . TYR B 2 54 ? -49.002 40.614 -1.943 1.00 57.12 356 TYR B CA 1
ATOM 1494 C C . TYR B 2 54 ? -49.636 41.777 -2.708 1.00 57.54 356 TYR B C 1
ATOM 1495 O O . TYR B 2 54 ? -49.060 42.867 -2.777 1.00 57.35 356 TYR B O 1
ATOM 1504 N N . ALA B 2 55 ? -50.811 41.528 -3.289 1.00 58.13 357 ALA B N 1
ATOM 1505 C CA . ALA B 2 55 ? -51.520 42.523 -4.100 1.00 58.69 357 ALA B CA 1
ATOM 1506 C C . ALA B 2 55 ? -52.088 43.668 -3.259 1.00 58.95 357 ALA B C 1
ATOM 1507 O O . ALA B 2 55 ? -52.109 44.817 -3.707 1.00 58.92 357 ALA B O 1
ATOM 1509 N N . THR B 2 56 ? -52.544 43.345 -2.048 1.00 59.41 358 THR B N 1
ATOM 1510 C CA . THR B 2 56 ? -53.065 44.339 -1.100 1.00 59.83 358 THR B CA 1
ATOM 1511 C C . THR B 2 56 ? -51.974 45.328 -0.655 1.00 60.16 358 THR B C 1
ATOM 1512 O O . THR B 2 56 ? -52.249 46.520 -0.475 1.00 60.17 358 THR B O 1
ATOM 1516 N N . GLN B 2 57 ? -50.749 44.825 -0.485 1.00 60.49 359 GLN B N 1
ATOM 1517 C CA . GLN B 2 57 ? -49.578 45.665 -0.210 1.00 60.88 359 GLN B CA 1
ATOM 1518 C C . GLN B 2 57 ? -49.266 46.588 -1.389 1.00 61.43 359 GLN B C 1
ATOM 1519 O O . GLN B 2 57 ? -48.964 47.769 -1.197 1.00 61.33 359 GLN B O 1
ATOM 1525 N N . ASP B 2 58 ? -49.346 46.036 -2.600 1.00 62.05 360 ASP B N 1
ATOM 1526 C CA . ASP B 2 58 ? -49.123 46.789 -3.836 1.00 62.87 360 ASP B CA 1
ATOM 1527 C C . ASP B 2 58 ? -50.224 47.832 -4.089 1.00 63.39 360 ASP B C 1
ATOM 1528 O O . ASP B 2 58 ? -49.936 48.956 -4.510 1.00 63.42 360 ASP B O 1
ATOM 1533 N N . GLN B 2 59 ? -51.475 47.451 -3.822 1.00 64.01 361 GLN B N 1
ATOM 1534 C CA . GLN B 2 59 ? -52.624 48.354 -3.956 1.00 64.81 361 GLN B CA 1
ATOM 1535 C C . GLN B 2 59 ? -52.526 49.569 -3.030 1.00 65.25 361 GLN B C 1
ATOM 1536 O O . GLN B 2 59 ? -52.949 50.665 -3.396 1.00 65.37 361 GLN B O 1
ATOM 1538 N N . PHE B 2 60 ? -51.972 49.367 -1.837 1.00 65.90 362 PHE B N 1
ATOM 1539 C CA . PHE B 2 60 ? -51.765 50.455 -0.882 1.00 66.52 362 PHE B CA 1
ATOM 1540 C C . PHE B 2 60 ? -50.594 51.353 -1.296 1.00 66.98 362 PHE B C 1
ATOM 1541 O O . PHE B 2 60 ? -50.736 52.575 -1.373 1.00 66.95 362 PHE B O 1
ATOM 1549 N N . ASN B 2 61 ? -49.445 50.734 -1.561 1.00 67.62 363 ASN B N 1
ATOM 1550 C CA . ASN B 2 61 ? -48.203 51.457 -1.847 1.00 68.29 363 ASN B CA 1
ATOM 1551 C C . ASN B 2 61 ? -48.142 52.148 -3.215 1.00 68.62 363 ASN B C 1
ATOM 1552 O O . ASN B 2 61 ? -47.370 53.092 -3.397 1.00 68.71 363 ASN B O 1
ATOM 1557 N N . GLU B 2 62 ? -48.945 51.678 -4.167 1.00 69.01 364 GLU B N 1
ATOM 1558 C CA . GLU B 2 62 ? -48.905 52.210 -5.533 1.00 69.46 364 GLU B CA 1
ATOM 1559 C C . GLU B 2 62 ? -50.210 52.879 -5.984 1.00 69.73 364 GLU B C 1
ATOM 1560 O O . GLU B 2 62 ? -50.209 53.667 -6.932 1.00 69.83 364 GLU B O 1
ATOM 1562 N N . ASN B 2 63 ? -51.312 52.567 -5.303 1.00 70.04 365 ASN B N 1
ATOM 1563 C CA . ASN B 2 63 ? -52.635 53.060 -5.703 1.00 70.31 365 ASN B CA 1
ATOM 1564 C C . ASN B 2 63 ? -53.491 53.637 -4.565 1.00 70.28 365 ASN B C 1
ATOM 1565 O O . ASN B 2 63 ? -54.675 53.932 -4.763 1.00 70.37 365 ASN B O 1
ATOM 1570 N N . ASN B 2 64 ? -52.887 53.801 -3.386 1.00 70.14 366 ASN B N 1
ATOM 1571 C CA . ASN B 2 64 ? -53.570 54.339 -2.193 1.00 70.06 366 ASN B CA 1
ATOM 1572 C C . ASN B 2 64 ? -54.968 53.773 -1.900 1.00 69.80 366 ASN B C 1
ATOM 1573 O O . ASN B 2 64 ? -55.822 54.458 -1.321 1.00 69.92 366 ASN B O 1
ATOM 1578 N N . SER B 2 65 ? -55.187 52.523 -2.298 1.00 69.28 367 SER B N 1
ATOM 1579 C CA . SER B 2 65 ? -56.442 51.831 -2.032 1.00 68.77 367 SER B CA 1
ATOM 1580 C C . SER B 2 65 ? -56.303 50.920 -0.817 1.00 68.23 367 SER B C 1
ATOM 1581 O O . SER B 2 65 ? -55.226 50.369 -0.560 1.00 68.29 367 SER B O 1
ATOM 1584 N N . GLY B 2 66 ? -57.397 50.779 -0.072 1.00 67.48 368 GLY B N 1
ATOM 1585 C CA . GLY B 2 66 ? -57.452 49.903 1.098 1.00 66.37 368 GLY B CA 1
ATOM 1586 C C . GLY B 2 66 ? -56.445 50.246 2.179 1.00 65.62 368 GLY B C 1
ATOM 1587 O O . GLY B 2 66 ? -56.103 51.414 2.382 1.00 65.65 368 GLY B O 1
ATOM 1588 N N . ALA B 2 67 ? -55.975 49.211 2.873 1.00 64.67 369 ALA B N 1
ATOM 1589 C CA . ALA B 2 67 ? -55.003 49.358 3.951 1.00 63.53 369 ALA B CA 1
ATOM 1590 C C . ALA B 2 67 ? -54.112 48.122 4.034 1.00 62.74 369 ALA B C 1
ATOM 1591 O O . ALA B 2 67 ? -54.583 46.994 3.847 1.00 62.49 369 ALA B O 1
ATOM 1593 N N . LEU B 2 68 ? -52.827 48.349 4.309 1.00 61.62 370 LEU B N 1
ATOM 1594 C CA . LEU B 2 68 ? -51.836 47.280 4.482 1.00 60.48 370 LEU B CA 1
ATOM 1595 C C . LEU B 2 68 ? -52.396 46.059 5.223 1.00 59.64 370 LEU B C 1
ATOM 1596 O O . LEU B 2 68 ? -52.984 46.197 6.300 1.00 59.64 370 LEU B O 1
ATOM 1601 N N . PRO B 2 69 ? -52.222 44.861 4.635 1.00 58.77 371 PRO B N 1
ATOM 1602 C CA . PRO B 2 69 ? -52.781 43.619 5.175 1.00 58.02 371 PRO B CA 1
ATOM 1603 C C . PRO B 2 69 ? -51.955 43.004 6.306 1.00 57.07 371 PRO B C 1
ATOM 1604 O O . PRO B 2 69 ? -50.727 43.071 6.291 1.00 57.05 371 PRO B O 1
ATOM 1608 N N . ILE B 2 70 ? -52.638 42.411 7.276 1.00 55.98 372 ILE B N 1
ATOM 1609 C CA . ILE B 2 70 ? -51.983 41.620 8.309 1.00 54.97 372 ILE B CA 1
ATOM 1610 C C . ILE B 2 70 ? -52.026 40.153 7.871 1.00 54.18 372 ILE B C 1
ATOM 1611 O O . ILE B 2 70 ? -53.104 39.630 7.562 1.00 54.05 372 ILE B O 1
ATOM 1616 N N . PRO B 2 71 ? -50.856 39.486 7.833 1.00 53.26 373 PRO B N 1
ATOM 1617 C CA . PRO B 2 71 ? -50.839 38.080 7.444 1.00 52.59 373 PRO B CA 1
ATOM 1618 C C . PRO B 2 71 ? -51.430 37.178 8.523 1.00 51.95 373 PRO B C 1
ATOM 1619 O O . PRO B 2 71 ? -51.378 37.512 9.710 1.00 51.65 373 PRO B O 1
ATOM 1623 N N . ASN B 2 72 ? -51.991 36.046 8.104 1.00 51.39 374 ASN B N 1
ATOM 1624 C CA . ASN B 2 72 ? -52.409 35.011 9.042 1.00 50.89 374 ASN B CA 1
ATOM 1625 C C . ASN B 2 72 ? -51.198 34.516 9.811 1.00 50.43 374 ASN B C 1
ATOM 1626 O O . ASN B 2 72 ? -50.142 34.289 9.226 1.00 50.42 374 ASN B O 1
ATOM 1631 N N . HIS B 2 73 ? -51.350 34.358 11.121 1.00 50.06 375 HIS B N 1
ATOM 1632 C CA . HIS B 2 73 ? -50.237 33.954 11.979 1.00 49.82 375 HIS B CA 1
ATOM 1633 C C . HIS B 2 73 ? -49.739 32.537 11.688 1.00 49.03 375 HIS B C 1
ATOM 1634 O O . HIS B 2 73 ? -48.598 32.201 12.001 1.00 49.00 375 HIS B O 1
ATOM 1641 N N . VAL B 2 74 ? -50.595 31.722 11.078 1.00 48.20 376 VAL B N 1
ATOM 1642 C CA . VAL B 2 74 ? -50.267 30.326 10.771 1.00 47.47 376 VAL B CA 1
ATOM 1643 C C . VAL B 2 74 ? -49.232 30.185 9.646 1.00 46.58 376 VAL B C 1
ATOM 1644 O O . VAL B 2 74 ? -48.537 29.174 9.573 1.00 46.75 376 VAL B O 1
ATOM 1648 N N . VAL B 2 75 ? -49.121 31.196 8.786 1.00 45.52 377 VAL B N 1
ATOM 1649 C CA . VAL B 2 75 ? -48.175 31.136 7.661 1.00 44.34 377 VAL B CA 1
ATOM 1650 C C . VAL B 2 75 ? -46.794 31.727 7.980 1.00 43.59 377 VAL B C 1
ATOM 1651 O O . VAL B 2 75 ? -45.903 31.731 7.128 1.00 43.36 377 VAL B O 1
ATOM 1655 N N . LEU B 2 76 ? -46.623 32.218 9.204 1.00 42.62 378 LEU B N 1
ATOM 1656 C CA . LEU B 2 76 ? -45.358 32.817 9.622 1.00 41.84 378 LEU B CA 1
ATOM 1657 C C . LEU B 2 76 ? -44.228 31.787 9.696 1.00 41.35 378 LEU B C 1
ATOM 1658 O O . LEU B 2 76 ? -44.416 30.674 10.188 1.00 41.14 378 LEU B O 1
ATOM 1663 N N . ASN B 2 77 ? -43.060 32.174 9.192 1.00 40.93 379 ASN B N 1
ATOM 1664 C CA . ASN B 2 77 ? -41.861 31.322 9.176 1.00 40.71 379 ASN B CA 1
ATOM 1665 C C . ASN B 2 77 ? -41.932 30.150 8.188 1.00 40.17 379 ASN B C 1
ATOM 1666 O O . ASN B 2 77 ? -41.103 29.244 8.221 1.00 40.01 379 ASN B O 1
ATOM 1671 N N . HIS B 2 78 ? -42.924 30.186 7.305 1.00 39.96 380 HIS B N 1
ATOM 1672 C CA . HIS B 2 78 ? -43.059 29.210 6.233 1.00 39.82 380 HIS B CA 1
ATOM 1673 C C . HIS B 2 78 ? -42.368 29.697 4.964 1.00 39.75 380 HIS B C 1
ATOM 1674 O O . HIS B 2 78 ? -42.392 30.893 4.648 1.00 39.75 380 HIS B O 1
ATOM 1681 N N . LEU B 2 79 ? -41.764 28.768 4.235 1.00 39.84 381 LEU B N 1
ATOM 1682 C CA . LEU B 2 79 ? -41.088 29.088 2.986 1.00 39.78 381 LEU B CA 1
ATOM 1683 C C . LEU B 2 79 ? -42.077 29.501 1.903 1.00 40.13 381 LEU B C 1
ATOM 1684 O O . LEU B 2 79 ? -43.094 28.839 1.679 1.00 40.16 381 LEU B O 1
ATOM 1689 N N . VAL B 2 80 ? -41.759 30.615 1.254 1.00 40.37 382 VAL B N 1
ATOM 1690 C CA . VAL B 2 80 ? -42.466 31.098 0.086 1.00 40.91 382 VAL B CA 1
ATOM 1691 C C . VAL B 2 80 ? -41.484 30.980 -1.076 1.00 41.35 382 VAL B C 1
ATOM 1692 O O . VAL B 2 80 ? -40.301 31.293 -0.922 1.00 41.38 382 VAL B O 1
ATOM 1696 N N . THR B 2 81 ? -41.963 30.498 -2.221 1.00 41.90 383 THR B N 1
ATOM 1697 C CA . THR B 2 81 ? -41.113 30.301 -3.393 1.00 42.78 383 THR B CA 1
ATOM 1698 C C . THR B 2 81 ? -41.763 30.849 -4.662 1.00 43.33 383 THR B C 1
ATOM 1699 O O . THR B 2 81 ? -42.925 31.257 -4.660 1.00 43.25 383 THR B O 1
ATOM 1703 N N . SER B 2 82 ? -40.995 30.837 -5.745 1.00 44.18 384 SER B N 1
ATOM 1704 C CA . SER B 2 82 ? -41.460 31.253 -7.062 1.00 45.24 384 SER B CA 1
ATOM 1705 C C . SER B 2 82 ? -40.651 30.500 -8.108 1.00 46.04 384 SER B C 1
ATOM 1706 O O . SER B 2 82 ? -39.617 29.919 -7.785 1.00 46.32 384 SER B O 1
ATOM 1709 N N . SER B 2 83 ? -41.122 30.499 -9.353 1.00 47.18 385 SER B N 1
ATOM 1710 C CA . SER B 2 83 ? -40.422 29.812 -10.441 1.00 48.34 385 SER B CA 1
ATOM 1711 C C . SER B 2 83 ? -39.014 30.366 -10.614 1.00 48.85 385 SER B C 1
ATOM 1712 O O . SER B 2 83 ? -38.800 31.579 -10.513 1.00 49.07 385 SER B O 1
ATOM 1715 N N . ILE B 2 84 ? -38.059 29.476 -10.863 1.00 49.47 386 ILE B N 1
ATOM 1716 C CA . ILE B 2 84 ? -36.703 29.887 -11.209 1.00 50.17 386 ILE B CA 1
ATOM 1717 C C . ILE B 2 84 ? -36.760 30.751 -12.467 1.00 50.69 386 ILE B C 1
ATOM 1718 O O . ILE B 2 84 ? -37.423 30.397 -13.447 1.00 50.99 386 ILE B O 1
ATOM 1723 N N . LYS B 2 85 ? -36.094 31.900 -12.412 1.00 51.10 387 LYS B N 1
ATOM 1724 C CA . LYS B 2 85 ? -35.998 32.800 -13.551 1.00 51.43 387 LYS B CA 1
ATOM 1725 C C . LYS B 2 85 ? -34.545 33.211 -13.726 1.00 51.39 387 LYS B C 1
ATOM 1726 O O . LYS B 2 85 ? -33.870 33.570 -12.752 1.00 51.63 387 LYS B O 1
ATOM 1732 N N . HIS B 2 86 ? -34.063 33.131 -14.967 1.00 51.17 388 HIS B N 1
ATOM 1733 C CA . HIS B 2 86 ? -32.682 33.474 -15.307 1.00 50.80 388 HIS B CA 1
ATOM 1734 C C . HIS B 2 86 ? -31.681 32.861 -14.323 1.00 50.16 388 HIS B C 1
ATOM 1735 O O . HIS B 2 86 ? -30.811 33.559 -13.792 1.00 50.23 388 HIS B O 1
ATOM 1742 N N . ASN B 2 87 ? -31.819 31.557 -14.084 1.00 49.21 389 ASN B N 1
ATOM 1743 C CA . ASN B 2 87 ? -30.981 30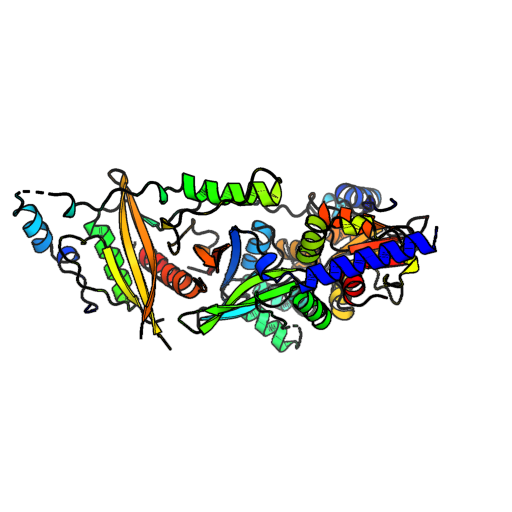.816 -13.125 1.00 48.35 389 ASN B CA 1
ATOM 1744 C C . ASN B 2 87 ? -30.884 31.459 -11.735 1.00 47.39 389 ASN B C 1
ATOM 1745 O O . ASN B 2 87 ? -29.841 31.404 -11.075 1.00 47.06 389 ASN B O 1
ATOM 1750 N N . THR B 2 88 ? -31.986 32.066 -11.303 1.00 46.29 390 THR B N 1
ATOM 1751 C CA . THR B 2 88 ? -32.059 32.698 -9.991 1.00 45.35 390 THR B CA 1
ATOM 1752 C C . THR B 2 88 ? -33.294 32.193 -9.252 1.00 44.66 390 THR B C 1
ATOM 1753 O O . THR B 2 88 ? -34.404 32.177 -9.798 1.00 44.43 390 THR B O 1
ATOM 1757 N N . LEU B 2 89 ? -33.086 31.756 -8.019 1.00 43.68 391 LEU B N 1
ATOM 1758 C CA . LEU B 2 89 ? -34.186 31.321 -7.185 1.00 43.17 391 LEU B CA 1
ATOM 1759 C C . LEU B 2 89 ? -34.539 32.419 -6.190 1.00 42.39 391 LEU B C 1
ATOM 1760 O O . LEU B 2 89 ? -33.681 32.898 -5.445 1.00 42.26 391 LEU B O 1
ATOM 1765 N N . CYS B 2 90 ? -35.807 32.817 -6.195 1.00 41.31 392 CYS B N 1
ATOM 1766 C CA . CYS B 2 90 ? -36.296 33.819 -5.264 1.00 40.42 392 CYS B CA 1
ATOM 1767 C C . CYS B 2 90 ? -37.187 33.170 -4.217 1.00 39.43 392 CYS B C 1
ATOM 1768 O O . CYS B 2 90 ? -38.290 32.707 -4.524 1.00 39.33 392 CYS B O 1
ATOM 1771 N N . VAL B 2 91 ? -36.693 33.123 -2.985 1.00 38.18 393 VAL B N 1
ATOM 1772 C CA . VAL B 2 91 ? -37.472 32.594 -1.870 1.00 37.18 393 VAL B CA 1
ATOM 1773 C C . VAL B 2 91 ? -37.753 33.673 -0.829 1.00 36.64 393 VAL B C 1
ATOM 1774 O O . VAL B 2 91 ? -37.065 34.687 -0.772 1.00 36.48 393 VAL B O 1
ATOM 1778 N N . ALA B 2 92 ? -38.772 33.443 -0.010 1.00 36.20 394 ALA B N 1
ATOM 1779 C CA . ALA B 2 92 ? -39.172 34.401 1.003 1.00 35.60 394 ALA B CA 1
ATOM 1780 C C . ALA B 2 92 ? -39.776 33.707 2.212 1.00 35.39 394 ALA B C 1
ATOM 1781 O O . ALA B 2 92 ? -40.102 32.520 2.167 1.00 35.16 394 ALA B O 1
ATOM 1783 N N . SER B 2 93 ? -39.905 34.466 3.297 1.00 35.09 395 SER B N 1
ATOM 1784 C CA . SER B 2 93 ? -40.684 34.062 4.451 1.00 34.76 395 SER B CA 1
ATOM 1785 C C . SER B 2 93 ? -41.274 35.310 5.103 1.00 34.71 395 SER B C 1
ATOM 1786 O O . SER B 2 93 ? -40.555 36.281 5.352 1.00 34.19 395 SER B O 1
ATOM 1789 N N . ILE B 2 94 ? -42.584 35.292 5.356 1.00 34.74 396 ILE B N 1
ATOM 1790 C CA . ILE B 2 94 ? -43.228 36.345 6.148 1.00 34.63 396 ILE B CA 1
ATOM 1791 C C . ILE B 2 94 ? -42.905 36.103 7.624 1.00 35.10 396 ILE B C 1
ATOM 1792 O O . ILE B 2 94 ? -43.248 35.061 8.184 1.00 35.06 396 ILE B O 1
ATOM 1797 N N . VAL B 2 95 ? -42.211 37.056 8.237 1.00 35.65 397 VAL B N 1
ATOM 1798 C CA . VAL B 2 95 ? -41.778 36.926 9.631 1.00 36.28 397 VAL B CA 1
ATOM 1799 C C . VAL B 2 95 ? -42.189 38.135 10.473 1.00 36.70 397 VAL B C 1
ATOM 1800 O O . VAL B 2 95 ? -42.391 39.245 9.959 1.00 36.49 397 VAL B O 1
ATOM 1804 N N . ARG B 2 96 ? -42.294 37.905 11.773 1.00 37.11 398 ARG B N 1
ATOM 1805 C CA . ARG B 2 96 ? -42.688 38.935 12.705 1.00 37.90 398 ARG B CA 1
ATOM 1806 C C . ARG B 2 96 ? -41.476 39.763 13.114 1.00 37.61 398 ARG B C 1
ATOM 1807 O O . ARG B 2 96 ? -40.417 39.224 13.443 1.00 37.85 398 ARG B O 1
ATOM 1815 N N . TYR B 2 97 ? -41.625 41.079 13.063 1.00 37.22 399 TYR B N 1
ATOM 1816 C CA . TYR B 2 97 ? -40.684 41.957 13.732 1.00 36.74 399 TYR B CA 1
ATOM 1817 C C . TYR B 2 97 ? -41.451 42.827 14.734 1.00 36.84 399 TYR B C 1
ATOM 1818 O O . TYR B 2 97 ? -42.238 43.691 14.342 1.00 36.43 399 TYR B O 1
ATOM 1827 N N . LYS B 2 98 ? -41.210 42.581 16.023 1.00 37.19 400 LYS B N 1
ATOM 1828 C CA . LYS B 2 98 ? -42.023 43.149 17.114 1.00 37.30 400 LYS B CA 1
ATOM 1829 C C . LYS B 2 98 ? -43.510 42.976 16.771 1.00 36.91 400 LYS B C 1
ATOM 1830 O O . LYS B 2 98 ? -43.987 41.851 16.731 1.00 37.22 400 LYS B O 1
ATOM 1836 N N . GLN B 2 99 ? -44.225 44.063 16.486 1.00 36.70 401 GLN B N 1
ATOM 1837 C CA . GLN B 2 99 ? -45.642 43.965 16.088 1.00 36.45 401 GLN B CA 1
ATOM 1838 C C . GLN B 2 99 ? -45.908 44.159 14.603 1.00 35.91 401 GLN B C 1
ATOM 1839 O O . GLN B 2 99 ? -47.068 44.247 14.177 1.00 35.61 401 GLN B O 1
ATOM 1845 N N . LYS B 2 100 ? -44.837 44.238 13.823 1.00 35.28 402 LYS B N 1
ATOM 1846 C CA . LYS B 2 100 ? -44.958 44.446 12.395 1.00 34.89 402 LYS B CA 1
ATOM 1847 C C . LYS B 2 100 ? -44.550 43.164 11.678 1.00 34.63 402 LYS B C 1
ATOM 1848 O O . LYS B 2 100 ? -44.016 42.238 12.291 1.00 34.29 402 LYS B O 1
ATOM 1854 N N . TYR B 2 101 ? -44.804 43.120 10.376 1.00 34.31 403 TYR B N 1
ATOM 1855 C CA . TYR B 2 101 ? -44.603 41.914 9.595 1.00 33.8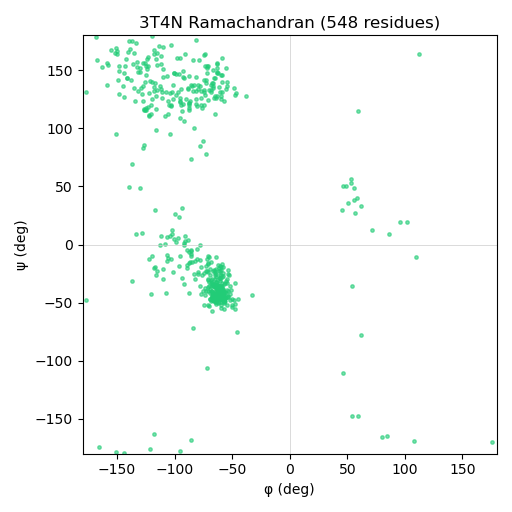3 403 TYR B CA 1
ATOM 1856 C C . TYR B 2 101 ? -43.711 42.196 8.390 1.00 33.22 403 TYR B C 1
ATOM 1857 O O . TYR B 2 101 ? -44.060 42.994 7.516 1.00 33.54 403 TYR B O 1
ATOM 1866 N N . VAL B 2 102 ? -42.545 41.562 8.367 1.00 32.19 404 VAL B N 1
ATOM 1867 C CA . VAL B 2 102 ? -41.614 41.698 7.250 1.00 31.33 404 VAL B CA 1
ATOM 1868 C C . VAL B 2 102 ? -41.612 40.448 6.377 1.00 30.58 404 VAL B C 1
ATOM 1869 O O . VAL B 2 102 ? -41.347 39.351 6.864 1.00 29.99 404 VAL B O 1
ATOM 1873 N N . THR B 2 103 ? -41.881 40.620 5.087 1.00 30.17 405 THR B N 1
ATOM 1874 C CA . THR B 2 103 ? -41.625 39.550 4.125 1.00 30.04 405 THR B CA 1
ATOM 1875 C C . THR B 2 103 ? -40.151 39.608 3.717 1.00 29.98 405 THR B C 1
ATOM 1876 O O . THR B 2 103 ? -39.741 40.431 2.897 1.00 29.59 405 THR B O 1
ATOM 1880 N N . GLN B 2 104 ? -39.353 38.740 4.321 1.00 30.44 406 GLN B N 1
ATOM 1881 C CA . GLN B 2 104 ? -37.923 38.705 4.050 1.00 31.04 406 GLN B CA 1
ATOM 1882 C C . GLN B 2 104 ? -37.661 37.930 2.761 1.00 31.27 406 GLN B C 1
ATOM 1883 O O . GLN B 2 104 ? -38.007 36.761 2.643 1.00 30.89 406 GLN B O 1
ATOM 1889 N N . ILE B 2 105 ? -37.063 38.609 1.786 1.00 31.72 407 ILE B N 1
ATOM 1890 C CA . ILE B 2 105 ? -36.915 38.051 0.454 1.00 32.21 407 ILE B CA 1
ATOM 1891 C C . ILE B 2 105 ? -35.436 37.901 0.100 1.00 32.89 407 ILE B C 1
ATOM 1892 O O . ILE B 2 105 ? -34.645 38.828 0.298 1.00 32.93 407 ILE B O 1
ATOM 1897 N N . LEU B 2 106 ? -35.074 36.726 -0.414 1.00 33.50 408 LEU B N 1
ATOM 1898 C CA . LEU B 2 106 ? -33.698 36.457 -0.826 1.00 34.39 408 LEU B CA 1
ATOM 1899 C C . LEU B 2 106 ? -33.599 36.048 -2.294 1.00 35.17 408 LEU B C 1
ATOM 1900 O O . LEU B 2 106 ? -34.330 35.172 -2.751 1.00 34.98 408 LEU B O 1
ATOM 1905 N N . TYR B 2 107 ? -32.697 36.703 -3.021 1.00 36.25 409 TYR B N 1
ATOM 1906 C CA . TYR B 2 107 ? -32.347 36.304 -4.377 1.00 37.64 409 TYR B CA 1
ATOM 1907 C C . TYR B 2 107 ? -30.989 35.625 -4.355 1.00 38.92 409 TYR B C 1
ATOM 1908 O O . TYR B 2 107 ? -29.996 36.233 -3.950 1.00 39.15 409 TYR B O 1
ATOM 1917 N N . THR B 2 108 ? -30.960 34.364 -4.782 1.00 40.41 410 THR B N 1
ATOM 1918 C CA . THR B 2 108 ? -29.739 33.557 -4.812 1.00 41.89 410 THR B CA 1
ATOM 1919 C C . THR B 2 108 ? -29.536 32.950 -6.204 1.00 42.90 410 THR B C 1
ATOM 1920 O O . THR B 2 108 ? -30.496 32.464 -6.817 1.00 42.72 410 THR B O 1
ATOM 1924 N N . PRO B 2 109 ? -28.291 32.986 -6.717 1.00 43.95 411 PRO B N 1
ATOM 1925 C CA . PRO B 2 109 ? -28.041 32.316 -7.989 1.00 45.11 411 PRO B CA 1
ATOM 1926 C C . PRO B 2 109 ? -28.037 30.799 -7.815 1.00 46.30 411 PRO B C 1
ATOM 1927 O O . PRO B 2 109 ? -27.558 30.287 -6.802 1.00 46.32 411 PRO B O 1
ATOM 1931 N N . ILE B 2 110 ? -28.598 30.093 -8.787 1.00 47.98 412 ILE B N 1
ATOM 1932 C CA . ILE B 2 110 ? -28.538 28.634 -8.797 1.00 49.66 412 ILE B CA 1
ATOM 1933 C C . ILE B 2 110 ? -27.784 28.177 -10.051 1.00 50.91 412 ILE B C 1
ATOM 1934 O O . ILE B 2 110 ? -27.058 28.974 -10.657 1.00 51.27 412 ILE B O 1
ATOM 1939 N N . GLU B 2 111 ? -27.920 26.905 -10.417 1.00 52.40 413 GLU B N 1
ATOM 1940 C CA . GLU B 2 111 ? -27.374 26.407 -11.687 1.00 53.61 413 GLU B CA 1
ATOM 1941 C C . GLU B 2 111 ? -28.178 25.237 -12.246 1.00 53.75 413 GLU B C 1
ATOM 1942 O O . GLU B 2 111 ? -28.666 25.298 -13.377 1.00 54.25 413 GLU B O 1
ATOM 1948 N N . SER C 3 8 ? -47.621 91.110 11.234 1.00 57.96 8 SER C N 1
ATOM 1949 C CA . SER C 3 8 ? -47.697 90.180 10.071 1.00 57.98 8 SER C CA 1
ATOM 1950 C C . SER C 3 8 ? -46.422 89.343 9.950 1.00 57.92 8 SER C C 1
ATOM 1951 O O . SER C 3 8 ? -46.477 88.110 9.969 1.00 57.87 8 SER C O 1
ATOM 1954 N N . GLN C 3 9 ? -45.284 90.025 9.825 1.00 57.67 9 GLN C N 1
ATOM 1955 C CA . GLN C 3 9 ? -43.982 89.374 9.723 1.00 57.40 9 GLN C CA 1
ATOM 1956 C C . GLN C 3 9 ? -43.675 88.609 11.013 1.00 56.79 9 GLN C C 1
ATOM 1957 O O . GLN C 3 9 ? -43.250 87.451 10.976 1.00 56.70 9 GLN C O 1
ATOM 1963 N N . GLU C 3 10 ? -43.906 89.268 12.150 1.00 55.87 10 GLU C N 1
ATOM 1964 C CA . GLU C 3 10 ? -43.713 88.659 13.460 1.00 54.86 10 GLU C CA 1
ATOM 1965 C C . GLU C 3 10 ? -44.642 87.464 13.662 1.00 54.05 10 GLU C C 1
ATOM 1966 O O . GLU C 3 10 ? -44.255 86.480 14.299 1.00 54.06 10 GLU C O 1
ATOM 1968 N N . LYS C 3 11 ? -45.854 87.550 13.111 1.00 52.70 11 LYS C N 1
ATOM 1969 C CA . LYS C 3 11 ? -46.816 86.452 13.191 1.00 51.55 11 LYS C CA 1
ATOM 1970 C C . LYS C 3 11 ? -46.350 85.242 12.374 1.00 50.35 11 LYS C C 1
ATOM 1971 O O . LYS C 3 11 ? -46.380 84.116 12.865 1.00 50.13 11 LYS C O 1
ATOM 1977 N N . VAL C 3 12 ? -45.918 85.481 11.135 1.00 48.99 12 VAL C N 1
ATOM 1978 C CA . VAL C 3 12 ? -45.412 84.416 10.266 1.00 47.67 12 VAL C CA 1
ATOM 1979 C C . VAL C 3 12 ? -44.234 83.710 10.947 1.00 46.84 12 VAL C C 1
ATOM 1980 O O . VAL C 3 12 ? -44.148 82.483 10.937 1.00 46.42 12 VAL C O 1
ATOM 1984 N N . SER C 3 13 ? -43.374 84.502 11.581 1.00 45.94 13 SER C N 1
ATOM 1985 C CA . SER C 3 13 ? -42.160 84.013 12.229 1.00 45.21 13 SER C CA 1
ATOM 1986 C C . SER C 3 13 ? -42.426 83.114 13.440 1.00 44.43 13 SER C C 1
ATOM 1987 O O . SER C 3 13 ? -41.837 82.037 13.559 1.00 44.43 13 SER C O 1
ATOM 1990 N N . ILE C 3 14 ? -43.308 83.550 14.338 1.00 43.22 14 ILE C N 1
ATOM 1991 C CA . ILE C 3 14 ? -43.588 82.774 15.543 1.00 41.93 14 ILE C CA 1
ATOM 1992 C C . ILE C 3 14 ? -44.351 81.509 15.198 1.00 40.77 14 ILE C C 1
ATOM 1993 O O . ILE C 3 14 ? -44.173 80.480 15.856 1.00 40.94 14 ILE C O 1
ATOM 1998 N N . GLU C 3 15 ? -45.189 81.586 14.163 1.00 38.79 15 GLU C N 1
ATOM 1999 C CA . GLU C 3 15 ? -45.896 80.408 13.693 1.00 37.28 15 GLU C CA 1
ATOM 2000 C C . GLU C 3 15 ? -44.930 79.397 13.079 1.00 36.05 15 GLU C C 1
ATOM 2001 O O . GLU C 3 15 ? -45.063 78.202 13.322 1.00 35.74 15 GLU C O 1
ATOM 2007 N N . GLN C 3 16 ? -43.940 79.872 12.327 1.00 34.92 16 GLN C N 1
ATOM 2008 C CA . GLN C 3 16 ? -42.907 78.984 11.801 1.00 34.15 16 GLN C CA 1
ATOM 2009 C C . GLN C 3 16 ? -42.181 78.323 12.966 1.00 33.75 16 GLN C C 1
ATOM 2010 O O . GLN C 3 16 ? -41.975 77.112 12.961 1.00 33.13 16 GLN C O 1
ATOM 2016 N N . GLN C 3 17 ? -41.826 79.129 13.965 1.00 33.30 17 GLN C N 1
ATOM 2017 C CA . GLN C 3 17 ? -41.160 78.645 15.172 1.00 33.23 17 GLN C CA 1
ATOM 2018 C C . GLN C 3 17 ? -41.997 77.617 15.928 1.00 33.38 17 GLN C C 1
ATOM 2019 O O . GLN C 3 17 ? -41.466 76.596 16.354 1.00 33.87 17 GLN C O 1
ATOM 2021 N N . LEU C 3 18 ? -43.296 77.865 16.078 1.00 33.11 18 LEU C N 1
ATOM 2022 C CA . LEU C 3 18 ? -44.179 76.892 16.729 1.00 33.00 18 LEU C CA 1
ATOM 2023 C C . LEU C 3 18 ? -44.265 75.589 15.947 1.00 32.36 18 LEU C C 1
ATOM 2024 O O . LEU C 3 18 ? -44.259 74.507 16.528 1.00 32.59 18 LEU C O 1
ATOM 2029 N N . ALA C 3 19 ? -44.365 75.696 14.628 1.00 31.74 19 ALA C N 1
ATOM 2030 C CA . ALA C 3 19 ? -44.475 74.520 13.772 1.00 30.75 19 ALA C CA 1
ATOM 2031 C C . ALA C 3 19 ? -43.206 73.666 13.870 1.00 30.04 19 ALA C C 1
ATOM 2032 O O . ALA C 3 19 ? -43.283 72.458 14.086 1.00 29.29 19 ALA C O 1
ATOM 2034 N N . VAL C 3 20 ? -42.043 74.298 13.748 1.00 29.60 20 VAL C N 1
ATOM 2035 C CA . VAL C 3 20 ? -40.781 73.555 13.817 1.00 30.05 20 VAL C CA 1
ATOM 2036 C C . VAL C 3 20 ? -40.570 72.873 15.184 1.00 29.67 20 VAL C C 1
ATOM 2037 O O . VAL C 3 20 ? -40.166 71.706 15.251 1.00 29.46 20 VAL C O 1
ATOM 2041 N N . GLU C 3 21 ? -40.883 73.586 16.258 1.00 29.72 21 GLU C N 1
ATOM 2042 C CA . GLU C 3 21 ? -40.711 73.045 17.601 1.00 30.74 21 GLU C CA 1
ATOM 2043 C C . GLU C 3 21 ? -41.619 71.847 17.792 1.00 29.66 21 GLU C C 1
ATOM 2044 O O . GLU C 3 21 ? -41.247 70.873 18.423 1.00 29.38 21 GLU C O 1
ATOM 2050 N N . SER C 3 22 ? -42.797 71.911 17.194 1.00 28.86 22 SER C N 1
ATOM 2051 C CA . SER C 3 22 ? -43.721 70.794 17.217 1.00 29.08 22 SER C CA 1
ATOM 2052 C C . SER C 3 22 ? -43.223 69.594 16.390 1.00 28.18 22 SER C C 1
ATOM 2053 O O . SER C 3 22 ? -43.379 68.442 16.802 1.00 27.74 22 SER C O 1
ATOM 2056 N N . ILE C 3 23 ? -42.629 69.867 15.228 1.00 27.99 23 ILE C N 1
ATOM 2057 C CA . ILE C 3 23 ? -42.055 68.816 14.376 1.00 27.47 23 ILE C CA 1
ATOM 2058 C C . ILE C 3 23 ? -40.865 68.174 15.083 1.00 26.99 23 ILE C C 1
ATOM 2059 O O . ILE C 3 23 ? -40.715 66.957 15.060 1.00 26.95 23 ILE C O 1
ATOM 2064 N N . ARG C 3 24 ? -40.026 68.986 15.719 1.00 26.55 24 ARG C N 1
ATOM 2065 C CA . ARG C 3 24 ? -38.893 68.438 16.471 1.00 26.62 24 ARG C CA 1
ATOM 2066 C C . ARG C 3 24 ? -39.333 67.528 17.610 1.00 26.09 24 ARG C C 1
ATOM 2067 O O . ARG C 3 24 ? -38.734 66.466 17.818 1.00 25.86 24 ARG C O 1
ATOM 2075 N N . LYS C 3 25 ? -40.389 67.930 18.324 1.00 25.30 25 LYS C N 1
ATOM 2076 C CA . LYS C 3 25 ? -40.926 67.106 19.399 1.00 24.51 25 LYS C CA 1
ATOM 2077 C C . LYS C 3 25 ? -41.419 65.778 18.838 1.00 23.92 25 LYS C C 1
ATOM 2078 O O . LYS C 3 25 ? -41.159 64.712 19.411 1.00 23.36 25 LYS C O 1
ATOM 2084 N N . PHE C 3 26 ? -42.092 65.848 17.694 1.00 23.45 26 PHE C N 1
ATOM 2085 C CA . PHE C 3 26 ? -42.559 64.655 16.985 1.00 22.92 26 PHE C CA 1
ATOM 2086 C C . PHE C 3 26 ? -41.395 63.709 16.668 1.00 22.89 26 PHE C C 1
ATOM 2087 O O . PHE C 3 26 ? -41.442 62.520 16.985 1.00 22.59 26 PHE C O 1
ATOM 2095 N N . LEU C 3 27 ? -40.339 64.251 16.073 1.00 23.32 27 LEU C N 1
ATOM 2096 C CA . LEU C 3 27 ? -39.163 63.463 15.719 1.00 23.53 27 LEU C CA 1
ATOM 2097 C C . LEU C 3 27 ? -38.489 62.872 16.953 1.00 23.87 27 LEU C C 1
ATOM 2098 O O . LEU C 3 27 ? -38.031 61.732 16.918 1.00 23.84 27 LEU C O 1
ATOM 2103 N N . ASN C 3 28 ? -38.452 63.644 18.038 1.00 24.50 28 ASN C N 1
ATOM 2104 C CA . ASN C 3 28 ? -37.928 63.164 19.327 1.00 25.14 28 ASN C CA 1
ATOM 2105 C C . ASN C 3 28 ? -38.780 62.102 20.024 1.00 25.47 28 ASN C C 1
ATOM 2106 O O . ASN C 3 28 ? -38.267 61.370 20.873 1.00 25.52 28 ASN C O 1
ATOM 2111 N N . SER C 3 29 ? -40.063 62.023 19.661 1.00 25.46 29 SER C N 1
ATOM 2112 C CA . SER C 3 29 ? -41.047 61.176 20.354 1.00 26.25 29 SER C CA 1
ATOM 2113 C C . SER C 3 29 ? -41.329 59.876 19.619 1.00 26.83 29 SER C C 1
ATOM 2114 O O . SER C 3 29 ? -41.799 58.905 20.212 1.00 26.75 29 SER C O 1
ATOM 2117 N N . LYS C 3 30 ? -41.088 59.882 18.315 1.00 27.62 30 LYS C N 1
ATOM 2118 C CA . LYS C 3 30 ? -41.214 58.680 17.516 1.00 28.60 30 LYS C CA 1
ATOM 2119 C C . LYS C 3 30 ? -39.853 58.007 17.376 1.00 29.28 30 LYS C C 1
ATOM 2120 O O . LYS C 3 30 ? -38.806 58.628 17.595 1.00 29.21 30 LYS C O 1
ATOM 2126 N N . THR C 3 31 ? -39.889 56.728 17.024 1.00 29.76 31 THR C N 1
ATOM 2127 C CA . THR C 3 31 ? -38.696 55.951 16.763 1.00 29.91 31 THR C CA 1
ATOM 2128 C C . THR C 3 31 ? -38.677 55.582 15.284 1.00 30.28 31 THR C C 1
ATOM 2129 O O . THR C 3 31 ? -39.662 55.808 14.571 1.00 30.19 31 THR C O 1
ATOM 2133 N N . SER C 3 32 ? -37.556 55.026 14.823 1.00 30.48 32 SER C N 1
ATOM 2134 C CA . SER C 3 32 ? -37.455 54.523 13.454 1.00 31.15 32 SER C CA 1
ATOM 2135 C C . SER C 3 32 ? -38.428 53.375 13.228 1.00 30.81 32 SER C C 1
ATOM 2136 O O . SER C 3 32 ? -38.978 53.230 12.137 1.00 30.88 32 SER C O 1
ATOM 2139 N N . TYR C 3 33 ? -38.616 52.553 14.262 1.00 30.59 33 TYR C N 1
ATOM 2140 C CA . TYR C 3 33 ? -39.593 51.465 14.232 1.00 30.34 33 TYR C CA 1
ATOM 2141 C C . TYR C 3 33 ? -40.994 51.962 13.857 1.00 30.16 33 TYR C C 1
ATOM 2142 O O . TYR C 3 33 ? -41.702 51.293 13.091 1.00 29.87 33 TYR C O 1
ATOM 2151 N N . ASP C 3 34 ? -41.375 53.134 14.380 1.00 29.64 34 ASP C N 1
ATOM 2152 C CA . ASP C 3 34 ? -42.684 53.737 14.105 1.00 29.80 34 ASP C CA 1
ATOM 2153 C C . ASP C 3 34 ? -42.917 54.042 12.623 1.00 29.85 34 ASP C C 1
ATOM 2154 O O . ASP C 3 34 ? -44.056 54.032 12.157 1.00 29.52 34 ASP C O 1
ATOM 2159 N N . VAL C 3 35 ? -41.838 54.319 11.893 1.00 29.79 35 VAL C N 1
ATOM 2160 C CA . VAL C 3 35 ? -41.932 54.675 10.479 1.00 29.94 35 VAL C CA 1
ATOM 2161 C C . VAL C 3 35 ? -42.244 53.449 9.624 1.00 30.05 35 VAL C C 1
ATOM 2162 O O . VAL C 3 35 ? -42.805 53.575 8.536 1.00 30.20 35 VAL C O 1
ATOM 2166 N N . LEU C 3 36 ? -41.893 52.269 10.127 1.00 30.02 36 LEU C N 1
ATOM 2167 C CA . LEU C 3 36 ? -42.175 51.019 9.433 1.00 30.38 36 LEU C CA 1
ATOM 2168 C C . LEU C 3 36 ? -43.672 50.818 9.222 1.00 30.61 36 LEU C C 1
ATOM 2169 O O . LEU C 3 36 ? -44.458 50.981 10.157 1.00 30.67 36 LEU C O 1
ATOM 2174 N N . PRO C 3 37 ? -44.072 50.475 7.985 1.00 30.91 37 PRO C N 1
ATOM 2175 C CA . PRO C 3 37 ? -45.451 50.052 7.726 1.00 30.80 37 PRO C CA 1
ATOM 2176 C C . PRO C 3 37 ? -45.743 48.769 8.492 1.00 31.02 37 PRO C C 1
ATOM 2177 O O . PRO C 3 37 ? -44.807 48.027 8.822 1.00 30.74 37 PRO C O 1
ATOM 2181 N N . VAL C 3 38 ? -47.019 48.500 8.773 1.00 31.19 38 VAL C N 1
ATOM 2182 C CA . VAL C 3 38 ? -47.385 47.344 9.602 1.00 31.23 38 VAL C CA 1
ATOM 2183 C C . VAL C 3 38 ? -46.995 46.019 8.940 1.00 31.10 38 VAL C C 1
ATOM 2184 O O . VAL C 3 38 ? -46.586 45.079 9.624 1.00 31.13 38 VAL C O 1
ATOM 2188 N N . SER C 3 39 ? -47.114 45.954 7.615 1.00 31.08 39 SER C N 1
ATOM 2189 C CA . SER C 3 39 ? -46.534 44.851 6.852 1.00 31.29 39 SER C CA 1
ATOM 2190 C C . SER C 3 39 ? -45.819 45.389 5.628 1.00 31.14 39 SER C C 1
ATOM 2191 O O . SER C 3 39 ? -46.347 46.238 4.918 1.00 31.28 39 SER C O 1
ATOM 2194 N N . TYR C 3 40 ? -44.617 44.885 5.384 1.00 31.13 40 TYR C N 1
ATOM 2195 C CA . TYR C 3 40 ? -43.791 45.379 4.292 1.00 31.06 40 TYR C CA 1
ATOM 2196 C C . TYR C 3 40 ? -42.807 44.311 3.842 1.00 31.07 40 TYR C C 1
ATOM 2197 O O . TYR C 3 40 ? -42.610 43.311 4.531 1.00 31.31 40 TYR C O 1
ATOM 2206 N N . ARG C 3 41 ? -42.186 44.540 2.690 1.00 31.05 41 ARG C N 1
ATOM 2207 C CA . ARG C 3 41 ? -41.269 43.575 2.092 1.00 30.82 41 ARG C CA 1
ATOM 2208 C C . ARG C 3 41 ? -39.837 44.084 2.151 1.00 30.58 41 ARG C C 1
ATOM 2209 O O . ARG C 3 41 ? -39.590 45.283 2.023 1.00 30.93 41 ARG C O 1
ATOM 2211 N N . LEU C 3 42 ? -38.900 43.168 2.357 1.00 30.25 42 LEU C N 1
ATOM 2212 C CA . LEU C 3 42 ? -37.484 43.493 2.340 1.00 29.82 42 LEU C CA 1
ATOM 2213 C C . LEU C 3 42 ? -36.753 42.600 1.331 1.00 29.71 42 LEU C C 1
ATOM 2214 O O . LEU C 3 42 ? -36.698 41.386 1.497 1.00 29.67 42 LEU C O 1
ATOM 2219 N N . ILE C 3 43 ? -36.197 43.212 0.291 1.00 29.79 43 ILE C N 1
ATOM 2220 C CA . ILE C 3 43 ? -35.466 42.480 -0.743 1.00 29.61 43 ILE C CA 1
ATOM 2221 C C . ILE C 3 43 ? -33.972 42.474 -0.438 1.00 29.58 43 ILE C C 1
ATOM 2222 O O . ILE C 3 43 ? -33.343 43.532 -0.321 1.00 29.46 43 ILE C O 1
ATOM 2227 N N . VAL C 3 44 ? -33.427 41.268 -0.281 1.00 29.37 44 VAL C N 1
ATOM 2228 C CA . VAL C 3 44 ? -32.009 41.071 -0.002 1.00 29.24 44 VAL C CA 1
ATOM 2229 C C . VAL C 3 44 ? -31.385 40.213 -1.107 1.00 29.66 44 VAL C C 1
ATOM 2230 O O . VAL C 3 44 ? -31.998 39.262 -1.592 1.00 29.50 44 VAL C O 1
ATOM 2234 N N . LEU C 3 45 ? -30.165 40.557 -1.500 1.00 30.16 45 LEU C N 1
ATOM 2235 C CA . LEU C 3 45 ? -29.475 39.837 -2.566 1.00 30.64 45 LEU C CA 1
ATOM 2236 C C . LEU C 3 45 ? -28.288 39.078 -2.006 1.00 31.01 45 LEU C C 1
ATOM 2237 O O . LEU C 3 45 ? -27.522 39.613 -1.217 1.00 30.61 45 LEU C O 1
ATOM 2242 N N . ASP C 3 46 ? -28.150 37.820 -2.406 1.00 32.13 46 ASP C N 1
ATOM 2243 C CA . ASP C 3 46 ? -26.954 37.048 -2.092 1.00 33.26 46 ASP C CA 1
ATOM 2244 C C . ASP C 3 46 ? -25.749 37.649 -2.828 1.00 33.67 46 ASP C C 1
ATOM 2245 O O . ASP C 3 46 ? -25.840 37.960 -4.012 1.00 33.34 46 ASP C O 1
ATOM 2250 N N . THR C 3 47 ? -24.632 37.808 -2.119 1.00 34.57 47 THR C N 1
ATOM 2251 C CA . THR C 3 47 ? -23.411 38.418 -2.669 1.00 35.48 47 THR C CA 1
ATOM 2252 C C . THR C 3 47 ? -22.831 37.730 -3.919 1.00 35.98 47 THR C C 1
ATOM 2253 O O . THR C 3 47 ? -22.063 38.345 -4.670 1.00 36.00 47 THR C O 1
ATOM 2257 N N . SER C 3 48 ? -23.202 36.474 -4.152 1.00 36.47 48 SER C N 1
ATOM 2258 C CA . SER C 3 48 ? -22.721 35.753 -5.333 1.00 37.25 48 SER C CA 1
ATOM 2259 C C . SER C 3 48 ? -23.571 36.010 -6.588 1.00 37.57 48 SER C C 1
ATOM 2260 O O . SER C 3 48 ? -23.231 35.539 -7.681 1.00 38.12 48 SER C O 1
ATOM 2263 N N . LEU C 3 49 ? -24.664 36.759 -6.441 1.00 37.46 49 LEU C N 1
ATOM 2264 C CA . LEU C 3 49 ? -25.491 37.130 -7.593 1.00 37.35 49 LEU C CA 1
ATOM 2265 C C . LEU C 3 49 ? -24.719 38.057 -8.532 1.00 37.52 49 LEU C C 1
ATOM 2266 O O . LEU C 3 49 ? -23.932 38.904 -8.077 1.00 37.46 49 LEU C O 1
ATOM 2271 N N . LEU C 3 50 ? -24.937 37.887 -9.836 1.00 37.36 50 LEU C N 1
ATOM 2272 C CA . LEU C 3 50 ? -24.338 38.768 -10.840 1.00 37.80 50 LEU C CA 1
ATOM 2273 C C . LEU C 3 50 ? -24.871 40.195 -10.724 1.00 37.76 50 LEU C C 1
ATOM 2274 O O . LEU C 3 50 ? -26.050 40.407 -10.434 1.00 37.82 50 LEU C O 1
ATOM 2279 N N . VAL C 3 51 ? -23.993 41.163 -10.961 1.00 37.85 51 VAL C N 1
ATOM 2280 C CA . VAL C 3 51 ? -24.338 42.584 -10.907 1.00 37.73 51 VAL C CA 1
ATOM 2281 C C . VAL C 3 51 ? -25.473 42.902 -11.881 1.00 38.02 51 VAL C C 1
ATOM 2282 O O . VAL C 3 51 ? -26.414 43.616 -11.532 1.00 37.83 51 VAL C O 1
ATOM 2286 N N . LYS C 3 52 ? -25.387 42.338 -13.085 1.00 38.33 52 LYS C N 1
ATOM 2287 C CA . LYS C 3 52 ? -26.381 42.549 -14.136 1.00 38.53 52 LYS C CA 1
ATOM 2288 C C . LYS C 3 52 ? -27.756 42.019 -13.750 1.00 38.65 52 LYS C C 1
ATOM 2289 O O . LYS C 3 52 ? -28.775 42.633 -14.070 1.00 38.77 52 LYS C O 1
ATOM 2291 N N . LYS C 3 53 ? -27.780 40.876 -13.071 1.00 38.85 53 LYS C N 1
ATOM 2292 C CA . LYS C 3 53 ? -29.029 40.288 -12.595 1.00 39.02 53 LYS C CA 1
ATOM 2293 C C . LYS C 3 53 ? -29.583 41.100 -11.425 1.00 38.93 53 LYS C C 1
ATOM 2294 O O . LYS C 3 53 ? -30.788 41.333 -11.344 1.00 38.73 53 LYS C O 1
ATOM 2300 N N . SER C 3 54 ? -28.688 41.540 -10.540 1.00 38.98 54 SER C N 1
ATOM 2301 C CA . SER C 3 54 ? -29.058 42.341 -9.372 1.00 39.36 54 SER C CA 1
ATOM 2302 C C . SER C 3 54 ? -29.699 43.663 -9.799 1.00 39.50 54 SER C C 1
ATOM 2303 O O . SER C 3 54 ? -30.684 44.118 -9.203 1.00 39.59 54 SER C O 1
ATOM 2306 N N . LEU C 3 55 ? -29.142 44.258 -10.850 1.00 39.70 55 LEU C N 1
ATOM 2307 C CA . LEU C 3 55 ? -29.701 45.456 -11.466 1.00 40.00 55 LEU C CA 1
ATOM 2308 C C . LEU C 3 55 ? -31.131 45.228 -11.943 1.00 40.15 55 LEU C C 1
ATOM 2309 O O . LEU C 3 55 ? -31.992 46.084 -11.730 1.00 40.14 55 LEU C O 1
ATOM 2314 N N . ASN C 3 56 ? -31.378 44.077 -12.577 1.00 40.41 56 ASN C N 1
ATOM 2315 C CA . ASN C 3 56 ? -32.733 43.686 -12.992 1.00 40.77 56 ASN C CA 1
ATOM 2316 C C . ASN C 3 56 ? -33.688 43.544 -11.805 1.00 40.51 56 ASN C C 1
ATOM 2317 O O . ASN C 3 56 ? -34.828 43.987 -11.874 1.00 39.92 56 ASN C O 1
ATOM 2322 N N . VAL C 3 57 ? -33.204 42.942 -10.717 1.00 40.46 57 VAL C N 1
ATOM 2323 C CA . VAL C 3 57 ? -33.997 42.781 -9.496 1.00 40.64 57 VAL C CA 1
ATOM 2324 C C . VAL C 3 57 ? -34.440 44.140 -8.962 1.00 40.95 57 VAL C C 1
ATOM 2325 O O . VAL C 3 57 ? -35.600 44.310 -8.598 1.00 40.82 57 VAL C O 1
ATOM 2329 N N . LEU C 3 58 ? -33.519 45.104 -8.936 1.00 41.38 58 LEU C N 1
ATOM 2330 C CA . LEU C 3 58 ? -33.845 46.475 -8.523 1.00 41.92 58 LEU C CA 1
ATOM 2331 C C . LEU C 3 58 ? -34.924 47.089 -9.412 1.00 42.59 58 LEU C C 1
ATOM 2332 O O . LEU C 3 58 ? -35.952 47.543 -8.916 1.00 42.78 58 LEU C O 1
ATOM 2337 N N . LEU C 3 59 ? -34.687 47.083 -10.722 1.00 43.35 59 LEU C N 1
ATOM 2338 C CA . LEU C 3 59 ? -35.613 47.684 -11.686 1.00 44.21 59 LEU C CA 1
ATOM 2339 C C . LEU C 3 59 ? -36.966 46.968 -11.762 1.00 44.50 59 LEU C C 1
ATOM 2340 O O . LEU C 3 59 ? -37.992 47.610 -11.937 1.00 44.90 59 LEU C O 1
ATOM 2345 N N . GLN C 3 60 ? -36.962 45.646 -11.614 1.00 45.09 60 GLN C N 1
ATOM 2346 C CA . GLN C 3 60 ? -38.194 44.853 -11.654 1.00 45.55 60 GLN C CA 1
ATOM 2347 C C . GLN C 3 60 ? -39.077 45.126 -10.443 1.00 45.31 60 GLN C C 1
ATOM 2348 O O . GLN C 3 60 ? -40.300 45.085 -10.544 1.00 45.72 60 GLN C O 1
ATOM 2354 N N . ASN C 3 61 ? -38.448 45.400 -9.302 1.00 45.01 61 ASN C N 1
ATOM 2355 C CA . ASN C 3 61 ? -39.156 45.557 -8.030 1.00 44.44 61 ASN C CA 1
ATOM 2356 C C . ASN C 3 61 ? -39.346 46.998 -7.577 1.00 43.86 61 ASN C C 1
ATOM 2357 O O . ASN C 3 61 ? -39.775 47.236 -6.448 1.00 43.92 61 ASN C O 1
ATOM 2362 N N . SER C 3 62 ? -39.021 47.941 -8.461 1.00 43.22 62 SER C N 1
ATOM 2363 C CA . SER C 3 62 ? -39.164 49.382 -8.213 1.00 42.68 62 SER C CA 1
ATOM 2364 C C . SER C 3 62 ? -38.436 49.870 -6.955 1.00 42.14 62 SER C C 1
ATOM 2365 O O . SER C 3 62 ? -39.008 50.586 -6.122 1.00 42.31 62 SER C O 1
ATOM 2368 N N . ILE C 3 63 ? -37.173 49.474 -6.821 1.00 41.30 63 ILE C N 1
ATOM 2369 C CA . ILE C 3 63 ? -36.319 49.934 -5.719 1.00 40.40 63 ILE C CA 1
ATOM 2370 C C . ILE C 3 63 ? -34.960 50.385 -6.247 1.00 39.81 63 ILE C C 1
ATOM 2371 O O . ILE C 3 63 ? -34.538 49.962 -7.326 1.00 39.63 63 ILE C O 1
ATOM 2376 N N . VAL C 3 64 ? -34.282 51.237 -5.481 1.00 39.14 64 VAL C N 1
ATOM 2377 C CA . VAL C 3 64 ? -32.971 51.765 -5.874 1.00 38.66 64 VAL C CA 1
ATOM 2378 C C . VAL C 3 64 ? -31.832 51.251 -4.978 1.00 38.41 64 VAL C C 1
ATOM 2379 O O . VAL C 3 64 ? -30.686 51.689 -5.104 1.00 38.59 64 VAL C O 1
ATOM 2383 N N . SER C 3 65 ? -32.152 50.309 -4.092 1.00 37.85 65 SER C N 1
ATOM 2384 C CA . SER C 3 65 ? -31.218 49.844 -3.075 1.00 36.98 65 SER C CA 1
ATOM 2385 C C . SER C 3 65 ? -31.655 48.500 -2.474 1.00 36.34 65 SER C C 1
ATOM 2386 O O . SER C 3 65 ? -32.846 48.188 -2.451 1.00 36.44 65 SER C O 1
ATOM 2389 N N . ALA C 3 66 ? -30.689 47.716 -1.993 1.00 35.27 66 ALA C N 1
ATOM 2390 C CA . ALA C 3 66 ? -30.951 46.418 -1.361 1.00 34.85 66 ALA C CA 1
ATOM 2391 C C . ALA C 3 66 ? -29.786 45.990 -0.466 1.00 34.62 66 ALA C C 1
ATOM 2392 O O . ALA C 3 66 ? -28.630 46.148 -0.844 1.00 34.34 66 ALA C O 1
ATOM 2394 N N . PRO C 3 67 ? -30.087 45.455 0.729 1.00 34.49 67 PRO C N 1
ATOM 2395 C CA . PRO C 3 67 ? -29.024 44.866 1.542 1.00 34.76 67 PRO C CA 1
ATOM 2396 C C . PRO C 3 67 ? -28.462 43.616 0.880 1.00 35.17 67 PRO C C 1
ATOM 2397 O O . PRO C 3 67 ? -29.179 42.922 0.150 1.00 34.71 67 PRO C O 1
ATOM 2401 N N . LEU C 3 68 ? -27.184 43.348 1.129 1.00 35.70 68 LEU C N 1
ATOM 2402 C CA . LEU C 3 68 ? -26.527 42.164 0.591 1.00 36.54 68 LEU C CA 1
ATOM 2403 C C . LEU C 3 68 ? -26.302 41.122 1.681 1.00 36.99 68 LEU C C 1
ATOM 2404 O O . LEU C 3 68 ? -26.018 41.459 2.835 1.00 36.90 68 LEU C O 1
ATOM 2409 N N . TRP C 3 69 ? -26.420 39.857 1.294 1.00 37.71 69 TRP C N 1
ATOM 2410 C CA . TRP C 3 69 ? -26.290 38.735 2.211 1.00 38.85 69 TRP C CA 1
ATOM 2411 C C . TRP C 3 69 ? -25.153 37.818 1.775 1.00 39.37 69 TRP C C 1
ATOM 2412 O O . TRP C 3 69 ? -25.164 37.295 0.663 1.00 39.30 69 TRP C O 1
ATOM 2423 N N . ASP C 3 70 ? -24.166 37.645 2.649 1.00 40.35 70 ASP C N 1
ATOM 2424 C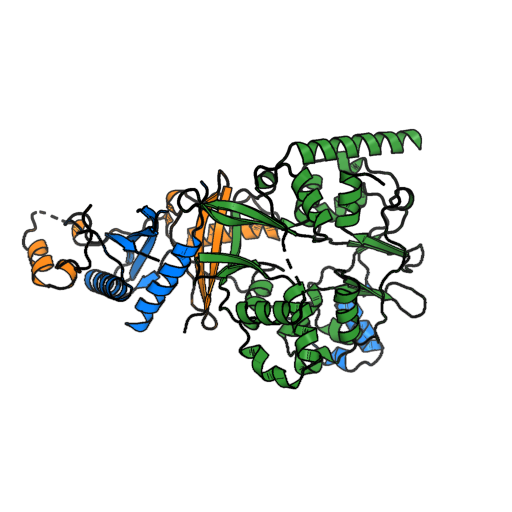 CA . ASP C 3 70 ? -23.078 36.695 2.412 1.00 41.26 70 ASP C CA 1
ATOM 2425 C C . ASP C 3 70 ? -23.451 35.355 3.037 1.00 41.94 70 ASP C C 1
ATOM 2426 O O . ASP C 3 70 ? -23.427 35.204 4.257 1.00 42.03 70 ASP C O 1
ATOM 2431 N N . SER C 3 71 ? -23.799 34.390 2.194 1.00 43.02 71 SER C N 1
ATOM 2432 C CA . SER C 3 71 ? -24.256 33.079 2.661 1.00 44.36 71 SER C CA 1
ATOM 2433 C C . SER C 3 71 ? -23.136 32.248 3.276 1.00 45.24 71 SER C C 1
ATOM 2434 O O . SER C 3 71 ? -23.382 31.435 4.169 1.00 45.69 71 SER C O 1
ATOM 2437 N N . LYS C 3 72 ? -21.910 32.460 2.799 1.00 45.99 72 LYS C N 1
ATOM 2438 C CA . LYS C 3 72 ? -20.744 31.745 3.312 1.00 46.54 72 LYS C CA 1
ATOM 2439 C C . LYS C 3 72 ? -20.489 32.036 4.791 1.00 46.92 72 LYS C C 1
ATOM 2440 O O . LYS C 3 72 ? -20.080 31.145 5.537 1.00 47.36 72 LYS C O 1
ATOM 2442 N N . THR C 3 73 ? -20.740 33.276 5.210 1.00 46.92 73 THR C N 1
ATOM 2443 C CA . THR C 3 73 ? -20.451 33.694 6.584 1.00 46.97 73 THR C CA 1
ATOM 2444 C C . THR C 3 73 ? -21.701 34.010 7.407 1.00 46.74 73 THR C C 1
ATOM 2445 O O . THR C 3 73 ? -21.591 34.366 8.583 1.00 46.85 73 THR C O 1
ATOM 2449 N N . SER C 3 74 ? -22.877 33.876 6.791 1.00 46.38 74 SER C N 1
ATOM 2450 C CA . SER C 3 74 ? -24.160 34.210 7.435 1.00 46.07 74 SER C CA 1
ATOM 2451 C C . SER C 3 74 ? -24.224 35.633 7.969 1.00 45.54 74 SER C C 1
ATOM 2452 O O . SER C 3 74 ? -24.799 35.884 9.031 1.00 45.86 74 SER C O 1
ATOM 2455 N N . ARG C 3 75 ? -23.642 36.564 7.227 1.00 44.91 75 ARG C N 1
ATOM 2456 C CA . ARG C 3 75 ? -23.611 37.953 7.651 1.00 44.10 75 ARG C CA 1
ATOM 2457 C C . ARG C 3 75 ? -24.094 38.864 6.530 1.00 43.61 75 ARG C C 1
ATOM 2458 O O . ARG C 3 75 ? -23.920 38.559 5.343 1.00 43.51 75 ARG C O 1
ATOM 2460 N N . PHE C 3 76 ? -24.722 39.971 6.914 1.00 42.51 76 PHE C N 1
ATOM 2461 C CA . PHE C 3 76 ? -25.063 41.012 5.962 1.00 41.55 76 PHE C CA 1
ATOM 2462 C C . PHE C 3 76 ? -23.788 41.726 5.544 1.00 41.13 76 PHE C C 1
ATOM 2463 O O . PHE C 3 76 ? -22.852 41.831 6.333 1.00 41.33 76 PHE C O 1
ATOM 2471 N N . ALA C 3 77 ? -23.744 42.199 4.303 1.00 40.46 77 ALA C N 1
ATOM 2472 C CA . ALA C 3 77 ? -22.523 42.796 3.762 1.00 39.73 77 ALA C CA 1
ATOM 2473 C C . ALA C 3 77 ? -22.756 44.165 3.116 1.00 39.07 77 ALA C C 1
ATOM 2474 O O . ALA C 3 77 ? -22.303 44.430 1.998 1.00 39.43 77 ALA C O 1
ATOM 2476 N N . GLY C 3 78 ? -23.452 45.039 3.830 1.00 38.06 78 GLY C N 1
ATOM 2477 C CA . GLY C 3 78 ? -23.706 46.388 3.336 1.00 36.89 78 GLY C CA 1
ATOM 2478 C C . GLY C 3 78 ? -24.844 46.451 2.332 1.00 36.14 78 GLY C C 1
ATOM 2479 O O . GLY C 3 78 ? -25.620 45.504 2.190 1.00 35.93 78 GLY C O 1
ATOM 2480 N N . LEU C 3 79 ? -24.930 47.582 1.638 1.00 35.38 79 LEU C N 1
ATOM 2481 C CA . LEU C 3 79 ? -26.016 47.873 0.721 1.00 34.73 79 LEU C CA 1
ATOM 2482 C C . LEU C 3 79 ? -25.520 48.021 -0.703 1.00 34.21 79 LEU C C 1
ATOM 2483 O O . LEU C 3 79 ? -24.474 48.630 -0.941 1.00 34.44 79 LEU C O 1
ATOM 2488 N N . LEU C 3 80 ? -26.281 47.466 -1.641 1.00 33.15 80 LEU C N 1
ATOM 2489 C CA . LEU C 3 80 ? -26.160 47.819 -3.040 1.00 32.38 80 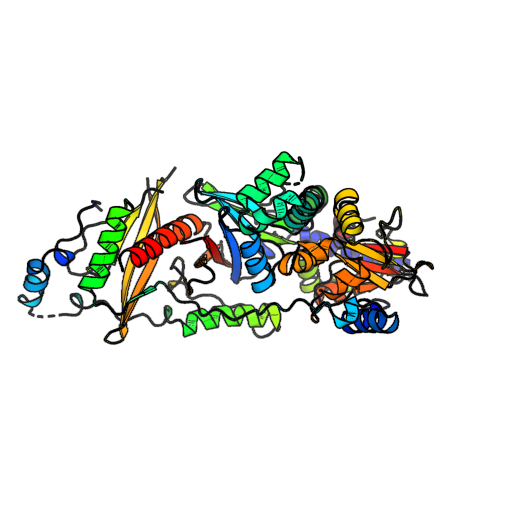LEU C CA 1
ATOM 2490 C C . LEU C 3 80 ? -26.945 49.097 -3.253 1.00 32.22 80 LEU C C 1
ATOM 2491 O O . LEU C 3 80 ? -28.118 49.172 -2.898 1.00 32.11 80 LEU C O 1
ATOM 2496 N N . THR C 3 81 ? -26.290 50.110 -3.807 1.00 32.04 81 THR C N 1
ATOM 2497 C CA . THR C 3 81 ? -26.935 51.392 -4.089 1.00 31.86 81 THR C CA 1
ATOM 2498 C C . THR C 3 81 ? -26.500 51.869 -5.465 1.00 31.77 81 THR C C 1
ATOM 2499 O O . THR C 3 81 ? -25.641 51.242 -6.097 1.00 31.56 81 THR C O 1
ATOM 2503 N N . THR C 3 82 ? -27.080 52.975 -5.931 1.00 31.67 82 THR C N 1
ATOM 2504 C CA . THR C 3 82 ? -26.688 53.553 -7.218 1.00 31.97 82 THR C CA 1
ATOM 2505 C C . THR C 3 82 ? -25.207 53.920 -7.249 1.00 31.88 82 THR C C 1
ATOM 2506 O O . THR C 3 82 ? -24.595 53.924 -8.306 1.00 31.79 82 THR C O 1
ATOM 2510 N N . THR C 3 83 ? -24.640 54.224 -6.089 1.00 32.32 83 THR C N 1
ATOM 2511 C CA . THR C 3 83 ? -23.220 54.553 -5.990 1.00 33.09 83 THR C CA 1
ATOM 2512 C C . THR C 3 83 ? -22.325 53.393 -6.451 1.00 33.38 83 THR C C 1
ATOM 2513 O O . THR C 3 83 ? -21.353 53.620 -7.171 1.00 33.72 83 THR C O 1
ATOM 2517 N N . ASP C 3 84 ? -22.681 52.162 -6.081 1.00 33.71 84 ASP C N 1
ATOM 2518 C CA . ASP C 3 84 ? -21.970 50.970 -6.546 1.00 34.45 84 ASP C CA 1
ATOM 2519 C C . ASP C 3 84 ? -21.922 50.906 -8.075 1.00 35.01 84 ASP C C 1
ATOM 2520 O O . ASP C 3 84 ? -20.893 50.569 -8.663 1.00 34.95 84 ASP C O 1
ATOM 2525 N N . PHE C 3 85 ? -23.040 51.238 -8.712 1.00 35.79 85 PHE C N 1
ATOM 2526 C CA . PHE C 3 85 ? -23.114 51.245 -10.165 1.00 36.69 85 PHE C CA 1
ATOM 2527 C C . PHE C 3 85 ? -22.365 52.421 -10.789 1.00 37.73 85 PHE C C 1
ATOM 2528 O O . PHE C 3 85 ? -21.738 52.261 -11.838 1.00 37.83 85 PHE C O 1
ATOM 2536 N N . ILE C 3 86 ? -22.418 53.588 -10.142 1.00 38.76 86 ILE C N 1
ATOM 2537 C CA . ILE C 3 86 ? -21.633 54.748 -10.577 1.00 40.13 86 ILE C CA 1
ATOM 2538 C C . ILE C 3 86 ? -20.147 54.387 -10.612 1.00 41.01 86 ILE C C 1
ATOM 2539 O O . ILE C 3 86 ? -19.460 54.655 -11.597 1.00 41.38 86 ILE C O 1
ATOM 2544 N N . ASN C 3 87 ? -19.664 53.770 -9.535 1.00 42.08 87 ASN C N 1
ATOM 2545 C CA . ASN C 3 87 ? -18.252 53.391 -9.422 1.00 43.16 87 ASN C CA 1
ATOM 2546 C C . ASN C 3 87 ? -17.774 52.354 -10.432 1.00 43.51 87 ASN C C 1
ATOM 2547 O O . ASN C 3 87 ? -16.624 52.389 -10.848 1.00 44.08 87 ASN C O 1
ATOM 2552 N N . VAL C 3 88 ? -18.643 51.436 -10.834 1.00 44.28 88 VAL C N 1
ATOM 2553 C CA . VAL C 3 88 ? -18.237 50.407 -11.786 1.00 44.76 88 VAL C CA 1
ATOM 2554 C C . VAL C 3 88 ? -18.228 50.941 -13.227 1.00 45.15 88 VAL C C 1
ATOM 2555 O O . VAL C 3 88 ? -17.499 50.431 -14.081 1.00 45.16 88 VAL C O 1
ATOM 2559 N N . ILE C 3 89 ? -19.039 51.966 -13.483 1.00 45.30 89 ILE C N 1
ATOM 2560 C CA . ILE C 3 89 ? -19.084 52.617 -14.787 1.00 45.45 89 ILE C CA 1
ATOM 2561 C C . ILE C 3 89 ? -17.750 53.295 -15.094 1.00 45.33 89 ILE C C 1
ATOM 2562 O O . ILE C 3 89 ? -17.179 53.090 -16.165 1.00 44.99 89 ILE C O 1
ATOM 2567 N N . GLN C 3 90 ? -17.260 54.082 -14.141 1.00 45.38 90 GLN C N 1
ATOM 2568 C CA . GLN C 3 90 ? -15.975 54.762 -14.275 1.00 45.64 90 GLN C CA 1
ATOM 2569 C C . GLN C 3 90 ? -14.821 53.775 -14.428 1.00 45.50 90 GLN C C 1
ATOM 2570 O O . GLN C 3 90 ? -13.890 54.018 -15.193 1.00 45.67 90 GLN C O 1
ATOM 2576 N N . TYR C 3 91 ? -14.897 52.658 -13.713 1.00 45.56 91 TYR C N 1
ATOM 2577 C CA . TYR C 3 91 ? -13.907 51.591 -13.842 1.00 45.60 91 TYR C CA 1
ATOM 2578 C C . TYR C 3 91 ? -13.921 50.979 -15.238 1.00 45.66 91 TYR C C 1
ATOM 2579 O O . TYR C 3 91 ? -12.871 50.821 -15.864 1.00 45.52 91 TYR C O 1
ATOM 2588 N N . TYR C 3 92 ? -15.113 50.629 -15.711 1.00 45.69 92 TYR C N 1
ATOM 2589 C CA . TYR C 3 92 ? -15.267 50.035 -17.026 1.00 46.32 92 TYR C CA 1
ATOM 2590 C C . TYR C 3 92 ? -14.912 50.985 -18.166 1.00 46.12 92 TYR C C 1
ATOM 2591 O O . TYR C 3 92 ? -14.357 50.553 -19.175 1.00 45.76 92 TYR C O 1
ATOM 2600 N N . PHE C 3 93 ? -15.220 52.269 -17.997 1.00 46.27 93 PHE C N 1
ATOM 2601 C CA . PHE C 3 93 ? -14.890 53.273 -19.003 1.00 46.86 93 PHE C CA 1
ATOM 2602 C C . PHE C 3 93 ? -13.381 53.460 -19.144 1.00 47.66 93 PHE C C 1
ATOM 2603 O O . PHE C 3 93 ? -12.863 53.480 -20.254 1.00 47.82 93 PHE C O 1
ATOM 2611 N N . SER C 3 94 ? -12.688 53.597 -18.015 1.00 48.73 94 SER C N 1
ATOM 2612 C CA . SER C 3 94 ? -11.233 53.751 -18.005 1.00 49.83 94 SER C CA 1
ATOM 2613 C C . SER C 3 94 ? -10.483 52.470 -18.368 1.00 50.56 94 SER C C 1
ATOM 2614 O O . SER C 3 94 ? -9.279 52.505 -18.615 1.00 50.62 94 SER C O 1
ATOM 2617 N N . ASN C 3 95 ? -11.196 51.348 -18.391 1.00 51.51 95 ASN C N 1
ATOM 2618 C CA . ASN C 3 95 ? -10.608 50.059 -18.742 1.00 52.48 95 ASN C CA 1
ATOM 2619 C C . ASN C 3 95 ? -11.528 49.273 -19.683 1.00 53.36 95 ASN C C 1
ATOM 2620 O O . ASN C 3 95 ? -12.091 48.251 -19.288 1.00 53.29 95 ASN C O 1
ATOM 2625 N N . PRO C 3 96 ? -11.682 49.752 -20.937 1.00 54.37 96 PRO C N 1
ATOM 2626 C CA . PRO C 3 96 ? -12.634 49.203 -21.911 1.00 55.35 96 PRO C CA 1
ATOM 2627 C C . PRO C 3 96 ? -12.401 47.730 -22.244 1.00 56.49 96 PRO C C 1
ATOM 2628 O O . PRO C 3 96 ? -13.314 47.048 -22.709 1.00 56.59 96 PRO C O 1
ATOM 2632 N N . ASP C 3 97 ? -11.177 47.263 -22.013 1.00 57.78 97 ASP C N 1
ATOM 2633 C CA . ASP C 3 97 ? -10.781 45.875 -22.240 1.00 59.09 97 ASP C CA 1
ATOM 2634 C C . ASP C 3 97 ? -11.529 44.891 -21.343 1.00 59.90 97 ASP C C 1
ATOM 2635 O O . ASP C 3 97 ? -11.724 43.731 -21.713 1.00 59.93 97 ASP C O 1
ATOM 2640 N N . LYS C 3 98 ? -11.950 45.367 -20.172 1.00 60.95 98 LYS C N 1
ATOM 2641 C CA . LYS C 3 98 ? -12.622 44.535 -19.172 1.00 61.91 98 LYS C CA 1
ATOM 2642 C C . LYS C 3 98 ? -14.110 44.305 -19.461 1.00 62.62 98 LYS C C 1
ATOM 2643 O O . LYS C 3 98 ? -14.769 43.557 -18.736 1.00 62.78 98 LYS C O 1
ATOM 2649 N N . PHE C 3 99 ? -14.630 44.932 -20.518 1.00 63.54 99 PHE C N 1
ATOM 2650 C CA . PHE C 3 99 ? -16.070 44.901 -20.836 1.00 64.35 99 PHE C CA 1
ATOM 2651 C C . PHE C 3 99 ? -16.688 43.508 -20.964 1.00 64.60 99 PHE C C 1
ATOM 2652 O O . PHE C 3 99 ? -17.878 43.327 -20.694 1.00 64.84 99 PHE C O 1
ATOM 2660 N N . GLU C 3 100 ? -15.883 42.534 -21.381 1.00 64.85 100 GLU C N 1
ATOM 2661 C CA . GLU C 3 100 ? -16.342 41.147 -21.499 1.00 64.95 100 GLU C CA 1
ATOM 2662 C C . GLU C 3 100 ? -16.597 40.498 -20.132 1.00 64.98 100 GLU C C 1
ATOM 2663 O O . GLU C 3 100 ? -17.174 39.406 -20.055 1.00 65.13 100 GLU C O 1
ATOM 2665 N N . LEU C 3 101 ? -16.168 41.176 -19.066 1.00 64.64 101 LEU C N 1
ATOM 2666 C CA . LEU C 3 101 ? -16.299 40.661 -17.703 1.00 64.36 101 LEU C CA 1
ATOM 2667 C C . LEU C 3 101 ? -17.544 41.173 -16.972 1.00 64.16 101 LEU C C 1
ATOM 2668 O O . LEU C 3 101 ? -17.875 40.681 -15.888 1.00 64.25 101 LEU C O 1
ATOM 2673 N N . VAL C 3 102 ? -18.221 42.159 -17.560 1.00 63.59 102 VAL C N 1
ATOM 2674 C CA . VAL C 3 102 ? -19.481 42.670 -17.019 1.00 63.01 102 VAL C CA 1
ATOM 2675 C C . VAL C 3 102 ? -20.417 41.497 -16.749 1.00 62.39 102 VAL C C 1
ATOM 2676 O O . VAL C 3 102 ? -20.916 41.329 -15.632 1.00 62.57 102 VAL C O 1
ATOM 2680 N N . ASP C 3 103 ? -20.625 40.685 -17.784 1.00 61.29 103 ASP C N 1
ATOM 2681 C CA . ASP C 3 103 ? -21.461 39.492 -17.719 1.00 60.16 103 ASP C CA 1
ATOM 2682 C C . ASP C 3 103 ? -21.086 38.531 -16.595 1.00 58.92 103 ASP C C 1
ATOM 2683 O O . ASP C 3 103 ? -21.929 37.756 -16.136 1.00 58.97 103 ASP C O 1
ATOM 2688 N N . LYS C 3 104 ? -19.828 38.577 -16.159 1.00 57.16 104 LYS C N 1
ATOM 2689 C CA . LYS C 3 104 ? -19.332 37.631 -15.160 1.00 55.49 104 LYS C CA 1
ATOM 2690 C C . LYS C 3 104 ? -19.199 38.212 -13.747 1.00 54.21 104 LYS C C 1
ATOM 2691 O O . LYS C 3 104 ? -19.022 37.460 -12.778 1.00 54.18 104 LYS C O 1
ATOM 2693 N N . LEU C 3 105 ? -19.291 39.538 -13.630 1.00 52.29 105 LEU C N 1
ATOM 2694 C CA . LEU C 3 105 ? -19.073 40.216 -12.350 1.00 50.50 105 LEU C CA 1
ATOM 2695 C C . LEU C 3 105 ? -20.201 39.964 -11.353 1.00 49.26 105 LEU C C 1
ATOM 2696 O O . LEU C 3 105 ? -21.371 40.211 -11.639 1.00 48.83 105 LEU C O 1
ATOM 2701 N N . GLN C 3 106 ? -19.819 39.456 -10.189 1.00 47.98 106 GLN C N 1
ATOM 2702 C CA . GLN C 3 106 ? -20.748 39.189 -9.099 1.00 46.92 106 GLN C CA 1
ATOM 2703 C C . GLN C 3 106 ? -20.698 40.354 -8.117 1.00 46.06 106 GLN C C 1
ATOM 2704 O O . GLN C 3 106 ? -19.733 41.117 -8.111 1.00 45.66 106 GLN C O 1
ATOM 2710 N N . LEU C 3 107 ? -21.737 40.481 -7.293 1.00 45.04 107 LEU C N 1
ATOM 2711 C CA . LEU C 3 107 ? -21.834 41.565 -6.322 1.00 44.35 107 LEU C CA 1
ATOM 2712 C C . LEU C 3 107 ? -20.649 41.648 -5.362 1.00 44.33 107 LEU C C 1
ATOM 2713 O O . LEU C 3 107 ? -20.180 42.748 -5.060 1.00 43.77 107 LEU C O 1
ATOM 2718 N N . ASP C 3 108 ? -20.170 40.494 -4.890 1.00 44.37 108 ASP C N 1
ATOM 2719 C CA . ASP C 3 108 ? -18.985 40.455 -4.029 1.00 44.77 108 ASP C CA 1
ATOM 2720 C C . ASP C 3 108 ? -17.734 40.901 -4.776 1.00 44.77 108 ASP C C 1
ATOM 2721 O O . ASP C 3 108 ? -16.870 41.564 -4.202 1.00 44.61 108 ASP C O 1
ATOM 2726 N N . GLY C 3 109 ? -17.663 40.551 -6.059 1.00 44.92 109 GLY C N 1
ATOM 2727 C CA . GLY C 3 109 ? -16.606 41.021 -6.943 1.00 45.28 109 GLY C CA 1
ATOM 2728 C C . GLY C 3 109 ? -16.681 42.528 -7.114 1.00 45.57 109 GLY C C 1
ATOM 2729 O O . GLY C 3 109 ? -15.658 43.219 -7.058 1.00 45.80 109 GLY C O 1
ATOM 2730 N N . LEU C 3 110 ? -17.896 43.041 -7.313 1.00 45.63 110 LEU C N 1
ATOM 2731 C CA . LEU C 3 110 ? -18.109 44.480 -7.462 1.00 45.53 110 LEU C CA 1
ATOM 2732 C C . LEU C 3 110 ? -17.578 45.228 -6.241 1.00 45.42 110 LEU C C 1
ATOM 2733 O O . LEU C 3 110 ? -16.853 46.216 -6.381 1.00 45.36 110 LEU C O 1
ATOM 2738 N N . LYS C 3 111 ? -17.926 44.738 -5.054 1.00 45.41 111 LYS C N 1
ATOM 2739 C CA . LYS C 3 111 ? -17.450 45.327 -3.802 1.00 45.75 111 LYS C CA 1
ATOM 2740 C C . LYS C 3 111 ? -15.923 45.277 -3.681 1.00 45.79 111 LYS C C 1
ATOM 2741 O O . LYS C 3 111 ? -15.321 46.198 -3.134 1.00 46.04 111 LYS C O 1
ATOM 2747 N N . ASP C 3 112 ? -15.312 44.207 -4.195 1.00 46.14 112 ASP C N 1
ATOM 2748 C CA . ASP C 3 112 ? -13.849 44.086 -4.263 1.00 46.38 112 ASP C CA 1
ATOM 2749 C C . ASP C 3 112 ? -13.227 45.177 -5.132 1.00 46.08 112 ASP C C 1
ATOM 2750 O O . ASP C 3 112 ? -12.284 45.842 -4.719 1.00 46.07 112 ASP C O 1
ATOM 2755 N N . ILE C 3 113 ? -13.776 45.353 -6.331 1.00 46.06 113 ILE C N 1
ATOM 2756 C CA . ILE C 3 113 ? -13.346 46.400 -7.261 1.00 46.01 113 ILE C CA 1
ATOM 2757 C C . ILE C 3 113 ? -13.378 47.785 -6.612 1.00 45.85 113 ILE C C 1
ATOM 2758 O O . ILE C 3 113 ? -12.428 48.552 -6.749 1.00 45.98 113 ILE C O 1
ATOM 2763 N N . GLU C 3 114 ? -14.460 48.088 -5.894 1.00 45.59 114 GLU C N 1
ATOM 2764 C CA . GLU C 3 114 ? -14.615 49.384 -5.228 1.00 45.47 114 GLU C CA 1
ATOM 2765 C C . GLU C 3 114 ? -13.608 49.558 -4.093 1.00 45.61 114 GLU C C 1
ATOM 2766 O O . GLU C 3 114 ? -13.008 50.622 -3.952 1.00 45.11 114 GLU C O 1
ATOM 2772 N N . ARG C 3 115 ? -13.452 48.511 -3.282 1.00 46.10 115 ARG C N 1
ATOM 2773 C CA . ARG C 3 115 ? -12.462 48.493 -2.202 1.00 46.90 115 ARG C CA 1
ATOM 2774 C C . ARG C 3 115 ? -11.049 48.702 -2.744 1.00 47.19 115 ARG C C 1
ATOM 2775 O O . ARG C 3 115 ? -10.298 49.515 -2.210 1.00 47.20 115 ARG C O 1
ATOM 2777 N N . ALA C 3 116 ? -10.708 47.975 -3.809 1.00 47.72 116 ALA C N 1
ATOM 2778 C CA . ALA C 3 116 ? -9.407 48.105 -4.478 1.00 48.45 116 ALA C CA 1
ATOM 2779 C C . ALA C 3 116 ? -9.161 49.532 -4.971 1.00 48.96 116 ALA C C 1
ATOM 2780 O O . ALA C 3 116 ? -8.069 50.074 -4.798 1.00 49.03 116 ALA C O 1
ATOM 2782 N N . LEU C 3 117 ? -10.188 50.139 -5.559 1.00 49.58 117 LEU C N 1
ATOM 2783 C CA . LEU C 3 117 ? -10.107 51.506 -6.060 1.00 50.24 117 LEU C CA 1
ATOM 2784 C C . LEU C 3 117 ? -10.219 52.558 -4.957 1.00 50.55 117 LEU C C 1
ATOM 2785 O O . LEU C 3 117 ? -10.163 53.760 -5.233 1.00 50.44 117 LEU C O 1
ATOM 2790 N N . GLY C 3 118 ? -10.375 52.103 -3.715 1.00 50.99 118 GLY C N 1
ATOM 2791 C CA . GLY C 3 118 ? -10.523 52.996 -2.563 1.00 51.68 118 GLY C CA 1
ATOM 2792 C C . GLY C 3 118 ? -11.753 53.884 -2.650 1.00 52.27 118 GLY C C 1
ATOM 2793 O O . GLY C 3 118 ? -11.738 55.024 -2.175 1.00 52.03 118 GLY C O 1
ATOM 2794 N N . VAL C 3 119 ? -12.814 53.346 -3.256 1.00 52.89 119 VAL C N 1
ATOM 2795 C CA . VAL C 3 119 ? -14.072 54.060 -3.473 1.00 53.34 119 VAL C CA 1
ATOM 2796 C C . VAL C 3 119 ? -15.247 53.254 -2.910 1.00 53.50 119 VAL C C 1
ATOM 2797 O O . VAL C 3 119 ? -15.971 53.718 -2.032 1.00 53.78 119 VAL C O 1
ATOM 2801 N N . THR C 3 124 ? -20.230 52.275 7.495 1.00 52.58 124 THR C N 1
ATOM 2802 C CA . THR C 3 124 ? -21.499 52.712 6.923 1.00 52.68 124 THR C CA 1
ATOM 2803 C C . THR C 3 124 ? -22.560 52.811 8.018 1.00 52.29 124 THR C C 1
ATOM 2804 O O . THR C 3 124 ? -22.731 51.876 8.814 1.00 52.65 124 THR C O 1
ATOM 2808 N N . ALA C 3 125 ? -23.264 53.943 8.047 1.00 51.29 125 ALA C N 1
ATOM 2809 C CA . ALA C 3 125 ? -24.201 54.281 9.122 1.00 50.18 125 ALA C CA 1
ATOM 2810 C C . ALA C 3 125 ? -25.320 53.256 9.304 1.00 49.17 125 ALA C C 1
ATOM 2811 O O . ALA C 3 125 ? -25.776 52.654 8.334 1.00 49.34 125 ALA C O 1
ATOM 2813 N N . SER C 3 126 ? -25.742 53.061 10.553 1.00 47.57 126 SER C N 1
ATOM 2814 C CA . SER C 3 126 ? -26.875 52.196 10.874 1.00 46.32 126 SER C CA 1
ATOM 2815 C C . SER C 3 126 ? -27.574 52.710 12.127 1.00 45.23 126 SER C C 1
ATOM 2816 O O . SER C 3 126 ? -27.010 53.514 12.861 1.00 44.81 126 SER C O 1
ATOM 2819 N N . ILE C 3 127 ? -28.799 52.250 12.373 1.00 43.99 127 ILE C N 1
ATOM 2820 C CA . ILE C 3 127 ? -29.495 52.608 13.611 1.00 42.90 127 ILE C CA 1
ATOM 2821 C C . ILE C 3 127 ? -30.433 51.511 14.114 1.00 42.45 127 ILE C C 1
ATOM 2822 O O . ILE C 3 127 ? -30.969 50.726 13.329 1.00 41.98 127 ILE C O 1
ATOM 2827 N N . HIS C 3 128 ? -30.600 51.448 15.430 1.00 41.94 128 HIS C N 1
ATOM 2828 C CA . HIS C 3 128 ? -31.580 50.560 16.030 1.00 41.96 128 HIS C CA 1
ATOM 2829 C C . HIS C 3 128 ? -32.977 51.178 15.977 1.00 41.23 128 HIS C C 1
ATOM 2830 O O . HIS C 3 128 ? -33.155 52.351 16.304 1.00 41.17 128 HIS C O 1
ATOM 2837 N N . PRO C 3 129 ? -33.968 50.393 15.532 1.00 40.85 129 PRO C N 1
ATOM 2838 C CA . PRO C 3 129 ? -35.363 50.835 15.425 1.00 40.61 129 PRO C CA 1
ATOM 2839 C C . PRO C 3 129 ? -35.918 51.544 16.666 1.00 40.19 129 PRO C C 1
ATOM 2840 O O . PRO C 3 129 ? -36.734 52.441 16.519 1.00 40.33 129 PRO C O 1
ATOM 2844 N N . SER C 3 130 ? -35.465 51.157 17.861 1.00 39.71 130 SER C N 1
ATOM 2845 C CA . SER C 3 130 ? -35.949 51.732 19.125 1.00 39.16 130 SER C CA 1
ATOM 2846 C C . SER C 3 130 ? -35.465 53.157 19.383 1.00 38.30 130 SER C C 1
ATOM 2847 O O . SER C 3 130 ? -36.029 53.876 20.211 1.00 38.52 130 SER C O 1
ATOM 2850 N N . ARG C 3 131 ? -34.405 53.563 18.694 1.00 37.18 131 ARG C N 1
ATOM 2851 C CA . ARG C 3 131 ? -33.843 54.887 18.898 1.00 35.97 131 ARG C CA 1
ATOM 2852 C C . ARG C 3 131 ? -34.758 55.966 18.313 1.00 34.79 131 ARG C C 1
ATOM 2853 O O . ARG C 3 131 ? -35.532 55.683 17.392 1.00 34.22 131 ARG C O 1
ATOM 2861 N N . PRO C 3 132 ? -34.699 57.197 18.868 1.00 33.63 132 PRO C N 1
ATOM 2862 C CA . PRO C 3 132 ? -35.567 58.262 18.376 1.00 32.87 132 PRO C CA 1
ATOM 2863 C C . PRO C 3 132 ? -35.327 58.540 16.902 1.00 32.33 132 PRO C C 1
ATOM 2864 O O . PRO C 3 132 ? -34.199 58.435 16.414 1.00 32.08 132 PRO C O 1
ATOM 2868 N N . LEU C 3 133 ? -36.395 58.903 16.209 1.00 31.42 133 LEU C N 1
ATOM 2869 C CA . LEU C 3 133 ? -36.330 59.245 14.810 1.00 30.79 133 LEU C CA 1
ATOM 2870 C C . LEU C 3 133 ? -35.383 60.436 14.576 1.00 30.56 133 LEU C C 1
ATOM 2871 O O . LEU C 3 133 ? -34.686 60.489 13.560 1.00 30.60 133 LEU C O 1
ATOM 2876 N N . PHE C 3 134 ? -35.362 61.374 15.524 1.00 29.72 134 PHE C N 1
ATOM 2877 C CA . PHE C 3 134 ? -34.433 62.502 15.496 1.00 29.20 134 PHE C CA 1
ATOM 2878 C C . PHE C 3 134 ? -32.991 62.015 15.305 1.00 29.34 134 PHE C C 1
ATOM 2879 O O . PHE C 3 134 ? -32.257 62.544 14.470 1.00 29.45 134 PHE C O 1
ATOM 2887 N N . GLU C 3 135 ? -32.594 61.015 16.088 1.00 29.46 135 GLU C N 1
ATOM 2888 C CA . GLU C 3 135 ? -31.241 60.479 16.035 1.00 29.93 135 GLU C CA 1
ATOM 2889 C C . GLU C 3 135 ? -30.949 59.812 14.684 1.00 29.79 135 GLU C C 1
ATOM 2890 O O . GLU C 3 135 ? -29.835 59.920 14.163 1.00 29.61 135 GLU C O 1
ATOM 2896 N N . ALA C 3 136 ? -31.956 59.147 14.113 1.00 29.41 136 ALA C N 1
ATOM 2897 C CA . ALA C 3 136 ? -31.826 58.563 12.775 1.00 29.42 136 ALA C CA 1
ATOM 2898 C C . ALA C 3 136 ? -31.529 59.620 11.708 1.00 29.10 136 ALA C C 1
ATOM 2899 O O . ALA C 3 136 ? -30.723 59.389 10.805 1.00 28.54 136 ALA C O 1
ATOM 2901 N N . CYS C 3 137 ? -32.185 60.773 11.825 1.00 29.10 137 CYS C N 1
ATOM 2902 C CA . CYS C 3 137 ? -31.981 61.887 10.905 1.00 29.51 137 CYS C CA 1
ATOM 2903 C C . CYS C 3 137 ? -30.580 62.485 11.053 1.00 29.30 137 CYS C C 1
ATOM 2904 O O . CYS C 3 137 ? -29.927 62.781 10.056 1.00 28.92 137 CYS C O 1
ATOM 2907 N N . LEU C 3 138 ? -30.142 62.681 12.300 1.00 29.03 138 LEU C N 1
ATOM 2908 C CA . LEU C 3 138 ? -28.798 63.191 12.578 1.00 29.61 138 LEU C CA 1
ATOM 2909 C C . LEU C 3 138 ? -27.723 62.313 11.958 1.00 29.48 138 LEU C C 1
ATOM 2910 O O . LEU C 3 138 ? -26.816 62.810 11.310 1.00 28.86 138 LEU C O 1
ATOM 2915 N N . LYS C 3 139 ? -27.844 61.009 12.173 1.00 30.04 139 LYS C N 1
ATOM 2916 C CA . LYS C 3 139 ? -26.902 60.044 11.633 1.00 31.21 139 LYS C CA 1
ATOM 2917 C C . LYS C 3 139 ? -26.884 60.053 10.100 1.00 31.64 139 LYS C C 1
ATOM 2918 O O . LYS C 3 139 ? -25.824 59.928 9.498 1.00 31.64 139 LYS C O 1
ATOM 2924 N N . MET C 3 140 ? -28.042 60.231 9.469 1.00 31.99 140 MET C N 1
ATOM 2925 C CA . MET C 3 140 ? -28.072 60.367 8.013 1.00 32.48 140 MET C CA 1
ATOM 2926 C C . MET C 3 140 ? -27.366 61.615 7.506 1.00 32.69 140 MET C C 1
ATOM 2927 O O . MET C 3 140 ? -26.638 61.556 6.510 1.00 32.45 140 MET C O 1
ATOM 2932 N N . LEU C 3 141 ? -27.574 62.737 8.193 1.00 32.98 141 LEU C N 1
ATOM 2933 C CA . LEU C 3 141 ? -26.863 63.971 7.875 1.00 33.55 141 LEU C CA 1
ATOM 2934 C C . LEU C 3 141 ? -25.354 63.810 8.070 1.00 34.12 141 LEU C C 1
ATOM 2935 O O . LEU C 3 141 ? -24.563 64.308 7.268 1.00 34.43 141 LEU C O 1
ATOM 2940 N N . GLU C 3 142 ? -24.964 63.104 9.127 1.00 34.73 142 GLU C N 1
ATOM 2941 C CA . GLU C 3 142 ? -23.553 62.904 9.448 1.00 35.58 142 GLU C CA 1
ATOM 2942 C C . GLU C 3 142 ? -22.863 62.002 8.431 1.00 36.48 142 GLU C C 1
ATOM 2943 O O . GLU C 3 142 ? -21.713 62.235 8.067 1.00 37.03 142 GLU C O 1
ATOM 2949 N N . SER C 3 143 ? -23.575 60.982 7.970 1.00 37.22 143 SER C N 1
ATOM 2950 C CA . SER C 3 143 ? -23.043 60.069 6.975 1.00 38.13 143 SER C CA 1
ATOM 2951 C C . SER C 3 143 ? -23.141 60.662 5.563 1.00 38.59 143 SER C C 1
ATOM 2952 O O . SER C 3 143 ? -22.558 60.126 4.625 1.00 38.52 143 SER C O 1
ATOM 2955 N N . ARG C 3 144 ? -23.894 61.755 5.425 1.00 39.37 144 ARG C N 1
ATOM 2956 C CA . ARG C 3 144 ? -24.117 62.424 4.140 1.00 40.42 144 ARG C CA 1
ATOM 2957 C C . ARG C 3 144 ? -24.742 61.468 3.113 1.00 40.07 144 ARG C C 1
ATOM 2958 O O . ARG C 3 144 ? -24.369 61.462 1.937 1.00 40.18 144 ARG C O 1
ATOM 2966 N N . SER C 3 145 ? -25.679 60.649 3.586 1.00 39.63 145 SER C N 1
ATOM 2967 C CA . SER C 3 145 ? -26.431 59.727 2.742 1.00 39.71 145 SER C CA 1
ATOM 2968 C C . SER C 3 145 ? -27.925 59.948 2.942 1.00 39.18 145 SER C C 1
ATOM 2969 O O . SER C 3 145 ? -28.347 60.461 3.979 1.00 39.32 145 SER C O 1
ATOM 2972 N N . GLY C 3 146 ? -28.719 59.571 1.947 1.00 38.46 146 GLY C N 1
ATOM 2973 C CA . GLY C 3 146 ? -30.162 59.731 2.030 1.00 37.93 146 GLY C CA 1
ATOM 2974 C C . GLY C 3 146 ? -30.872 58.516 2.602 1.00 37.79 146 GLY C C 1
ATOM 2975 O O . GLY C 3 146 ? -32.097 58.491 2.664 1.00 37.17 146 GLY C O 1
ATOM 2976 N N . ARG C 3 147 ? -30.101 57.508 3.005 1.00 37.62 147 ARG C N 1
ATOM 2977 C CA . ARG C 3 147 ? -30.659 56.288 3.579 1.00 37.98 147 ARG C CA 1
ATOM 2978 C C . ARG C 3 147 ? -29.817 55.706 4.720 1.00 37.69 147 ARG C C 1
ATOM 2979 O O . ARG C 3 147 ? -28.605 55.930 4.805 1.00 37.65 147 ARG C O 1
ATOM 2987 N N . ILE C 3 148 ? -30.491 54.975 5.601 1.00 36.95 148 ILE C N 1
ATOM 2988 C CA . ILE C 3 148 ? -29.853 54.347 6.740 1.00 36.43 148 ILE C CA 1
ATOM 2989 C C . ILE C 3 148 ? -30.515 52.993 7.015 1.00 36.05 148 ILE C C 1
ATOM 2990 O O . ILE C 3 148 ? -31.741 52.902 7.128 1.00 35.81 148 ILE C O 1
ATOM 2995 N N . PRO C 3 149 ? -29.703 51.932 7.094 1.00 35.76 149 PRO C N 1
ATOM 2996 C CA . PRO C 3 149 ? -30.208 50.625 7.481 1.00 35.69 149 PRO C CA 1
ATOM 2997 C C . PRO C 3 149 ? -30.673 50.598 8.934 1.00 35.41 149 PRO C C 1
ATOM 2998 O O . PRO C 3 149 ? -30.042 51.194 9.808 1.00 34.93 149 PRO C O 1
ATOM 3002 N N . LEU C 3 150 ? -31.799 49.934 9.161 1.00 35.46 150 LEU C N 1
ATOM 3003 C CA . LEU C 3 150 ? -32.285 49.645 10.498 1.00 35.91 150 LEU C CA 1
ATOM 3004 C C . LEU C 3 150 ? -31.754 48.283 10.888 1.00 36.39 150 LEU C C 1
ATOM 3005 O O . LEU C 3 150 ? -32.022 47.287 10.214 1.00 35.96 150 LEU C O 1
ATOM 3010 N N . ILE C 3 151 ? -30.997 48.254 11.977 1.00 37.35 151 ILE C N 1
ATOM 3011 C CA . ILE C 3 151 ? -30.313 47.044 12.412 1.00 38.52 151 ILE C CA 1
ATOM 3012 C C . ILE C 3 151 ? -30.768 46.627 13.796 1.00 39.24 151 ILE C C 1
ATOM 3013 O O . ILE C 3 151 ? -30.974 47.462 14.667 1.00 39.08 151 ILE C O 1
ATOM 3018 N N . ASP C 3 152 ? -30.935 45.324 13.978 1.00 40.75 152 ASP C N 1
ATOM 3019 C CA . ASP C 3 152 ? -31.223 44.747 15.286 1.00 42.28 152 ASP C CA 1
ATOM 3020 C C . ASP C 3 152 ? -30.428 43.451 15.448 1.00 43.36 152 ASP C C 1
ATOM 3021 O O . ASP C 3 152 ? -29.747 43.025 14.519 1.00 43.42 152 ASP C O 1
ATOM 3026 N N . GLN C 3 153 ? -30.501 42.843 16.630 1.00 45.06 153 GLN C N 1
ATOM 3027 C CA . GLN C 3 153 ? -29.859 41.554 16.892 1.00 46.85 153 GLN C CA 1
ATOM 3028 C C . GLN C 3 153 ? -30.880 40.421 16.864 1.00 47.77 153 GLN C C 1
ATOM 3029 O O . GLN C 3 153 ? -31.933 40.514 17.496 1.00 47.94 153 GLN C O 1
ATOM 3035 N N . ASP C 3 154 ? -30.563 39.351 16.139 1.00 49.06 154 ASP C N 1
ATOM 3036 C CA . ASP C 3 154 ? -31.384 38.141 16.156 1.00 50.43 154 ASP C CA 1
ATOM 3037 C C . ASP C 3 154 ? -31.424 37.621 17.594 1.00 51.14 154 ASP C C 1
ATOM 3038 O O . ASP C 3 154 ? -30.383 37.460 18.227 1.00 51.36 154 ASP C O 1
ATOM 3043 N N . GLU C 3 155 ? -32.625 37.385 18.109 1.00 52.19 155 GLU C N 1
ATOM 3044 C CA . GLU C 3 155 ? -32.807 37.086 19.535 1.00 53.41 155 GLU C CA 1
ATOM 3045 C C . GLU C 3 155 ? -32.230 35.736 19.982 1.00 53.90 155 GLU C C 1
ATOM 3046 O O . GLU C 3 155 ? -32.061 35.504 21.180 1.00 54.08 155 GLU C O 1
ATOM 3052 N N . GLU C 3 156 ? -31.925 34.863 19.018 1.00 54.38 156 GLU C N 1
ATOM 3053 C CA . GLU C 3 156 ? -31.345 33.546 19.299 1.00 54.75 156 GLU C CA 1
ATOM 3054 C C . GLU C 3 156 ? -29.869 33.441 18.906 1.00 54.80 156 GLU C C 1
ATOM 3055 O O . GLU C 3 156 ? -29.074 32.861 19.647 1.00 54.85 156 GLU C O 1
ATOM 3061 N N . THR C 3 157 ? -29.508 33.988 17.745 1.00 54.83 157 THR C N 1
ATOM 3062 C CA . THR C 3 157 ? -28.137 33.876 17.230 1.00 54.75 157 THR C CA 1
ATOM 3063 C C . THR C 3 157 ? -27.266 35.085 17.564 1.00 54.80 157 THR C C 1
ATOM 3064 O O . THR C 3 157 ? -26.035 35.010 17.490 1.00 54.73 157 THR C O 1
ATOM 3068 N N . HIS C 3 158 ? -27.916 36.197 17.911 1.00 54.84 158 HIS C N 1
ATOM 3069 C CA . HIS C 3 158 ? -27.250 37.485 18.165 1.00 54.96 158 HIS C CA 1
ATOM 3070 C C . HIS C 3 158 ? -26.413 37.979 16.980 1.00 54.62 158 HIS C C 1
ATOM 3071 O O . HIS C 3 158 ? -25.440 38.722 17.142 1.00 54.75 158 HIS C O 1
ATOM 3078 N N . ARG C 3 159 ? -26.809 37.557 15.785 1.00 54.06 159 ARG C N 1
ATOM 3079 C CA . ARG C 3 159 ? -26.238 38.088 14.566 1.00 53.63 159 ARG C CA 1
ATOM 3080 C C . ARG C 3 159 ? -27.003 39.366 14.246 1.00 52.76 159 ARG C C 1
ATOM 3081 O O . ARG C 3 159 ? -28.233 39.405 14.380 1.00 52.73 159 ARG C O 1
ATOM 3089 N N . GLU C 3 160 ? -26.289 40.420 13.855 1.00 51.55 160 GLU C N 1
ATOM 3090 C CA . GLU C 3 160 ? -26.961 41.657 13.467 1.00 50.61 160 GLU C CA 1
ATOM 3091 C C . GLU C 3 160 ? -27.727 41.432 12.167 1.00 49.30 160 GLU C C 1
ATOM 3092 O O . GLU C 3 160 ? -27.230 40.770 11.250 1.00 49.30 160 GLU C O 1
ATOM 3098 N N . ILE C 3 161 ? -28.946 41.956 12.111 1.00 47.50 161 ILE C N 1
ATOM 3099 C CA . ILE C 3 161 ? -29.810 41.762 10.951 1.00 46.01 161 ILE C CA 1
ATOM 3100 C C . ILE C 3 161 ? -30.435 43.064 10.466 1.00 44.46 161 ILE C C 1
ATOM 3101 O O . ILE C 3 161 ? -30.695 43.973 11.252 1.00 44.25 161 ILE C O 1
ATOM 3106 N N . VAL C 3 162 ? -30.672 43.146 9.163 1.00 42.63 162 VAL C N 1
ATOM 3107 C CA . VAL C 3 162 ? -31.302 44.324 8.587 1.00 40.75 162 VAL C CA 1
ATOM 3108 C C . VAL C 3 162 ? -32.808 44.134 8.654 1.00 39.42 162 VAL C C 1
ATOM 3109 O O . VAL C 3 162 ? -33.350 43.173 8.117 1.00 39.16 162 VAL C O 1
ATOM 3113 N N . VAL C 3 163 ? -33.464 45.052 9.350 1.00 37.84 163 VAL C N 1
ATOM 3114 C CA . VAL C 3 163 ? -34.908 45.043 9.499 1.00 36.15 163 VAL C CA 1
ATOM 3115 C C . VAL C 3 163 ? -35.529 45.787 8.331 1.00 35.04 163 VAL C C 1
ATOM 3116 O O . VAL C 3 163 ? -36.540 45.361 7.782 1.00 35.05 163 VAL C O 1
ATOM 3120 N N . SER C 3 164 ? -34.911 46.903 7.959 1.00 33.94 164 SER C N 1
ATOM 3121 C CA . SER C 3 164 ? -35.361 47.720 6.843 1.00 33.12 164 SER C CA 1
ATOM 3122 C C . SER C 3 164 ? -34.294 48.745 6.509 1.00 32.47 164 SER C C 1
ATOM 3123 O O . SER C 3 164 ? -33.251 48.794 7.157 1.00 32.51 164 SER C O 1
ATOM 3126 N N . VAL C 3 165 ? -34.550 49.549 5.486 1.00 31.83 165 VAL C N 1
ATOM 3127 C CA . VAL C 3 165 ? -33.688 50.671 5.148 1.00 31.64 165 VAL C CA 1
ATOM 3128 C C . VAL C 3 165 ? -34.561 51.915 5.113 1.00 31.59 165 VAL C C 1
ATOM 3129 O O . VAL C 3 165 ? -35.488 52.006 4.302 1.00 31.64 165 VAL C O 1
ATOM 3133 N N . LEU C 3 166 ? -34.300 52.883 5.977 1.00 31.58 166 LEU C N 1
ATOM 3134 C CA . LEU C 3 166 ? -35.083 54.108 5.835 1.00 31.95 166 LEU C CA 1
ATOM 3135 C C . LEU C 3 166 ? -34.369 55.228 5.127 1.00 31.01 166 LEU C C 1
ATOM 3136 O O . LEU C 3 166 ? -33.154 55.358 5.203 1.00 31.27 166 LEU C O 1
ATOM 3141 N N . THR C 3 167 ? -35.161 56.014 4.414 1.00 30.13 167 THR C N 1
ATOM 3142 C CA . THR C 3 167 ? -34.667 57.105 3.611 1.00 29.14 167 THR C CA 1
ATOM 3143 C C . THR C 3 167 ? -35.105 58.446 4.209 1.00 28.40 167 THR C C 1
ATOM 3144 O O . THR C 3 167 ? -36.109 58.522 4.935 1.00 28.28 167 THR C O 1
ATOM 3148 N N . GLN C 3 168 ? -34.349 59.497 3.908 1.00 27.16 168 GLN C N 1
ATOM 3149 C CA . GLN C 3 168 ? -34.782 60.859 4.200 1.00 26.84 168 GLN C CA 1
ATOM 3150 C C . GLN C 3 168 ? -36.183 61.140 3.670 1.00 26.22 168 GLN C C 1
ATOM 3151 O O . GLN C 3 168 ? -36.963 61.830 4.329 1.00 25.62 168 GLN C O 1
ATOM 3157 N N . TYR C 3 169 ? -36.484 60.616 2.478 1.00 25.63 169 TYR C N 1
ATOM 3158 C CA . TYR C 3 169 ? -37.791 60.812 1.868 1.00 25.38 169 TYR C CA 1
ATOM 3159 C C . TYR C 3 169 ? -38.903 60.252 2.753 1.00 25.12 169 TYR C C 1
ATOM 3160 O O . TYR C 3 169 ? -39.868 60.939 3.046 1.00 25.24 169 TYR C O 1
ATOM 3169 N N . ARG C 3 170 ? -38.748 58.998 3.159 1.00 25.39 170 ARG C N 1
ATOM 3170 C CA . ARG C 3 170 ? -39.739 58.303 3.968 1.00 25.41 170 ARG C CA 1
ATOM 3171 C C . ARG C 3 170 ? -39.975 59.001 5.305 1.00 25.19 170 ARG C C 1
ATOM 3172 O O . ARG C 3 170 ? -41.100 59.061 5.783 1.00 25.21 170 ARG C O 1
ATOM 3174 N N . ILE C 3 171 ? -38.913 59.545 5.890 1.00 25.01 171 ILE C N 1
ATOM 3175 C CA . ILE C 3 171 ? -39.032 60.288 7.135 1.00 24.83 171 ILE C CA 1
ATOM 3176 C C . ILE C 3 171 ? -39.771 61.607 6.937 1.00 24.54 171 ILE C C 1
ATOM 3177 O O . ILE C 3 171 ? -40.674 61.930 7.716 1.00 24.57 171 ILE C O 1
ATOM 3182 N N . LEU C 3 172 ? -39.393 62.366 5.910 1.00 23.88 172 LEU C N 1
ATOM 3183 C CA . LEU C 3 172 ? -40.104 63.608 5.606 1.00 24.55 172 LEU C CA 1
ATOM 3184 C C . LEU C 3 172 ? -41.574 63.389 5.247 1.00 24.25 172 LEU C C 1
ATOM 3185 O O . LEU C 3 172 ? -42.421 64.218 5.577 1.00 24.26 172 LEU C O 1
ATOM 3190 N N . LYS C 3 173 ? -41.865 62.290 4.565 1.00 24.00 173 LYS C N 1
ATOM 3191 C CA . LYS C 3 173 ? -43.239 61.963 4.233 1.00 24.81 173 LYS C CA 1
ATOM 3192 C C . LYS C 3 173 ? -44.009 61.539 5.487 1.00 24.68 173 LYS C C 1
ATOM 3193 O O . LYS C 3 173 ? -45.186 61.836 5.624 1.00 24.24 173 LYS C O 1
ATOM 3199 N N . PHE C 3 174 ? -43.328 60.829 6.379 1.00 24.89 174 PHE C N 1
ATOM 3200 C CA . PHE C 3 174 ? -43.896 60.403 7.648 1.00 25.35 174 PHE C CA 1
ATOM 3201 C C . PHE C 3 174 ? -44.256 61.636 8.476 1.00 25.75 174 PHE C C 1
ATOM 3202 O O . PHE C 3 174 ? -45.366 61.739 8.995 1.00 25.73 174 PHE C O 1
ATOM 3210 N N . VAL C 3 175 ? -43.326 62.586 8.549 1.00 26.24 175 VAL C N 1
ATOM 3211 C CA . VAL C 3 175 ? -43.574 63.863 9.209 1.00 26.67 175 VAL C CA 1
ATOM 3212 C C . VAL C 3 175 ? -44.773 64.569 8.584 1.00 27.21 175 VAL C C 1
ATOM 3213 O O . VAL C 3 175 ? -45.677 64.999 9.296 1.00 27.67 175 VAL C O 1
ATOM 3217 N N . ALA C 3 176 ? -44.794 64.655 7.256 1.00 27.76 176 ALA C N 1
ATOM 3218 C CA . ALA C 3 176 ? -45.875 65.344 6.546 1.00 28.31 176 ALA C CA 1
ATOM 3219 C C . ALA C 3 176 ? -47.254 64.699 6.744 1.00 28.83 176 ALA C C 1
ATOM 3220 O O . ALA C 3 176 ? -48.253 65.407 6.871 1.00 29.03 176 ALA C O 1
ATOM 3222 N N . LEU C 3 177 ? -47.299 63.368 6.778 1.00 29.44 177 LEU C N 1
ATOM 3223 C CA . LEU C 3 177 ? -48.556 62.632 6.936 1.00 30.29 177 LEU C CA 1
ATOM 3224 C C . LEU C 3 177 ? -49.158 62.731 8.337 1.00 30.89 177 LEU C C 1
ATOM 3225 O O . LEU C 3 177 ? -50.360 62.548 8.504 1.00 31.51 177 LEU C O 1
ATOM 3230 N N . ASN C 3 178 ? -48.322 63.023 9.330 1.00 31.56 178 ASN C N 1
ATOM 3231 C CA . ASN C 3 178 ? -48.726 63.016 10.732 1.00 32.03 178 ASN C CA 1
ATOM 3232 C C . ASN C 3 178 ? -48.798 64.391 11.386 1.00 32.11 178 ASN C C 1
ATOM 3233 O O . ASN C 3 178 ? -49.478 64.545 12.410 1.00 32.52 178 ASN C O 1
ATOM 3238 N N . CYS C 3 179 ? -48.098 65.373 10.813 1.00 31.83 179 CYS C N 1
ATOM 3239 C CA . CYS C 3 179 ? -48.023 66.716 11.387 1.00 31.93 179 CYS C CA 1
ATOM 3240 C C . CYS C 3 179 ? -48.629 67.814 10.512 1.00 32.02 179 CYS C C 1
ATOM 3241 O O . CYS C 3 179 ? -47.974 68.333 9.608 1.00 31.88 179 CYS C O 1
ATOM 3244 N N . ARG C 3 180 ? -49.865 68.197 10.819 1.00 32.27 180 ARG C N 1
ATOM 3245 C CA . ARG C 3 180 ? -50.531 69.312 10.132 1.00 32.49 180 ARG C CA 1
ATOM 3246 C C . ARG C 3 180 ? -49.787 70.636 10.319 1.00 32.09 180 ARG C C 1
ATOM 3247 O O . ARG C 3 180 ? -49.949 71.569 9.525 1.00 31.89 180 ARG C O 1
ATOM 3249 N N . GLU C 3 181 ? -48.955 70.695 11.355 1.00 31.85 181 GLU C N 1
ATOM 3250 C CA . GLU C 3 181 ? -48.102 71.860 11.637 1.00 31.91 181 GLU C CA 1
ATOM 3251 C C . GLU C 3 181 ? -47.237 72.307 10.452 1.00 31.40 181 GLU C C 1
ATOM 3252 O O . GLU C 3 181 ? -46.850 73.478 10.379 1.00 31.58 181 GLU C O 1
ATOM 3258 N N . THR C 3 182 ? -46.917 71.389 9.536 1.00 30.69 182 THR C N 1
ATOM 3259 C CA . THR C 3 182 ? -46.137 71.759 8.347 1.00 30.75 182 THR C CA 1
ATOM 3260 C C . THR C 3 182 ? -46.783 72.896 7.554 1.00 30.86 182 THR C C 1
ATOM 3261 O O . THR C 3 182 ? -46.077 73.699 6.939 1.00 30.69 182 THR C O 1
ATOM 3265 N N . HIS C 3 183 ? -48.117 72.968 7.583 1.00 30.98 183 HIS C N 1
ATOM 3266 C CA . HIS C 3 183 ? -48.853 74.031 6.894 1.00 31.45 183 HIS C CA 1
ATOM 3267 C C . HIS C 3 183 ? -48.514 75.424 7.410 1.00 31.72 183 HIS C C 1
ATOM 3268 O O . HIS C 3 183 ? -48.685 76.397 6.684 1.00 32.11 183 HIS C O 1
ATOM 3275 N N . PHE C 3 184 ? -48.008 75.510 8.640 1.00 31.97 184 PHE C N 1
ATOM 3276 C CA . PHE C 3 184 ? -47.643 76.787 9.248 1.00 32.53 184 PHE C CA 1
ATOM 3277 C C . PHE C 3 184 ? -46.203 77.204 9.006 1.00 32.19 184 PHE C C 1
ATOM 3278 O O . PHE C 3 184 ? -45.736 78.186 9.588 1.00 31.80 184 PHE C O 1
ATOM 3286 N N . LEU C 3 185 ? -45.500 76.457 8.157 1.00 31.94 185 LEU C N 1
ATOM 3287 C CA . LEU C 3 185 ? -44.149 76.820 7.742 1.00 31.78 185 LEU C CA 1
ATOM 3288 C C . LEU C 3 185 ? -44.217 77.777 6.545 1.00 32.26 185 LEU C C 1
ATOM 3289 O O . LEU C 3 185 ? -43.913 77.400 5.410 1.00 32.06 185 LEU C O 1
ATOM 3294 N N . LYS C 3 186 ? -44.607 79.024 6.818 1.00 32.76 186 LYS C N 1
ATOM 3295 C CA . LYS C 3 186 ? -44.954 79.986 5.767 1.00 33.54 186 LYS C 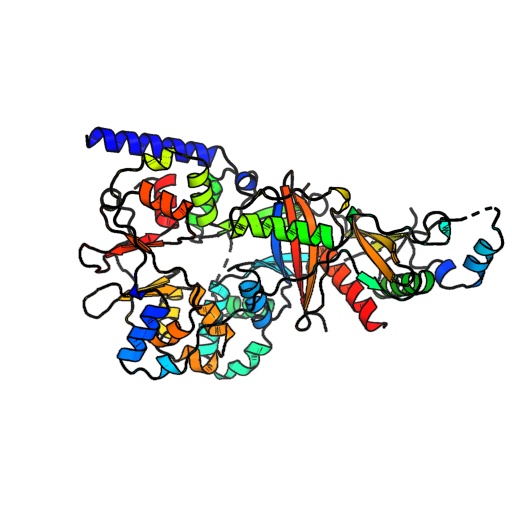CA 1
ATOM 3296 C C . LYS C 3 186 ? -43.851 80.981 5.408 1.00 33.20 186 LYS C C 1
ATOM 3297 O O . LYS C 3 186 ? -44.062 81.849 4.568 1.00 33.54 186 LYS C O 1
ATOM 3303 N N . ILE C 3 187 ? -42.686 80.868 6.039 1.00 32.77 187 ILE C N 1
ATOM 3304 C CA . ILE C 3 187 ? -41.554 81.732 5.698 1.00 32.33 187 ILE C CA 1
ATOM 3305 C C . ILE C 3 187 ? -40.957 81.305 4.351 1.00 32.42 187 ILE C C 1
ATOM 3306 O O . ILE C 3 187 ? -40.658 80.122 4.160 1.00 32.07 187 ILE C O 1
ATOM 3311 N N . PRO C 3 188 ? -40.780 82.267 3.417 1.00 32.37 188 PRO C N 1
ATOM 3312 C CA . PRO C 3 188 ? -40.143 81.954 2.131 1.00 32.43 188 PRO C CA 1
ATOM 3313 C C . PRO C 3 188 ? -38.778 81.306 2.352 1.00 32.34 188 PRO C C 1
ATOM 3314 O O . PRO C 3 188 ? -38.022 81.761 3.212 1.00 32.65 188 PRO C O 1
ATOM 3318 N N . ILE C 3 189 ? -38.471 80.247 1.601 1.00 32.48 189 ILE C N 1
ATOM 3319 C CA . ILE C 3 189 ? -37.205 79.511 1.794 1.00 32.59 189 ILE C CA 1
ATOM 3320 C C . ILE C 3 189 ? -35.958 80.372 1.580 1.00 33.17 189 ILE C C 1
ATOM 3321 O O . ILE C 3 189 ? -34.931 80.151 2.233 1.00 32.83 189 ILE C O 1
ATOM 3326 N N . GLY C 3 190 ? -36.064 81.359 0.686 1.00 33.79 190 GLY C N 1
ATOM 3327 C CA . GLY C 3 190 ? -35.003 82.352 0.477 1.00 34.80 190 GLY C CA 1
ATOM 3328 C C . GLY C 3 190 ? -34.666 83.194 1.704 1.00 35.51 190 GLY C C 1
ATOM 3329 O O . GLY C 3 190 ? -33.599 83.800 1.765 1.00 35.74 190 GLY C O 1
ATOM 3330 N N . ASP C 3 191 ? -35.570 83.236 2.683 1.00 36.27 191 ASP C N 1
ATOM 3331 C CA . ASP C 3 191 ? -35.320 83.938 3.948 1.00 36.86 191 ASP C CA 1
ATOM 3332 C C . ASP C 3 191 ? -34.725 83.015 5.021 1.00 36.87 191 ASP C C 1
ATOM 3333 O O . ASP C 3 191 ? -34.478 83.440 6.156 1.00 36.96 191 ASP C O 1
ATOM 3338 N N . LEU C 3 192 ? -34.502 81.752 4.668 1.00 36.73 192 LEU C N 1
ATOM 3339 C CA . LEU C 3 192 ? -34.109 80.751 5.655 1.00 36.34 192 LEU C CA 1
ATOM 3340 C C . LEU C 3 192 ? -32.639 80.360 5.584 1.00 36.65 192 LEU C C 1
ATOM 3341 O O . LEU C 3 192 ? -32.127 79.706 6.499 1.00 36.51 192 LEU C O 1
ATOM 3346 N N . ASN C 3 193 ? -31.960 80.769 4.511 1.00 36.80 193 ASN C N 1
ATOM 3347 C CA . ASN C 3 193 ? -30.570 80.379 4.282 1.00 37.16 193 ASN C CA 1
ATOM 3348 C C . ASN C 3 193 ? -30.409 78.855 4.353 1.00 37.10 193 ASN C C 1
ATOM 3349 O O . ASN C 3 193 ? -29.587 78.330 5.107 1.00 37.29 193 ASN C O 1
ATOM 3354 N N . ILE C 3 194 ? -31.225 78.147 3.577 1.00 36.76 194 ILE C N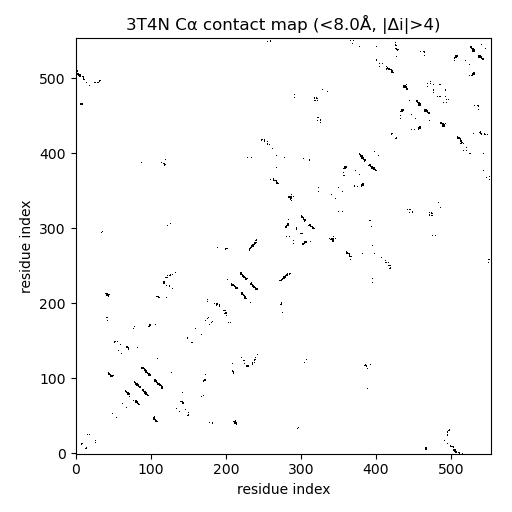 1
ATOM 3355 C CA . ILE C 3 194 ? -31.130 76.691 3.507 1.00 36.58 194 ILE C CA 1
ATOM 3356 C C . ILE C 3 194 ? -30.893 76.184 2.085 1.00 36.50 194 ILE C C 1
ATOM 3357 O O . ILE C 3 194 ? -30.557 75.025 1.887 1.00 35.93 194 ILE C O 1
ATOM 3362 N N . ILE C 3 195 ? -31.061 77.068 1.108 1.00 37.00 195 ILE C N 1
ATOM 3363 C CA . ILE C 3 195 ? -30.764 76.751 -0.285 1.00 37.97 195 ILE C CA 1
ATOM 3364 C C . ILE C 3 195 ? -29.250 76.722 -0.490 1.00 38.86 195 ILE C C 1
ATOM 3365 O O . ILE C 3 195 ? -28.532 77.621 -0.045 1.00 38.36 195 ILE C O 1
ATOM 3370 N N . THR C 3 196 ? -28.761 75.685 -1.157 1.00 40.27 196 THR C N 1
ATOM 3371 C CA . THR C 3 196 ? -27.371 75.705 -1.575 1.00 41.95 196 THR C CA 1
ATOM 3372 C C . THR C 3 196 ? -27.307 76.398 -2.930 1.00 42.61 196 THR C C 1
ATOM 3373 O O . THR C 3 196 ? -27.917 75.945 -3.899 1.00 42.75 196 THR C O 1
ATOM 3377 N N . GLN C 3 197 ? -26.594 77.522 -2.961 1.00 43.82 197 GLN C N 1
ATOM 3378 C CA . GLN C 3 197 ? -26.503 78.393 -4.133 1.00 44.90 197 GLN C CA 1
ATOM 3379 C C . GLN C 3 197 ? -25.080 78.462 -4.667 1.00 45.28 197 GLN C C 1
ATOM 3380 O O . GLN C 3 197 ? -24.866 78.737 -5.849 1.00 45.50 197 GLN C O 1
ATOM 3386 N N . ASP C 3 198 ? -24.113 78.238 -3.782 1.00 45.65 198 ASP C N 1
ATOM 3387 C CA . ASP C 3 198 ? -22.706 78.408 -4.116 1.00 46.07 198 ASP C CA 1
ATOM 3388 C C . ASP C 3 198 ? -22.103 77.147 -4.706 1.00 45.92 198 ASP C C 1
ATOM 3389 O O . ASP C 3 198 ? -22.459 76.033 -4.316 1.00 46.15 198 ASP C O 1
ATOM 3394 N N . ASN C 3 199 ? -21.183 77.346 -5.648 1.00 45.61 199 ASN C N 1
ATOM 3395 C CA . ASN C 3 199 ? -20.448 76.259 -6.298 1.00 45.18 199 ASN C CA 1
ATOM 3396 C C . ASN C 3 199 ? -21.344 75.125 -6.796 1.00 44.22 199 ASN C C 1
ATOM 3397 O O . ASN C 3 199 ? -21.106 73.945 -6.518 1.00 44.07 199 ASN C O 1
ATOM 3402 N N . MET C 3 200 ? -22.386 75.504 -7.530 1.00 43.15 200 MET C N 1
ATOM 3403 C CA . MET C 3 200 ? -23.276 74.538 -8.153 1.00 42.04 200 MET C CA 1
ATOM 3404 C C . MET C 3 200 ? -22.489 73.764 -9.201 1.00 40.80 200 MET C C 1
ATOM 3405 O O . MET C 3 200 ? -21.823 74.355 -10.051 1.00 40.82 200 MET C O 1
ATOM 3410 N N . LYS C 3 201 ? -22.537 72.442 -9.118 1.00 39.04 201 LYS C N 1
ATOM 3411 C CA . LYS C 3 201 ? -22.036 71.616 -10.200 1.00 37.79 201 LYS C CA 1
ATOM 3412 C C . LYS C 3 201 ? -23.143 71.551 -11.246 1.00 36.63 201 LYS C C 1
ATOM 3413 O O . LYS C 3 201 ? -24.261 71.145 -10.928 1.00 36.72 201 LYS C O 1
ATOM 3415 N N . SER C 3 202 ? -22.851 71.995 -12.469 1.00 34.77 202 SER C N 1
ATOM 3416 C CA . SER C 3 202 ? -23.831 71.933 -13.563 1.00 33.41 202 SER C CA 1
ATOM 3417 C C . SER C 3 202 ? -23.210 71.503 -14.896 1.00 32.48 202 SER C C 1
ATOM 3418 O O . SER C 3 202 ? -21.990 71.456 -15.029 1.00 32.11 202 SER C O 1
ATOM 3421 N N . CYS C 3 203 ? -24.049 71.180 -15.878 1.00 31.23 203 CYS C N 1
ATOM 3422 C CA . CYS C 3 203 ? -23.548 70.825 -17.206 1.00 30.65 203 CYS C CA 1
ATOM 3423 C C . CYS C 3 203 ? -24.468 71.334 -18.313 1.00 29.94 203 CYS C C 1
ATOM 3424 O O . CYS C 3 203 ? -25.472 71.984 -18.041 1.00 29.43 203 CYS C O 1
ATOM 3427 N N . GLN C 3 204 ? -24.094 71.054 -19.559 1.00 29.48 204 GLN C N 1
ATOM 3428 C CA . GLN C 3 204 ? -24.931 71.357 -20.718 1.00 29.06 204 GLN C CA 1
ATOM 3429 C C . GLN C 3 204 ? -25.289 70.060 -21.436 1.00 27.98 204 GLN C C 1
ATOM 3430 O O . GLN C 3 204 ? -24.727 69.010 -21.123 1.00 27.07 204 GLN C O 1
ATOM 3436 N N . MET C 3 205 ? -26.253 70.119 -22.357 1.00 27.38 205 MET C N 1
ATOM 3437 C CA . MET C 3 205 ? -26.720 68.922 -23.069 1.00 26.91 205 MET C CA 1
ATOM 3438 C C . MET C 3 205 ? -25.608 68.253 -23.879 1.00 26.99 205 MET C C 1
ATOM 3439 O O . MET C 3 205 ? -25.646 67.043 -24.123 1.00 27.04 205 MET C O 1
ATOM 3444 N N . THR C 3 206 ? -24.619 69.050 -24.283 1.00 26.67 206 THR C N 1
ATOM 3445 C CA . THR C 3 206 ? -23.500 68.568 -25.090 1.00 26.81 206 THR C CA 1
ATOM 3446 C C . THR C 3 206 ? -22.351 67.978 -24.261 1.00 26.58 206 THR C C 1
ATOM 3447 O O . THR C 3 206 ? -21.413 67.397 -24.824 1.00 27.02 206 THR C O 1
ATOM 3451 N N . THR C 3 207 ? -22.414 68.120 -22.938 1.00 25.83 207 THR C N 1
ATOM 3452 C CA . THR C 3 207 ? -21.428 67.489 -22.061 1.00 25.35 207 THR C CA 1
ATOM 3453 C C . THR C 3 207 ? -21.501 65.968 -22.185 1.00 25.50 207 THR C C 1
ATOM 3454 O O . THR C 3 207 ? -22.571 65.393 -22.055 1.00 25.55 207 THR C O 1
ATOM 3458 N N . PRO C 3 208 ? -20.353 65.308 -22.442 1.00 25.66 208 PRO C N 1
ATOM 3459 C CA . PRO C 3 208 ? -20.367 63.852 -22.446 1.00 25.69 208 PRO C CA 1
ATOM 3460 C C . PRO C 3 208 ? -20.926 63.317 -21.121 1.00 25.63 208 PRO C C 1
ATOM 3461 O O . PRO C 3 208 ? -20.616 63.859 -20.062 1.00 26.05 208 PRO C O 1
ATOM 3465 N N . VAL C 3 209 ? -21.739 62.268 -21.183 1.00 25.75 209 VAL C N 1
ATOM 3466 C CA . VAL C 3 209 ? -22.385 61.729 -19.982 1.00 25.71 209 VAL C CA 1
ATOM 3467 C C . VAL C 3 209 ? -21.367 61.183 -18.966 1.00 25.88 209 VAL C C 1
ATOM 3468 O O . VAL C 3 209 ? -21.587 61.271 -17.759 1.00 25.67 209 VAL C O 1
ATOM 3472 N N . ILE C 3 210 ? -20.254 60.648 -19.458 1.00 26.17 210 ILE C N 1
ATOM 3473 C CA . ILE C 3 210 ? -19.176 60.186 -18.582 1.00 26.58 210 ILE C CA 1
ATOM 3474 C C . ILE C 3 210 ? -18.625 61.301 -17.698 1.00 26.87 210 ILE C C 1
ATOM 3475 O O . ILE C 3 210 ? -18.312 61.080 -16.527 1.00 26.67 210 ILE C O 1
ATOM 3480 N N . ASP C 3 211 ? -18.536 62.503 -18.256 1.00 27.40 211 ASP C N 1
ATOM 3481 C CA . ASP C 3 211 ? -18.128 63.664 -17.486 1.00 28.35 211 ASP C CA 1
ATOM 3482 C C . ASP C 3 211 ? -19.155 64.064 -16.439 1.00 28.29 211 ASP C C 1
ATOM 3483 O O . ASP C 3 211 ? -18.791 64.501 -15.347 1.00 28.56 211 ASP C O 1
ATOM 3488 N N . VAL C 3 212 ? -20.434 63.893 -16.763 1.00 28.57 212 VAL C N 1
ATOM 3489 C CA . VAL C 3 212 ? -21.504 64.157 -15.808 1.00 28.91 212 VAL C CA 1
ATOM 3490 C C . VAL C 3 212 ? -21.427 63.137 -14.679 1.00 29.06 212 VAL C C 1
ATOM 3491 O O . VAL C 3 212 ? -21.538 63.492 -13.517 1.00 28.85 212 VAL C O 1
ATOM 3495 N N . ILE C 3 213 ? -21.193 61.881 -15.040 1.00 29.88 213 ILE C N 1
ATOM 3496 C CA . ILE C 3 213 ? -21.028 60.801 -14.076 1.00 31.07 213 ILE C CA 1
ATOM 3497 C C . ILE C 3 213 ? -19.826 61.055 -13.138 1.00 32.30 213 ILE C C 1
ATOM 3498 O O . ILE C 3 213 ? -19.900 60.773 -11.932 1.00 32.53 213 ILE C O 1
ATOM 3503 N N . GLN C 3 214 ? -18.748 61.618 -13.685 1.00 33.10 214 GLN C N 1
ATOM 3504 C CA . GLN C 3 214 ? -17.604 62.056 -12.885 1.00 34.39 214 GLN C CA 1
ATOM 3505 C C . GLN C 3 214 ? -17.997 63.138 -11.883 1.00 34.76 214 GLN C C 1
ATOM 3506 O O . GLN C 3 214 ? -17.574 63.088 -10.730 1.00 34.63 214 GLN C O 1
ATOM 3512 N N . MET C 3 215 ? -18.802 64.106 -12.324 1.00 35.52 215 MET C N 1
ATOM 3513 C CA . MET C 3 215 ? -19.257 65.190 -11.451 1.00 36.38 215 MET C CA 1
ATOM 3514 C C . MET C 3 215 ? -20.036 64.655 -10.264 1.00 36.75 215 MET C C 1
ATOM 3515 O O . MET C 3 215 ? -19.933 65.196 -9.167 1.00 36.83 215 MET C O 1
ATOM 3520 N N . LEU C 3 216 ? -20.813 63.595 -10.493 1.00 37.58 216 LEU C N 1
ATOM 3521 C CA . LEU C 3 216 ? -21.578 62.945 -9.435 1.00 38.23 216 LEU C CA 1
ATOM 3522 C C . LEU C 3 216 ? -20.652 62.435 -8.340 1.00 39.55 216 LEU C C 1
ATOM 3523 O O . LEU C 3 216 ? -20.886 62.703 -7.157 1.00 39.60 216 LEU C O 1
ATOM 3528 N N . THR C 3 217 ? -19.601 61.716 -8.744 1.00 40.83 217 THR C N 1
ATOM 3529 C CA . THR C 3 217 ? -18.613 61.171 -7.812 1.00 42.31 217 THR C CA 1
ATOM 3530 C C . THR C 3 217 ? -17.731 62.262 -7.191 1.00 42.94 217 THR C C 1
ATOM 3531 O O . THR C 3 217 ? -17.617 62.337 -5.970 1.00 43.41 217 THR C O 1
ATOM 3535 N N . GLN C 3 218 ? -17.129 63.109 -8.028 1.00 43.59 218 GLN C N 1
ATOM 3536 C CA . GLN C 3 218 ? -16.262 64.200 -7.559 1.00 44.16 218 GLN C CA 1
ATOM 3537 C C . GLN C 3 218 ? -16.982 65.169 -6.621 1.00 44.19 218 GLN C C 1
ATOM 3538 O O . GLN C 3 218 ? -16.454 65.522 -5.560 1.00 44.56 218 GLN C O 1
ATOM 3544 N N . GLY C 3 219 ? -18.180 65.604 -7.012 1.00 43.79 219 GLY C N 1
ATOM 3545 C CA . GLY C 3 219 ? -18.955 66.536 -6.197 1.00 42.88 219 GLY C CA 1
ATOM 3546 C C . GLY C 3 219 ? -19.635 65.862 -5.021 1.00 42.57 219 GLY C C 1
ATOM 3547 O O . GLY C 3 219 ? -20.017 66.526 -4.049 1.00 42.65 219 GLY C O 1
ATOM 3548 N N . ARG C 3 220 ? -19.773 64.539 -5.109 1.00 41.84 220 ARG C N 1
ATOM 3549 C CA . ARG C 3 220 ? -20.594 63.754 -4.183 1.00 41.16 220 ARG C CA 1
ATOM 3550 C C . ARG C 3 220 ? -22.027 64.305 -4.090 1.00 39.80 220 ARG C C 1
ATOM 3551 O O . ARG C 3 220 ? -22.516 64.666 -3.016 1.00 40.04 220 ARG C O 1
ATOM 3559 N N . VAL C 3 221 ? -22.680 64.386 -5.243 1.00 37.84 221 VAL C N 1
ATOM 3560 C CA . VAL C 3 221 ? -24.085 64.763 -5.318 1.00 36.05 221 VAL C CA 1
ATOM 3561 C C . VAL C 3 221 ? -24.888 63.680 -6.032 1.00 34.76 221 VAL C C 1
ATOM 3562 O O . VAL C 3 221 ? -24.327 62.832 -6.730 1.00 34.54 221 VAL C O 1
ATOM 3566 N N . SER C 3 222 ? -26.201 63.717 -5.835 1.00 33.20 222 SER C N 1
ATOM 3567 C CA . SER C 3 222 ? -27.112 62.747 -6.417 1.00 32.11 222 SER C CA 1
ATOM 3568 C C . SER C 3 222 ? -27.564 63.148 -7.814 1.00 30.83 222 SER C C 1
ATOM 3569 O O . SER C 3 222 ? -28.118 62.331 -8.541 1.00 31.02 222 SER C O 1
ATOM 3572 N N . SER C 3 223 ? -27.345 64.404 -8.183 1.00 29.52 223 SER C N 1
ATOM 3573 C CA . SER C 3 223 ? -27.810 64.896 -9.470 1.00 28.53 223 SER C CA 1
ATOM 3574 C C . SER C 3 223 ? -27.033 66.120 -9.931 1.00 28.11 223 SER C C 1
ATOM 3575 O O . SER C 3 223 ? -26.484 66.875 -9.112 1.00 28.02 223 SER C O 1
ATOM 3578 N N . VAL C 3 224 ? -27.015 66.307 -11.248 1.00 27.33 224 VAL C N 1
ATOM 3579 C CA . VAL C 3 224 ? -26.350 67.423 -11.898 1.00 26.81 224 VAL C CA 1
ATOM 3580 C C . VAL C 3 224 ? -27.372 68.137 -12.790 1.00 26.92 224 VAL C C 1
ATOM 3581 O O . VAL C 3 224 ? -27.886 67.548 -13.745 1.00 26.75 224 VAL C O 1
ATOM 3585 N N . PRO C 3 225 ? -27.686 69.402 -12.467 1.00 26.81 225 PRO C N 1
ATOM 3586 C CA . PRO C 3 225 ? -28.604 70.183 -13.292 1.00 27.12 225 PRO C CA 1
ATOM 3587 C C . PRO C 3 225 ? -28.014 70.495 -14.662 1.00 27.63 225 PRO C C 1
ATOM 3588 O O . PRO C 3 225 ? -26.828 70.824 -14.770 1.00 27.69 225 PRO C O 1
ATOM 3592 N N . ILE C 3 226 ? -28.846 70.389 -15.690 1.00 27.96 226 ILE C N 1
ATOM 3593 C CA . ILE C 3 226 ? -28.447 70.711 -17.053 1.00 28.14 226 ILE C CA 1
ATOM 3594 C C . ILE C 3 226 ? -29.029 72.064 -17.421 1.00 28.60 226 ILE C C 1
ATOM 3595 O O . ILE C 3 226 ? -30.251 72.251 -17.392 1.00 28.52 226 ILE C O 1
ATOM 3600 N N . ILE C 3 227 ? -28.143 73.003 -17.740 1.00 29.00 227 ILE C N 1
ATOM 3601 C CA . ILE C 3 227 ? -28.524 74.353 -18.136 1.00 30.10 227 ILE C CA 1
ATOM 3602 C C . ILE C 3 227 ? -28.124 74.618 -19.586 1.00 31.08 227 ILE C C 1
ATOM 3603 O O . ILE C 3 227 ? -27.337 73.862 -20.165 1.00 31.39 227 ILE C O 1
ATOM 3608 N N . ASP C 3 228 ? -28.682 75.671 -20.179 1.00 32.09 228 ASP C N 1
ATOM 3609 C CA . ASP C 3 228 ? -28.234 76.104 -21.497 1.00 33.29 228 ASP C CA 1
ATOM 3610 C C . ASP C 3 228 ? -27.207 77.217 -21.329 1.00 33.94 228 ASP C C 1
ATOM 3611 O O . ASP C 3 228 ? -26.879 77.593 -20.201 1.00 34.33 228 ASP C O 1
ATOM 3616 N N . GLU C 3 229 ? -26.728 77.754 -22.448 1.00 34.97 229 GLU C N 1
ATOM 3617 C CA . GLU C 3 229 ? -25.689 78.789 -22.460 1.00 35.59 229 GLU C CA 1
ATOM 3618 C C . GLU C 3 229 ? -26.069 80.042 -21.673 1.00 35.98 229 GLU C C 1
ATOM 3619 O O . GLU C 3 229 ? -25.194 80.776 -21.203 1.00 36.46 229 GLU C O 1
ATOM 3621 N N . ASN C 3 230 ? -27.370 80.280 -21.520 1.00 36.04 230 ASN C N 1
ATOM 3622 C CA . ASN C 3 230 ? -27.848 81.461 -20.804 1.00 36.24 230 ASN C CA 1
ATOM 3623 C C . ASN C 3 230 ? -28.206 81.204 -19.332 1.00 35.90 230 ASN C C 1
ATOM 3624 O O . ASN C 3 230 ? -28.704 82.095 -18.637 1.00 36.10 230 ASN C O 1
ATOM 3629 N N . GLY C 3 231 ? -27.935 79.988 -18.861 1.00 35.26 231 GLY C N 1
ATOM 3630 C CA . GLY C 3 231 ? -28.175 79.633 -17.463 1.00 34.28 231 GLY C CA 1
ATOM 3631 C C . GLY C 3 231 ? -29.582 79.156 -17.151 1.00 33.56 231 GLY C C 1
ATOM 3632 O O . GLY C 3 231 ? -29.932 79.001 -15.982 1.00 33.96 231 GLY C O 1
ATOM 3633 N N . TYR C 3 232 ? -30.395 78.931 -18.183 1.00 32.78 232 TYR C N 1
ATOM 3634 C CA . TYR C 3 232 ? -31.760 78.422 -17.995 1.00 31.94 232 TYR C CA 1
ATOM 3635 C C . TYR C 3 232 ? -31.750 76.926 -17.707 1.00 30.82 232 TYR C C 1
ATOM 3636 O O . TYR C 3 232 ? -31.068 76.159 -18.394 1.00 30.51 232 TYR C O 1
ATOM 3645 N N . LEU C 3 233 ? -32.489 76.523 -16.678 1.00 29.37 233 LEU C N 1
ATOM 3646 C CA . LEU C 3 233 ? -32.587 75.117 -16.315 1.00 28.48 233 LEU C CA 1
ATOM 3647 C C . LEU C 3 233 ? -33.468 74.387 -17.315 1.00 28.00 233 LEU C C 1
ATOM 3648 O O . LEU C 3 233 ? -34.572 74.837 -17.632 1.00 28.09 233 LEU C O 1
ATOM 3653 N N . ILE C 3 234 ? -32.961 73.261 -17.805 1.00 27.32 234 ILE C N 1
ATOM 3654 C CA . ILE C 3 234 ? -33.557 72.545 -18.921 1.00 27.03 234 ILE C CA 1
ATOM 3655 C C . ILE C 3 234 ? -33.928 71.134 -18.485 1.00 26.49 234 ILE C C 1
ATOM 3656 O O . ILE C 3 234 ? -34.999 70.628 -18.825 1.00 26.52 234 ILE C O 1
ATOM 3661 N N . ASN C 3 235 ? -33.033 70.507 -17.726 1.00 25.96 235 ASN C N 1
ATOM 3662 C CA . ASN C 3 235 ? -33.192 69.132 -17.273 1.00 25.28 235 ASN C CA 1
ATOM 3663 C C . ASN C 3 235 ? -32.196 68.859 -16.154 1.00 25.42 235 ASN C C 1
ATOM 3664 O O . ASN C 3 235 ? -31.510 69.774 -15.693 1.00 24.81 235 ASN C O 1
ATOM 3669 N N . VAL C 3 236 ? -32.132 67.601 -15.718 1.00 25.44 236 VAL C N 1
ATOM 3670 C CA . VAL C 3 236 ? -31.199 67.162 -14.691 1.00 25.70 236 VAL C CA 1
ATOM 3671 C C . VAL C 3 236 ? -30.742 65.759 -15.047 1.00 25.83 236 VAL C C 1
ATOM 3672 O O . VAL C 3 236 ? -31.498 64.992 -15.638 1.00 25.86 236 VAL C O 1
ATOM 3676 N N . TYR C 3 237 ? -29.500 65.427 -14.708 1.00 26.04 237 TYR C N 1
ATOM 3677 C CA . TYR C 3 237 ? -29.041 64.050 -14.797 1.00 26.40 237 TYR C CA 1
ATOM 3678 C C . TYR C 3 237 ? -28.828 63.522 -13.386 1.00 27.30 237 TYR C C 1
ATOM 3679 O O . TYR C 3 237 ? -28.127 64.138 -12.583 1.00 27.61 237 TYR C O 1
ATOM 3688 N N . GLU C 3 238 ? -29.451 62.390 -13.082 1.00 28.40 238 GLU C N 1
ATOM 3689 C CA . GLU C 3 238 ? -29.452 61.844 -11.723 1.00 29.68 238 GLU C CA 1
ATOM 3690 C C . GLU C 3 238 ? -28.616 60.582 -11.650 1.00 29.73 238 GLU C C 1
ATOM 3691 O O . GLU C 3 238 ? -28.516 59.848 -12.631 1.00 29.69 238 GLU C O 1
ATOM 3697 N N . ALA C 3 239 ? -28.041 60.326 -10.479 1.00 30.19 239 ALA C N 1
ATOM 3698 C CA . ALA C 3 239 ? -27.395 59.044 -10.188 1.00 31.29 239 ALA C CA 1
ATOM 3699 C C . ALA C 3 239 ? -28.255 57.866 -10.642 1.00 31.79 239 ALA C C 1
ATOM 3700 O O . ALA C 3 239 ? -27.755 56.943 -11.285 1.00 31.99 239 ALA C O 1
ATOM 3702 N N . TYR C 3 240 ? -29.547 57.908 -10.315 1.00 32.69 240 TYR C N 1
ATOM 3703 C CA . TYR C 3 240 ? -30.495 56.882 -10.763 1.00 33.82 240 TYR C CA 1
ATOM 3704 C C . TYR C 3 240 ? -30.468 56.614 -12.276 1.00 33.72 240 TYR C C 1
ATOM 3705 O O . TYR C 3 240 ? -30.654 55.477 -12.694 1.00 33.47 240 TYR C O 1
ATOM 3714 N N . ASP C 3 241 ? -30.241 57.650 -13.085 1.00 33.96 241 ASP C N 1
ATOM 3715 C CA . ASP C 3 241 ? -30.206 57.491 -14.544 1.00 34.47 241 ASP C CA 1
ATOM 3716 C C . ASP C 3 241 ? -29.134 56.506 -15.019 1.00 35.30 241 ASP C C 1
ATOM 3717 O O . ASP C 3 241 ? -29.278 55.893 -16.080 1.00 35.50 241 ASP C O 1
ATOM 3722 N N . VAL C 3 242 ? -28.075 56.345 -14.223 1.00 36.21 242 VAL C N 1
ATOM 3723 C CA . VAL C 3 242 ? -26.983 55.430 -14.557 1.00 37.34 242 VAL C CA 1
ATOM 3724 C C . VAL C 3 242 ? -27.441 53.966 -14.604 1.00 38.20 242 VAL C C 1
ATOM 3725 O O . VAL C 3 242 ? -26.842 53.152 -15.299 1.00 38.15 242 VAL C O 1
ATOM 3729 N N . LEU C 3 243 ? -28.514 53.646 -13.883 1.00 39.41 243 LEU C N 1
ATOM 3730 C CA . LEU C 3 243 ? -29.060 52.288 -13.867 1.00 40.88 243 LEU C CA 1
ATOM 3731 C C . LEU C 3 243 ? -29.649 51.898 -15.224 1.00 41.83 243 LEU C C 1
ATOM 3732 O O . LEU C 3 243 ? -29.383 50.811 -15.728 1.00 42.00 243 LEU C O 1
ATOM 3737 N N . GLY C 3 244 ? -30.435 52.793 -15.812 1.00 43.02 244 GLY C N 1
ATOM 3738 C CA . GLY C 3 244 ? -30.937 52.608 -17.172 1.00 44.81 244 GLY C CA 1
ATOM 3739 C C . GLY C 3 244 ? -29.842 52.614 -18.226 1.00 46.18 244 GLY C C 1
ATOM 3740 O O . GLY C 3 244 ? -29.993 52.014 -19.294 1.00 46.35 244 GLY C O 1
ATOM 3741 N N . LEU C 3 245 ? -28.732 53.285 -17.923 1.00 47.28 245 LEU C N 1
ATOM 3742 C CA . LEU C 3 245 ? -27.605 53.371 -18.839 1.00 48.37 245 LEU C CA 1
ATOM 3743 C C . LEU C 3 245 ? -26.898 52.029 -18.944 1.00 49.22 245 LEU C C 1
ATOM 3744 O O . LEU C 3 245 ? -26.497 51.620 -20.030 1.00 49.38 245 LEU C O 1
ATOM 3749 N N . ILE C 3 246 ? -26.754 51.347 -17.811 1.00 50.32 246 ILE C N 1
ATOM 3750 C CA . ILE C 3 246 ? -26.114 50.035 -17.766 1.00 51.45 246 ILE C CA 1
ATOM 3751 C C . ILE C 3 246 ? -27.028 48.942 -18.318 1.00 52.39 246 ILE C C 1
ATOM 3752 O O . ILE C 3 246 ? -26.570 48.050 -19.036 1.00 52.75 246 ILE C O 1
ATOM 3757 N N . LYS C 3 247 ? -28.316 49.022 -17.987 1.00 53.36 247 LYS C N 1
ATOM 3758 C CA . LYS C 3 247 ? -29.275 47.965 -18.318 1.00 54.42 247 LYS C CA 1
ATOM 3759 C C . LYS C 3 247 ? -29.177 47.536 -19.776 1.00 54.88 247 LYS C C 1
ATOM 3760 O O . LYS C 3 247 ? -29.120 46.338 -20.065 1.00 55.20 247 LYS C O 1
ATOM 3766 N N . GLY C 3 248 ? -29.146 48.515 -20.679 1.00 55.24 248 GLY C N 1
ATOM 3767 C CA . GLY C 3 248 ? -29.049 48.257 -22.112 1.00 55.85 248 GLY C CA 1
ATOM 3768 C C . GLY C 3 248 ? -27.683 47.760 -22.548 1.00 56.21 248 GLY C C 1
ATOM 3769 O O . GLY C 3 248 ? -27.322 46.607 -22.286 1.00 56.30 248 GLY C O 1
ATOM 3770 N N . GLY C 3 249 ? -26.921 48.639 -23.203 1.00 56.39 249 GLY C N 1
ATOM 3771 C CA . GLY C 3 249 ? -25.625 48.280 -23.782 1.00 56.43 249 GLY C CA 1
ATOM 3772 C C . GLY C 3 249 ? -24.494 49.200 -23.359 1.00 56.72 249 GLY C C 1
ATOM 3773 O O . GLY C 3 249 ? -24.123 50.129 -24.084 1.00 56.53 249 GLY C O 1
ATOM 3774 N N . ILE C 3 250 ? -23.943 48.918 -22.179 1.00 56.77 250 ILE C N 1
ATOM 3775 C CA . ILE C 3 250 ? -22.811 49.664 -21.605 1.00 56.46 250 ILE C CA 1
ATOM 3776 C C . ILE C 3 250 ? -21.801 50.214 -22.620 1.00 55.98 250 ILE C C 1
ATOM 3777 O O . ILE C 3 250 ? -21.374 51.368 -22.506 1.00 56.10 250 ILE C O 1
ATOM 3782 N N . TYR C 3 251 ? -21.441 49.405 -23.615 1.00 55.14 251 TYR C N 1
ATOM 3783 C CA . TYR C 3 251 ? -20.397 49.779 -24.568 1.00 54.11 251 TYR C CA 1
ATOM 3784 C C . TYR C 3 251 ? -20.551 51.218 -25.077 1.00 53.25 251 TYR C C 1
ATOM 3785 O O . TYR C 3 251 ? -19.818 52.115 -24.643 1.00 53.43 251 TYR C O 1
ATOM 3787 N N . ASN C 3 252 ? -21.512 51.443 -25.969 1.00 51.81 252 ASN C N 1
ATOM 3788 C CA . ASN C 3 252 ? -21.608 52.732 -26.644 1.00 50.58 252 ASN C CA 1
ATOM 3789 C C . ASN C 3 252 ? -22.328 53.820 -25.858 1.00 49.23 252 ASN C C 1
ATOM 3790 O O . ASN C 3 252 ? -22.023 54.999 -26.029 1.00 49.22 252 ASN C O 1
ATOM 3795 N N . ASP C 3 253 ? -23.275 53.437 -25.005 1.00 47.45 253 ASP C N 1
ATOM 3796 C CA . ASP C 3 253 ? -24.027 54.425 -24.223 1.00 45.91 253 ASP C CA 1
ATOM 3797 C C . ASP C 3 253 ? -23.133 55.337 -23.365 1.00 44.36 253 ASP C C 1
ATOM 3798 O O . ASP C 3 253 ? -23.419 56.520 -23.204 1.00 43.95 253 ASP C O 1
ATOM 3803 N N . LEU C 3 254 ? -22.034 54.791 -22.856 1.00 42.74 254 LEU C N 1
ATOM 3804 C CA . LEU C 3 254 ? -21.098 55.566 -22.039 1.00 41.32 254 LEU C CA 1
ATOM 3805 C C . LEU C 3 254 ? -20.412 56.688 -22.821 1.00 40.17 254 LEU C C 1
ATOM 3806 O O . LEU C 3 254 ? -19.952 57.670 -22.234 1.00 40.08 254 LEU C O 1
ATOM 3811 N N . SER C 3 255 ? -20.365 56.551 -24.144 1.00 38.53 255 SER C N 1
ATOM 3812 C CA . SER C 3 255 ? -19.723 57.549 -24.990 1.00 36.91 255 SER C CA 1
ATOM 3813 C C . SER C 3 255 ? -20.664 58.668 -25.454 1.00 35.77 255 SER C C 1
ATOM 3814 O O . SER C 3 255 ? -20.222 59.608 -26.109 1.00 35.70 255 SER C O 1
ATOM 3817 N N . LEU C 3 256 ? -21.952 58.566 -25.130 1.00 34.07 256 LEU C N 1
ATOM 3818 C CA . LEU C 3 256 ? -22.929 59.552 -25.602 1.00 32.51 256 LEU C CA 1
ATOM 3819 C C . LEU C 3 256 ? -22.802 60.860 -24.839 1.00 31.00 256 LEU C C 1
ATOM 3820 O O . LEU C 3 256 ? -22.194 60.903 -23.777 1.00 30.89 256 LEU C O 1
ATOM 3825 N N . SER C 3 257 ? -23.376 61.920 -25.395 1.00 29.71 257 SER C N 1
ATOM 3826 C CA . SER C 3 257 ? -23.571 63.166 -24.668 1.00 29.21 257 SER C CA 1
ATOM 3827 C C . SER C 3 257 ? -24.717 62.982 -23.652 1.00 28.64 257 SER C C 1
ATOM 3828 O O . SER C 3 257 ? -25.487 62.026 -23.743 1.00 28.04 257 SER C O 1
ATOM 3831 N N . VAL C 3 258 ? -24.823 63.881 -22.682 1.00 28.21 258 VAL C N 1
ATOM 3832 C CA . VAL C 3 258 ? -25.881 63.750 -21.678 1.00 28.16 258 VAL C CA 1
ATOM 3833 C C . VAL C 3 258 ? -27.285 63.833 -22.335 1.00 28.11 258 VAL C C 1
ATOM 3834 O O . VAL C 3 258 ? -28.167 63.044 -22.013 1.00 27.69 258 VAL C O 1
ATOM 3838 N N . GLY C 3 259 ? -27.447 64.746 -23.291 1.00 28.26 259 GLY C N 1
ATOM 3839 C CA . GLY C 3 259 ? -28.670 64.872 -24.080 1.00 28.96 259 GLY C CA 1
ATOM 3840 C C . GLY C 3 259 ? -29.130 63.578 -24.724 1.00 29.61 259 GLY C C 1
ATOM 3841 O O . GLY C 3 259 ? -30.328 63.256 -24.703 1.00 29.97 259 GLY C O 1
ATOM 3842 N N . GLU C 3 260 ? -28.180 62.821 -25.270 1.00 29.71 260 GLU C N 1
ATOM 3843 C CA . GLU C 3 260 ? -28.478 61.543 -25.918 1.00 30.18 260 GLU C CA 1
ATOM 3844 C C . GLU C 3 260 ? -28.719 60.424 -24.915 1.00 29.91 260 GLU C C 1
ATOM 3845 O O . GLU C 3 260 ? -29.633 59.613 -25.092 1.00 29.51 260 GLU C O 1
ATOM 3851 N N . ALA C 3 261 ? -27.892 60.364 -23.873 1.00 29.57 261 ALA C N 1
ATOM 3852 C CA . ALA C 3 261 ? -28.046 59.347 -22.834 1.00 29.79 261 ALA C CA 1
ATOM 3853 C C . ALA C 3 261 ? -29.406 59.470 -22.134 1.00 29.88 261 ALA C C 1
ATOM 3854 O O . ALA C 3 261 ? -29.942 58.490 -21.641 1.00 29.99 261 ALA C O 1
ATOM 3856 N N . LEU C 3 262 ? -29.937 60.687 -22.091 1.00 30.11 262 LEU C N 1
ATOM 3857 C CA . LEU C 3 262 ? -31.239 60.961 -21.496 1.00 30.73 262 LEU C CA 1
ATOM 3858 C C . LEU C 3 262 ? -32.408 60.334 -22.260 1.00 31.25 262 LEU C C 1
ATOM 3859 O O . LEU C 3 262 ? -33.465 60.115 -21.679 1.00 30.97 262 LEU C O 1
ATOM 3864 N N . MET C 3 263 ? -32.198 60.043 -23.546 1.00 32.10 263 MET C N 1
ATOM 3865 C CA . MET C 3 263 ? -33.169 59.326 -24.373 1.00 33.16 263 MET C CA 1
ATOM 3866 C C . MET C 3 263 ? -33.470 57.947 -23.814 1.00 33.47 263 MET C C 1
ATOM 3867 O O . MET C 3 263 ? -34.481 57.340 -24.176 1.00 33.56 263 MET C O 1
ATOM 3872 N N . ARG C 3 264 ? -32.578 57.436 -22.967 1.00 33.73 264 ARG C N 1
ATOM 3873 C CA . ARG C 3 264 ? -32.803 56.140 -22.332 1.00 34.63 264 ARG C CA 1
ATOM 3874 C C . ARG C 3 264 ? -33.797 56.210 -21.166 1.00 34.52 264 ARG C C 1
ATOM 3875 O O . ARG C 3 264 ? -34.262 55.168 -20.699 1.00 34.66 264 ARG C O 1
ATOM 3883 N N . ARG C 3 265 ? -34.115 57.419 -20.691 1.00 34.19 265 ARG C N 1
ATOM 3884 C CA . ARG C 3 265 ? -35.096 57.577 -19.603 1.00 34.34 265 ARG C CA 1
ATOM 3885 C C . ARG C 3 265 ? -36.413 56.913 -19.957 1.00 34.70 265 ARG C C 1
ATOM 3886 O O . ARG C 3 265 ? -36.901 57.068 -21.075 1.00 34.89 265 ARG C O 1
ATOM 3894 N N . SER C 3 266 ? -36.963 56.159 -19.012 1.00 35.41 266 SER C N 1
ATOM 3895 C CA . SER C 3 266 ? -38.296 55.576 -19.168 1.00 36.26 266 SER C CA 1
ATOM 3896 C C . SER C 3 266 ? -39.343 56.673 -19.286 1.00 36.35 266 SER C C 1
ATOM 3897 O O . SER C 3 266 ? -39.211 57.745 -18.694 1.00 35.70 266 SER C O 1
ATOM 3900 N N . ASP C 3 267 ? -40.385 56.388 -20.054 1.00 37.24 267 ASP C N 1
ATOM 3901 C CA . ASP C 3 267 ? -41.482 57.330 -20.241 1.00 38.18 267 ASP C CA 1
ATOM 3902 C C . ASP C 3 267 ? -42.225 57.658 -18.948 1.00 37.79 267 ASP C C 1
ATOM 3903 O O . ASP C 3 267 ? -42.924 58.664 -18.881 1.00 38.07 267 ASP C O 1
ATOM 3908 N N . ASP C 3 268 ? -42.057 56.831 -17.922 1.00 37.60 268 ASP C N 1
ATOM 3909 C CA . ASP C 3 268 ? -42.713 57.092 -16.638 1.00 37.77 268 ASP C CA 1
ATOM 3910 C C . ASP C 3 268 ? -41.896 57.974 -15.683 1.00 36.99 268 ASP C C 1
ATOM 3911 O O . ASP C 3 268 ? -42.321 58.215 -14.546 1.00 37.22 268 ASP C O 1
ATOM 3916 N N . PHE C 3 269 ? -40.742 58.469 -16.146 1.00 35.88 269 PHE C N 1
ATOM 3917 C CA . PHE C 3 269 ? -39.986 59.483 -15.406 1.00 34.60 269 PHE C CA 1
ATOM 3918 C C . PHE C 3 269 ? -40.931 60.595 -14.965 1.00 34.71 269 PHE C C 1
ATOM 3919 O O . PHE C 3 269 ? -41.679 61.149 -15.783 1.00 34.56 269 PHE C O 1
ATOM 3927 N N . GLU C 3 270 ? -40.878 60.920 -13.676 1.00 34.28 270 GLU C N 1
ATOM 3928 C CA . GLU C 3 270 ? -41.860 61.802 -13.049 1.00 34.24 270 GLU C CA 1
ATOM 3929 C C . GLU C 3 270 ? -41.609 63.276 -13.323 1.00 32.98 270 GLU C C 1
ATOM 3930 O O . GLU C 3 270 ? -42.533 64.084 -13.254 1.00 32.99 270 GLU C O 1
ATOM 3936 N N . GLY C 3 271 ? -40.367 63.627 -13.642 1.00 31.77 271 GLY C N 1
ATOM 3937 C CA . GLY C 3 271 ? -40.027 65.010 -13.944 1.00 30.37 271 GLY C CA 1
ATOM 3938 C C . GLY C 3 271 ? -39.133 65.632 -12.892 1.00 29.71 271 GLY C C 1
ATOM 3939 O O . GLY C 3 271 ? -38.994 65.111 -11.791 1.00 29.71 271 GLY C O 1
ATOM 3940 N N . VAL C 3 272 ? -38.512 66.746 -13.252 1.00 28.76 272 VAL C N 1
ATOM 3941 C CA . VAL C 3 272 ? -37.731 67.535 -12.326 1.00 28.24 272 VAL C CA 1
ATOM 3942 C C . VAL C 3 272 ? -38.653 68.543 -11.642 1.00 28.38 272 VAL C C 1
ATOM 3943 O O . VAL C 3 272 ? -39.462 69.200 -12.299 1.00 28.45 272 VAL C O 1
ATOM 3947 N N . TYR C 3 273 ? -38.527 68.657 -10.324 1.00 28.17 273 TYR C N 1
ATOM 3948 C CA . TYR C 3 273 ? -39.280 69.646 -9.565 1.00 28.64 273 TYR C CA 1
ATOM 3949 C C . TYR C 3 273 ? -38.480 70.916 -9.375 1.00 28.56 273 TYR C C 1
ATOM 3950 O O . TYR C 3 273 ? -37.295 70.877 -9.047 1.00 28.93 273 TYR C O 1
ATOM 3959 N N . THR C 3 274 ? -39.134 72.046 -9.608 1.00 28.75 274 THR C N 1
ATOM 3960 C CA . THR C 3 274 ? -38.523 73.347 -9.407 1.00 29.11 274 THR C CA 1
ATOM 3961 C C . THR C 3 274 ? -39.382 74.156 -8.457 1.00 29.18 274 THR C C 1
ATOM 3962 O O . THR C 3 274 ? -40.562 73.870 -8.279 1.00 29.10 274 THR C O 1
ATOM 3966 N N . CYS C 3 275 ? -38.776 75.167 -7.854 1.00 29.56 275 CYS C N 1
ATOM 3967 C CA . CYS C 3 275 ? -39.490 76.143 -7.054 1.00 30.23 275 CYS C CA 1
ATOM 3968 C C . CYS C 3 275 ? -38.711 77.445 -7.157 1.00 30.49 275 CYS C C 1
ATOM 3969 O O . CYS C 3 275 ? -37.704 77.513 -7.864 1.00 30.46 275 CYS C O 1
ATOM 3972 N N . THR C 3 276 ? -39.185 78.481 -6.469 1.00 31.00 276 THR C N 1
ATOM 3973 C CA . THR C 3 276 ? -38.476 79.748 -6.404 1.00 31.64 276 THR C CA 1
ATOM 3974 C C . THR C 3 276 ? -38.145 80.040 -4.943 1.00 31.97 276 THR C C 1
ATOM 3975 O O . THR C 3 276 ? -38.487 79.251 -4.058 1.00 31.98 276 THR C O 1
ATOM 3979 N N . LYS C 3 277 ? -37.478 81.162 -4.698 1.00 32.41 277 LYS C N 1
ATOM 3980 C CA . LYS C 3 277 ? -37.131 81.594 -3.344 1.00 33.16 277 LYS C CA 1
ATOM 3981 C C . LYS C 3 277 ? -38.350 82.068 -2.537 1.00 33.23 277 LYS C C 1
ATOM 3982 O O . LYS C 3 277 ? -38.282 82.182 -1.314 1.00 33.55 277 LYS C O 1
ATOM 3988 N N . ASN C 3 278 ? -39.456 82.340 -3.220 1.00 33.03 278 ASN C N 1
ATOM 3989 C CA . ASN C 3 278 ? -40.669 82.804 -2.554 1.00 33.02 278 ASN C CA 1
ATOM 3990 C C . ASN C 3 278 ? -41.527 81.639 -2.100 1.00 32.39 278 ASN C C 1
ATOM 3991 O O . ASN C 3 278 ? -42.532 81.829 -1.420 1.00 32.06 278 ASN C O 1
ATOM 3996 N N . ASP C 3 279 ? -41.127 80.428 -2.477 1.00 32.14 279 ASP C N 1
ATOM 3997 C CA . ASP C 3 279 ? -41.854 79.238 -2.049 1.00 31.88 279 ASP C CA 1
ATOM 3998 C C . ASP C 3 279 ? -41.593 78.927 -0.572 1.00 31.67 279 ASP C C 1
ATOM 3999 O O . ASP C 3 279 ? -40.562 79.309 -0.014 1.00 31.48 279 ASP C O 1
ATOM 4004 N N . LYS C 3 280 ? -42.553 78.256 0.056 1.00 31.54 280 LYS C N 1
ATOM 4005 C CA . LYS C 3 280 ? -42.521 78.020 1.489 1.00 31.35 280 LYS C CA 1
ATOM 4006 C C . LYS C 3 280 ? -42.401 76.531 1.769 1.00 30.56 280 LYS C C 1
ATOM 4007 O O . LYS C 3 280 ? -42.811 75.707 0.947 1.00 30.84 280 LYS C O 1
ATOM 4013 N N . LEU C 3 281 ? -41.844 76.188 2.928 1.00 29.32 281 LEU C N 1
ATOM 4014 C CA . LEU C 3 281 ? -41.679 74.791 3.314 1.00 28.26 281 LEU C CA 1
ATOM 4015 C C . LEU C 3 281 ? -43.004 74.050 3.442 1.00 27.91 281 LEU C C 1
ATOM 4016 O O . LEU C 3 281 ? -43.048 72.841 3.228 1.00 27.83 281 LEU C O 1
ATOM 4021 N N . SER C 3 282 ? -44.071 74.774 3.784 1.00 27.19 282 SER C N 1
ATOM 4022 C CA . SER C 3 282 ? -45.430 74.219 3.762 1.00 27.33 282 SER C CA 1
ATOM 4023 C C . SER C 3 282 ? -45.765 73.624 2.390 1.00 26.83 282 SER C C 1
ATOM 4024 O O . SER C 3 282 ? -46.186 72.473 2.293 1.00 27.08 282 SER C O 1
ATOM 4027 N N . THR C 3 283 ? -45.558 74.407 1.335 1.00 26.63 283 THR C N 1
ATOM 4028 C CA . THR C 3 283 ? -45.735 73.911 -0.026 1.00 26.75 283 THR C CA 1
ATOM 4029 C C . THR C 3 283 ? -44.810 72.722 -0.310 1.00 26.32 283 THR C C 1
ATOM 4030 O O . THR C 3 283 ? -45.240 71.698 -0.845 1.00 26.22 283 THR C O 1
ATOM 4034 N N . ILE C 3 284 ? -43.542 72.867 0.059 1.00 26.33 284 ILE C N 1
ATOM 4035 C CA . ILE C 3 284 ? -42.544 71.837 -0.176 1.00 25.88 284 ILE C CA 1
ATOM 4036 C C . ILE C 3 284 ? -42.980 70.532 0.470 1.00 25.56 284 ILE C C 1
ATOM 4037 O O . ILE C 3 284 ? -42.941 69.471 -0.165 1.00 25.22 284 ILE C O 1
ATOM 4042 N N . MET C 3 285 ? -43.440 70.620 1.720 1.00 25.62 285 MET C N 1
ATOM 4043 C CA . MET C 3 285 ? -43.905 69.451 2.459 1.00 25.60 285 MET C CA 1
ATOM 4044 C C . MET C 3 285 ? -45.194 68.847 1.876 1.00 25.95 285 MET C C 1
ATOM 4045 O O . MET C 3 285 ? -45.386 67.634 1.946 1.00 25.35 285 MET C O 1
ATOM 4050 N N . ASP C 3 286 ? -46.066 69.679 1.307 1.00 26.73 286 ASP C N 1
ATOM 4051 C CA . ASP C 3 286 ? -47.273 69.164 0.629 1.00 28.40 286 ASP C CA 1
ATOM 4052 C C . ASP C 3 286 ? -46.871 68.329 -0.578 1.00 28.25 286 ASP C C 1
ATOM 4053 O O . ASP C 3 286 ? -47.407 67.250 -0.793 1.00 28.49 286 ASP C O 1
ATOM 4058 N N . ASN C 3 287 ? -45.910 68.833 -1.349 1.00 28.38 287 ASN C N 1
ATOM 4059 C CA . ASN C 3 287 ? -45.363 68.103 -2.491 1.00 28.59 287 ASN C CA 1
ATOM 4060 C C . ASN C 3 287 ? -44.677 66.787 -2.129 1.00 28.73 287 ASN C C 1
ATOM 4061 O O . ASN C 3 287 ? -44.922 65.774 -2.771 1.00 28.75 287 ASN C O 1
ATOM 4066 N N . ILE C 3 288 ? -43.828 66.801 -1.101 1.00 29.13 288 ILE C N 1
ATOM 4067 C CA . ILE C 3 288 ? -43.220 65.568 -0.574 1.00 29.41 288 ILE C CA 1
ATOM 4068 C C . ILE C 3 288 ? -44.291 64.564 -0.126 1.00 30.15 288 ILE C C 1
ATOM 4069 O O . ILE C 3 288 ? -44.148 63.354 -0.326 1.00 30.19 288 ILE C O 1
ATOM 4074 N N . ARG C 3 289 ? -45.368 65.075 0.466 1.00 31.26 289 ARG C N 1
ATOM 4075 C CA . ARG C 3 289 ? -46.484 64.244 0.905 1.00 32.74 289 ARG C CA 1
ATOM 4076 C C . ARG C 3 289 ? -47.182 63.551 -0.270 1.00 33.47 289 ARG C C 1
ATOM 4077 O O . ARG C 3 289 ? -47.476 62.356 -0.205 1.00 34.23 289 ARG C O 1
ATOM 4085 N N . LYS C 3 290 ? -47.415 64.281 -1.352 1.00 34.07 290 LYS C N 1
ATOM 4086 C CA . LYS C 3 290 ? -48.197 63.740 -2.473 1.00 34.97 290 LYS C CA 1
ATOM 4087 C C . LYS C 3 290 ? -47.369 63.010 -3.535 1.00 34.94 290 LYS C C 1
ATOM 4088 O O . LYS C 3 290 ? -47.922 62.253 -4.326 1.00 35.23 290 LYS C O 1
ATOM 4094 N N . ALA C 3 291 ? -46.056 63.233 -3.554 1.00 34.50 291 ALA C N 1
ATOM 4095 C CA . ALA C 3 291 ? -45.203 62.642 -4.589 1.00 34.41 291 ALA C CA 1
ATOM 4096 C C . ALA C 3 291 ? -43.794 62.333 -4.101 1.00 34.17 291 ALA C C 1
ATOM 4097 O O . ALA C 3 291 ? -43.292 62.971 -3.180 1.00 33.83 291 ALA C O 1
ATOM 4099 N N . ARG C 3 292 ? -43.156 61.356 -4.736 1.00 34.35 292 ARG C N 1
ATOM 4100 C CA . ARG C 3 292 ? -41.756 61.069 -4.470 1.00 34.44 292 ARG C CA 1
ATOM 4101 C C . ARG C 3 292 ? -40.871 62.131 -5.129 1.00 34.30 292 ARG C C 1
ATOM 4102 O O . ARG C 3 292 ? -40.463 61.992 -6.285 1.00 35.12 292 ARG C O 1
ATOM 4104 N N . VAL C 3 293 ? -40.605 63.202 -4.390 1.00 33.68 293 VAL C N 1
ATOM 4105 C CA . VAL C 3 293 ? -39.707 64.260 -4.825 1.00 33.17 293 VAL C CA 1
ATOM 4106 C C . VAL C 3 293 ? -38.451 64.215 -3.958 1.00 32.98 293 VAL C C 1
ATOM 4107 O O . VAL C 3 293 ? -38.539 64.171 -2.731 1.00 32.87 293 VAL C O 1
ATOM 4111 N N . HIS C 3 294 ? -37.284 64.247 -4.594 1.00 32.68 294 HIS C N 1
ATOM 4112 C CA . HIS C 3 294 ? -36.026 64.157 -3.854 1.00 32.52 294 HIS C CA 1
ATOM 4113 C C . HIS C 3 294 ? -35.260 65.459 -3.759 1.00 31.57 294 HIS C C 1
ATOM 4114 O O . HIS C 3 294 ? -34.350 65.591 -2.948 1.00 31.87 294 HIS C O 1
ATOM 4121 N N . ARG C 3 295 ? -35.641 66.430 -4.576 1.00 30.50 295 ARG C N 1
ATOM 4122 C CA . ARG C 3 295 ? -35.014 67.740 -4.532 1.00 29.32 295 ARG C CA 1
ATOM 4123 C C . ARG C 3 295 ? -35.842 68.718 -5.336 1.00 28.55 295 ARG C C 1
ATOM 4124 O O . ARG C 3 295 ? -36.621 68.327 -6.202 1.00 28.13 295 ARG C O 1
ATOM 4132 N N . PHE C 3 296 ? -35.660 69.992 -5.042 1.00 27.79 296 PHE C N 1
ATOM 4133 C CA . PHE C 3 296 ? -36.354 71.046 -5.744 1.00 27.47 296 PHE C CA 1
ATOM 4134 C C . PHE C 3 296 ? -35.280 71.997 -6.234 1.00 27.52 296 PHE C C 1
ATOM 4135 O O . PHE C 3 296 ? -34.571 72.609 -5.423 1.00 27.49 296 PHE C O 1
ATOM 4143 N N . PHE C 3 297 ? -35.145 72.119 -7.552 1.00 27.09 297 PHE C N 1
ATOM 4144 C CA . PHE C 3 297 ? -34.219 73.106 -8.093 1.00 26.74 297 PHE C CA 1
ATOM 4145 C C . PHE C 3 297 ? -34.807 74.502 -8.028 1.00 27.07 297 PHE C C 1
ATOM 4146 O O . PHE C 3 297 ? -35.913 74.757 -8.506 1.00 27.21 297 PHE C O 1
ATOM 4154 N N . VAL C 3 298 ? -34.054 75.404 -7.420 1.00 27.53 298 VAL C N 1
ATOM 4155 C CA . VAL C 3 298 ? -34.499 76.764 -7.241 1.00 28.08 298 VAL C CA 1
ATOM 4156 C C . VAL C 3 298 ? -34.130 77.551 -8.494 1.00 29.14 298 VAL C C 1
ATOM 4157 O O . VAL C 3 298 ? -32.967 77.584 -8.916 1.00 28.94 298 VAL C O 1
ATOM 4161 N N . VAL C 3 299 ? -35.146 78.151 -9.103 1.00 30.16 299 VAL C N 1
ATOM 4162 C CA . VAL C 3 299 ? -34.960 79.002 -10.266 1.00 31.01 299 VAL C CA 1
ATOM 4163 C C . VAL C 3 299 ? -35.427 80.415 -9.940 1.00 32.17 299 VAL C C 1
ATOM 4164 O O . VAL C 3 299 ? -36.134 80.617 -8.948 1.00 32.35 299 VAL C O 1
ATOM 4168 N N . ASP C 3 300 ? -35.025 81.384 -10.764 1.00 33.29 300 ASP C N 1
ATOM 4169 C CA . ASP C 3 300 ? -35.526 82.755 -10.652 1.00 34.72 300 ASP C CA 1
ATOM 4170 C C . ASP C 3 300 ? -36.843 82.951 -11.425 1.00 35.65 300 ASP C C 1
ATOM 4171 O O . ASP C 3 300 ? -37.461 81.981 -11.882 1.00 35.42 300 ASP C O 1
ATOM 4176 N N . ASP C 3 301 ? -37.248 84.211 -11.581 1.00 37.09 301 ASP C N 1
ATOM 4177 C CA . ASP C 3 301 ? -38.496 84.578 -12.266 1.00 38.51 301 ASP C CA 1
ATOM 4178 C C . ASP C 3 301 ? -38.576 84.071 -13.715 1.00 38.35 301 ASP C C 1
ATOM 4179 O O . ASP C 3 301 ? -39.672 83.835 -14.230 1.00 38.66 301 ASP C O 1
ATOM 4184 N N . VAL C 3 302 ? -37.425 83.888 -14.366 1.00 37.94 302 VAL C N 1
ATOM 4185 C CA . VAL C 3 302 ? -37.404 83.475 -15.782 1.00 37.42 302 VAL C CA 1
ATOM 4186 C C . VAL C 3 302 ? -36.940 82.024 -16.026 1.00 37.12 302 VAL C C 1
ATOM 4187 O O . VAL C 3 302 ? -36.883 81.559 -17.174 1.00 37.42 302 VAL C O 1
ATOM 4191 N N . GLY C 3 303 ? -36.628 81.306 -14.951 1.00 36.12 303 GLY C N 1
ATOM 4192 C CA . GLY C 3 303 ? -36.284 79.892 -15.063 1.00 34.97 303 GLY C CA 1
ATOM 4193 C C . GLY C 3 303 ? -34.793 79.623 -15.136 1.00 34.47 303 GLY C C 1
ATOM 4194 O O . GLY C 3 303 ? -34.374 78.559 -15.583 1.00 34.07 303 GLY C O 1
ATOM 4195 N N . ARG C 3 304 ? -33.990 80.589 -14.700 1.00 33.93 304 ARG C N 1
ATOM 4196 C CA . ARG C 3 304 ? -32.554 80.376 -14.579 1.00 33.96 304 ARG C CA 1
ATOM 4197 C C . ARG C 3 304 ? -32.226 79.740 -13.236 1.00 33.22 304 ARG C C 1
ATOM 4198 O O . ARG C 3 304 ? -32.773 80.130 -12.208 1.00 33.15 304 ARG C O 1
ATOM 4206 N N . LEU C 3 305 ? -31.326 78.764 -13.271 1.00 32.50 305 LEU C N 1
ATOM 4207 C CA . LEU C 3 305 ? -30.854 78.071 -12.084 1.00 32.16 305 LEU C CA 1
ATOM 4208 C C . LEU C 3 305 ? -30.195 79.043 -11.109 1.00 32.47 305 LEU C C 1
ATOM 4209 O O . LEU C 3 305 ? -29.288 79.792 -11.480 1.00 32.09 305 LEU C O 1
ATOM 4214 N N . VAL C 3 306 ? -30.677 79.055 -9.869 1.00 33.01 306 VAL C N 1
ATOM 4215 C CA . VAL C 3 306 ? -30.006 79.808 -8.809 1.00 33.23 306 VAL C CA 1
ATOM 4216 C C . VAL C 3 306 ? -29.520 78.888 -7.680 1.00 33.05 306 VAL C C 1
ATOM 4217 O O . VAL C 3 306 ? -28.630 79.253 -6.906 1.00 33.81 306 VAL C O 1
ATOM 4221 N N . GLY C 3 307 ? -30.097 77.693 -7.588 1.00 32.24 307 GLY C N 1
ATOM 4222 C CA . GLY C 3 307 ? -29.705 76.762 -6.544 1.00 31.09 307 GLY C CA 1
ATOM 4223 C C . GLY C 3 307 ? -30.515 75.483 -6.485 1.00 30.24 307 GLY C C 1
ATOM 4224 O O . GLY C 3 307 ? -31.295 75.183 -7.378 1.00 29.89 307 GLY C O 1
ATOM 4225 N N . VAL C 3 308 ? -30.303 74.724 -5.417 1.00 29.26 308 VAL C N 1
ATOM 4226 C CA . VAL C 3 308 ? -31.009 73.477 -5.206 1.00 28.21 308 VAL C CA 1
ATOM 4227 C C . VAL C 3 308 ? -31.351 73.347 -3.712 1.00 27.88 308 VAL C C 1
ATOM 4228 O O . VAL C 3 308 ? -30.582 73.778 -2.844 1.00 27.35 308 VAL C O 1
ATOM 4232 N N . LEU C 3 309 ? -32.526 72.782 -3.444 1.00 27.43 309 LEU C N 1
ATOM 4233 C CA . LEU C 3 309 ? -32.988 72.476 -2.097 1.00 27.09 309 LEU C CA 1
ATOM 4234 C C . LEU C 3 309 ? -33.263 70.981 -2.068 1.00 27.18 309 LEU C C 1
ATOM 4235 O O . LEU C 3 309 ? -34.205 70.510 -2.718 1.00 27.30 309 LEU C O 1
ATOM 4240 N N . THR C 3 310 ? -32.431 70.236 -1.343 1.00 26.79 310 THR C N 1
ATOM 4241 C CA . THR C 3 310 ? -32.575 68.782 -1.276 1.00 26.88 310 THR C CA 1
ATOM 4242 C C . THR C 3 310 ? -33.210 68.345 0.039 1.00 26.38 310 THR C C 1
ATOM 4243 O O . THR C 3 310 ? -33.397 69.150 0.955 1.00 26.00 310 THR C O 1
ATOM 4247 N N . LEU C 3 311 ? -33.542 67.063 0.121 1.00 26.26 311 LEU C N 1
ATOM 4248 C CA . LEU C 3 311 ? -34.136 66.516 1.327 1.00 26.80 311 LEU C CA 1
ATOM 4249 C C . LEU C 3 311 ? -33.233 66.720 2.551 1.00 26.90 311 LEU C C 1
ATOM 4250 O O . LEU C 3 311 ? -33.725 67.083 3.615 1.00 26.86 311 LEU C O 1
ATOM 4255 N N . SER C 3 312 ? -31.917 66.548 2.384 1.00 27.15 312 SER C N 1
ATOM 4256 C CA . SER C 3 312 ? -30.961 66.847 3.466 1.00 27.39 312 SER C CA 1
ATOM 4257 C C . SER C 3 312 ? -30.958 68.314 3.897 1.00 26.85 312 SER C C 1
ATOM 4258 O O . SER C 3 312 ? -30.828 68.612 5.085 1.00 27.11 312 SER C O 1
ATOM 4261 N N . ASP C 3 313 ? -31.121 69.232 2.954 1.00 26.15 313 ASP C N 1
ATOM 4262 C CA . ASP C 3 313 ? -31.237 70.643 3.313 1.00 26.05 313 ASP C CA 1
ATOM 4263 C C . ASP C 3 313 ? -32.492 70.907 4.165 1.00 25.98 313 ASP C C 1
ATOM 4264 O O . ASP C 3 313 ? -32.442 71.664 5.139 1.00 25.86 313 ASP C O 1
ATOM 4269 N N . ILE C 3 314 ? -33.601 70.269 3.800 1.00 25.50 314 ILE C N 1
ATOM 4270 C CA . ILE C 3 314 ? -34.853 70.429 4.523 1.00 25.97 314 ILE C CA 1
ATOM 4271 C C . ILE C 3 314 ? -34.772 69.792 5.911 1.00 25.89 314 ILE C C 1
ATOM 4272 O O . ILE C 3 314 ? -35.158 70.406 6.890 1.00 25.57 314 ILE C O 1
ATOM 4277 N N . LEU C 3 315 ? -34.255 68.572 5.984 1.00 26.47 315 LEU C N 1
ATOM 4278 C CA . LEU C 3 315 ? -34.094 67.890 7.261 1.00 27.22 315 LEU C CA 1
ATOM 4279 C C . LEU C 3 315 ? -33.166 68.614 8.231 1.00 27.40 315 LEU C C 1
ATOM 4280 O O . LEU C 3 315 ? -33.484 68.736 9.412 1.00 27.53 315 LEU C O 1
ATOM 4285 N N . LYS C 3 316 ? -32.041 69.108 7.726 1.00 27.87 316 LYS C N 1
ATOM 4286 C CA . LYS C 3 316 ? -31.098 69.855 8.553 1.00 28.58 316 LYS C CA 1
ATOM 4287 C C . LYS C 3 316 ? -31.752 71.084 9.184 1.00 28.18 316 LYS C C 1
ATOM 4288 O O . LYS C 3 316 ? -31.520 71.360 10.363 1.00 27.66 316 LYS C O 1
ATOM 4294 N N . TYR C 3 317 ? -32.561 71.804 8.398 1.00 28.03 317 TYR C N 1
ATOM 4295 C CA . TYR C 3 317 ? -33.281 72.977 8.898 1.00 27.93 317 TYR C CA 1
ATOM 4296 C C . TYR C 3 317 ? -34.259 72.595 10.000 1.00 28.42 317 TYR C C 1
ATOM 4297 O O . TYR C 3 317 ? -34.372 73.287 11.009 1.00 27.91 317 TYR C O 1
ATOM 4306 N N . ILE C 3 318 ? -34.979 71.498 9.795 1.00 29.05 318 ILE C N 1
ATOM 4307 C CA . ILE C 3 318 ? -35.960 71.059 10.768 1.00 30.14 318 ILE C CA 1
ATOM 4308 C C . ILE C 3 318 ? -35.265 70.661 12.079 1.00 31.16 318 ILE C C 1
ATOM 4309 O O . ILE C 3 318 ? -35.683 71.065 13.164 1.00 31.26 318 ILE C O 1
ATOM 4314 N N . LEU C 3 319 ? -34.187 69.891 11.966 1.00 31.78 319 LEU C N 1
ATOM 4315 C CA . LEU C 3 319 ? -33.429 69.454 13.130 1.00 32.41 319 LEU C CA 1
ATOM 4316 C C . LEU C 3 319 ? -32.679 70.581 13.834 1.00 32.99 319 LEU C C 1
ATOM 4317 O O . LEU C 3 319 ? -32.764 70.712 15.055 1.00 33.15 319 LEU C O 1
ATOM 4322 N N . LEU C 3 320 ? -31.948 71.388 13.064 1.00 33.75 320 LEU C N 1
ATOM 4323 C CA . LEU C 3 320 ? -30.959 72.307 13.631 1.00 34.31 320 LEU C CA 1
ATOM 4324 C C . LEU C 3 320 ? -31.192 73.800 13.357 1.00 34.70 320 LEU C C 1
ATOM 4325 O O . LEU C 3 320 ? -30.517 74.646 13.943 1.00 34.41 320 LEU C O 1
ATOM 4330 N N . GLY C 3 321 ? -32.132 74.122 12.469 1.00 35.26 321 GLY C N 1
ATOM 4331 C CA . GLY C 3 321 ? -32.393 75.517 12.094 1.00 35.87 321 GLY C CA 1
ATOM 4332 C C . GLY C 3 321 ? -31.457 76.020 11.007 1.00 36.75 321 GLY C C 1
ATOM 4333 O O . GLY C 3 321 ? -30.775 75.233 10.356 1.00 36.49 321 GLY C O 1
ATOM 4334 N N . SER C 3 322 ? -31.415 77.341 10.829 1.00 37.91 322 SER C N 1
ATOM 4335 C CA . SER C 3 322 ? -30.634 77.977 9.759 1.00 39.09 322 SER C CA 1
ATOM 4336 C C . SER C 3 322 ? -29.167 78.149 10.146 1.00 39.45 322 SER C C 1
ATOM 4337 O O . SER C 3 322 ? -28.847 78.825 11.124 1.00 39.81 322 SER C O 1
#

InterPro domains:
  IPR000719 Protein kinase domain [PF00069] (55-306)
  IPR000719 Protein kinase domain [PS50011] (55-306)
  IPR000719 Protein kinase domain [SM00220] (55-306)
  IPR008271 Serine/threonine-protein kinase, active site [PS00108] (173-185)
  IPR011009 Protein kinase-like domain superfamily [SSF56112] (52-307)
  IPR013896 Carbon catabolite-derepressing protein kinase, ubiquitin-associated domain [PF08587] (344-389)
  IPR013896 Carbon catabolite-derepressing protein kinase, ubiquitin-associated domain [cd14334] (344-395)
  IPR017441 Protein kinase, ATP binding site [PS00107] (61-84)
  IPR028375 KA1 domain/Ssp2, C-terminal [SSF103243] (460-629)
  IPR032270 AMPK, C-terminal adenylate sensor domain [PF16579] (504-626)

CATH classification: 3.30.310.80

Solvent-accessible surface area: 25911 Å² total; per-residue (Å²): 120,69,24,58,68,25,75,36,0,51,13,111,69,11,54,53,70,10,100,94,136,57,25,85,8,3,88,160,15,69,31,29,110,30,168,99,79,169,64,149,23,20,3,1,40,128,29,154,37,130,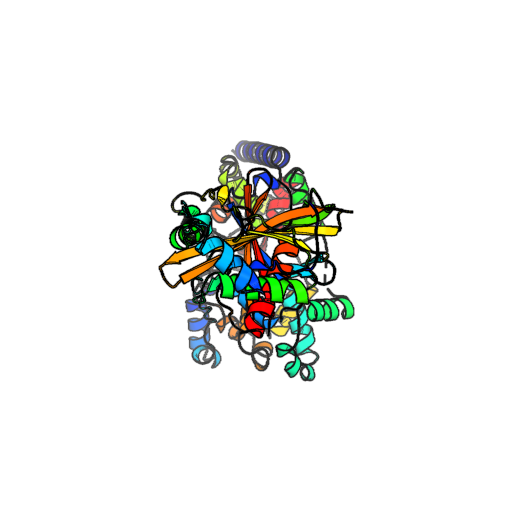20,64,79,4,0,9,56,1,0,96,0,0,102,114,46,52,0,44,1,7,178,13,55,83,71,41,4,10,19,0,68,1,44,12,118,80,162,42,60,32,0,44,2,32,1,28,1,21,34,49,111,118,61,18,12,8,1,5,0,65,11,67,6,31,60,120,60,5,22,6,0,1,12,0,0,20,2,0,5,94,0,16,33,33,21,58,121,74,115,174,91,46,59,58,97,35,14,51,12,24,89,57,116,65,36,33,98,166,59,45,177,87,138,151,152,92,144,50,67,3,67,109,25,36,85,58,6,74,52,81,68,4,27,115,18,29,57,48,11,58,36,71,108,83,112,138,60,72,72,24,22,101,11,66,135,67,9,13,32,13,0,0,9,10,92,83,127,130,80,15,4,11,0,0,0,2,0,89,6,78,136,28,39,2,1,5,8,0,28,10,40,33,196,123,148,75,132,50,55,96,40,4,52,120,3,6,99,41,0,50,146,30,0,76,74,73,33,0,42,50,23,10,55,55,0,20,54,11,22,0,0,1,13,39,0,43,10,38,50,0,3,47,14,0,12,68,59,81,52,53,15,0,3,0,4,40,22,94,79,9,36,25,45,43,20,0,29,23,78,5,0,6,7,4,0,48,44,7,83,86,46,81,113,76,50,91,96,18,114,62,21,74,0,58,20,0,67,99,34,14,76,93,98,73,100,173,26,43,5,87,2,84,124,39,0,30,49,0,0,54,69,0,32,120,48,188,43,33,63,0,14,0,14,21,96,3,94,68,19,116,100,97,4,9,3,16,34,8,31,13,31,35,0,0,73,34,1,9,113,88,6,69,62,4,84,100,0,88,30,38,0,30,100,10,130,17,17,61,84,123,154,54,38,40,8,80,36,115,27,61,0,14,56,0,0,67,47,6,39,147,45,195,67,66,11,0,2,0,34,52,90,110,19,72,6,42,1,0,1,30,14,95,18,0,0,12,1,18,80,49,35,34,67,100,6,2,72,19,27,0,0,39,3,4,4,58,19,32,81,104,38,106,11,7,29,10,0,22,72,110,4,68,0,9,28,0,2,34,34,0,74,157,27,46,4,94,35,0,2,0,16,39,150,86,23,105,31,45,0,19,0,36,7,41,28,0,0,118,16,2,6,98,22,103

Radius of gyration: 27.33 Å; Cα contacts (8 Å, |Δi|>4): 1016; chains: 3; bounding box: 50×95×57 Å

Sequence (554 aa):
STVSILPTSLPQIHRANMLAQGSPAASKISPLVTKKSKTRWHFGIRSRSYPLDVMGEIYIALKNLGAEWAKPSEEDLWTIKLRWKYIPDLMKMVIQLFQIETNNYLVDFKFDGWESSTFSAYPFLHLTTKLIMELAVNSMEYTTDIPAVFTDPSVMERYYYTLDTSWLTPPQLPPQLENVILNKYYATQDQFNENNSGALPIPNHVVLNHLVTSSIKHNTLCVASIVRYKQKYVTQILYTPIESQEKVSIEQQLAVESIRKFLNSKTSYDVLPVSYRLIVLDTSLLVKKSLNVLLQNSIVSAPLWDSKTSRFAGLLTTTDFINVIQYYFSNPDKFELVDKLQLDGLKDIERALGVTASIHPSRPLFEACLKMLESRSGRIPLIDQDEETHREIVVSVLTQYRILKFVALNCRETHFLKIPIGDLNIITQDNMKSCQMTTPVIDVIQMLTQGRVSSVPIIDENGYLINVYEAYDVLGLIKGGIYNDLSLSVGEALMRRSDDFEGVYTCTKNDKLSTIMDNIRKARVHRFFVVDDVGRLVGVLTLSDILKYILLGS

Secondary structure (DSSP, 8-state):
---EE-GGGSHHHHHHHHHHHT-THHHH-PPP----PPP--EESEEE-S-HHHHHHHHHHHHHHHT-EEEPP-GGGTTEEEEEE-----EEEEEEEEEEEETTEEEEEEEEEEEE------HHHHHHHHHHHHHHHHT-/--EES---GGGT-HHHHHHHHHT---GGGSPPBPPGGG-HHHHHHHHHHHHHHHHH--S--PPPPGGGTTB-EE---BTTEEEEEEEEEETTEEEEEEEEEE--/-HHHHHHHHHHHHHHHHHHHHHSBHHHHS-SEEEEEEEETTSBHHHHHHHHHHTT-S-EEEEETTTTEEEEEE-HHHHHHHHHHHHH-GGGGGGGGG-BHHHHHHHHHHTT----B-TTSBHHHHHHHHHHHT-SEEEEEEE-TTT--EEEEEEEEHHHHHHHHHHH-GGGGG--SBGGGTT-SB-TT---B-TTSBHHHHHHHHHHHT-SEEEEE-TT-BEEEEEETTHHHHHHHTTHHHHTTSBHHHHGGGS-TT----EEE-TT-BHHHHHHHHHHS---EEEEE-TTSBEEEEEEHHHHHHHHHH--

GO terms:
  GO:0004674 protein serine/threonine kinase activity (F, IDA)
  GO:0005085 guanyl-nucleotide exchange factor activity (F, IDA)
  GO:0004679 AMP-activated protein kinase activity (F, IDA)
  GO:0000144 cellular bud neck septin ring (C, IDA)
  GO:0005634 nucleus (C, IDA)
  GO:0005641 nuclear envelope lumen (C, IDA)
  GO:0005737 cytoplasm (C, IDA)
  GO:0005774 vacuolar membrane (C, IDA)
  GO:0042149 cellular response to glucose starvation (P, IDA)
  GO:0031588 nucleotide-activated protein kinase complex (C, IDA)
  GO:2000222 positive regulation of pseudohyphal growth (P, IGI)
  GO:0017148 negative regulation of translation (P, IGI)
  GO:0000132 establishment of mitotic spindle orientation (P, IGI)
  GO:0001403 invasive growth in response to glucose limitation (P, IMP)
  GO:0004672 protein kinase activity (F, HDA)
  GO:0004674 protein serine/threonine kinase activity (F, IMP)
  GO:0004679 AMP-activated protein kinase activity (F, IMP)
  GO:0034976 response to endoplasmic reticulum stress (P, IMP)
  GO:0005739 mitochondrion (C, HDA)
  GO:0045722 positive regulation of gluconeogenesis (P, IMP)

Nearest PDB structures (foldseek):
  3tdh-assembly1_A  TM=1.004E+00  e=6.479E-26  Saccharomyces cerevisiae S288C
  3te5-assembly1_A  TM=1.004E+00  e=2.196E-25  Saccharomyces cerevisiae S288C
  5ezv-assembly2_C  TM=6.684E-01  e=4.658E-09  Homo sapiens
  6b1u-assembly1_A  TM=7.122E-01  e=4.191E-08  Homo sapiens
  4rew-assembly1_A  TM=6.013E-01  e=3.246E-05  Homo sapiens

Foldseek 3Di:
DPDDDDPCPDPVNVLVVCVVVVPPCSVVPDDDDDPPDDDDDDAADKDLDDQVVVVVLLVVLCVVQPKDFDDDDPVAPQKTFIWDALVFGIWTKIWGWDDDDDRMIGIHIGTDDTHVVDDDCVSVVVVVVSSVVSSVVVD/DDDDPDDDCVVVPPVVLVVVVVPDVDCVNPDDDDDPLPDVVNVVVLVVQCVCCVPPVDDDRDDRDPVQAPPKDWDDQDPQKTKIWGWHDDPPDIDTGIDIDGHD/DVVQLVVLLVVLLVVLQVVLQVAFLLNLDDPDDDADEAEQQAAPLVVLVVCVVVVHFKHWYAHPVVRAIDGMDGLQLLLVVLLVCVVPVVCVVCSRVHTNNNSVVSCVVVVNAAAEARPHGSLVVLVSCLVRVHQKHFHWDADPPPRHIDTPDMDGLLSSLLVSLVPRPSLLSQQAQQLVFPLWDQPPAAAEAQQAQVLVQSVCCRVVVHQKHFHADPVQATDAMGGSVLSSLLVNPDSNCLNGHGNNVSCVSDDPVPPGAAEDERNDGSSVVSVDSNVDVHFKYFYADPVRGGRGIHGSSSVSCCSSPGD

Organism: Saccharomyces cerevisiae (strain ATCC 204508 / S288c) (NCBI:txid559292)

B-factor: mean 45.23, std 13.4, range [20.39, 114.67]